Protein AF-A0A941X3K5-F1 (afdb_monomer)

Structure (mmCIF, N/CA/C/O backbone):
data_AF-A0A941X3K5-F1
#
_entry.id   AF-A0A941X3K5-F1
#
loop_
_atom_site.group_PDB
_atom_site.id
_atom_site.type_symbol
_atom_site.label_atom_id
_atom_site.label_alt_id
_atom_site.label_comp_id
_atom_site.label_asym_id
_atom_site.label_entity_id
_atom_site.label_seq_id
_atom_site.pdbx_PDB_ins_code
_atom_site.Cartn_x
_atom_site.Cartn_y
_atom_site.Cartn_z
_atom_site.occupancy
_atom_site.B_iso_or_equiv
_atom_site.auth_seq_id
_atom_site.auth_comp_id
_atom_site.auth_asym_id
_atom_site.auth_atom_id
_atom_site.pdbx_PDB_model_num
ATOM 1 N N . GLY A 1 1 ? 16.990 1.523 -38.066 1.00 48.00 1 GLY A N 1
ATOM 2 C CA . GLY A 1 1 ? 17.272 2.886 -37.570 1.00 48.00 1 GLY A CA 1
ATOM 3 C C . GLY A 1 1 ? 15.960 3.518 -37.173 1.00 48.00 1 GLY A C 1
ATOM 4 O O . GLY A 1 1 ? 14.938 3.048 -37.656 1.00 48.00 1 GLY A O 1
ATOM 5 N N . ALA A 1 2 ? 15.970 4.510 -36.285 1.00 65.88 2 ALA A N 1
ATOM 6 C CA . ALA A 1 2 ? 14.745 5.212 -35.910 1.00 65.88 2 ALA A CA 1
ATOM 7 C C . ALA A 1 2 ? 14.181 6.025 -37.091 1.00 65.88 2 ALA A C 1
ATOM 9 O O . ALA A 1 2 ? 14.919 6.408 -38.003 1.00 65.88 2 ALA A O 1
ATOM 10 N N . THR A 1 3 ? 12.869 6.263 -37.077 1.00 74.12 3 THR A N 1
ATOM 11 C CA . THR A 1 3 ? 12.185 7.162 -38.019 1.00 74.12 3 THR A CA 1
ATOM 12 C C . THR A 1 3 ? 12.727 8.590 -37.874 1.00 74.12 3 THR A C 1
ATOM 14 O O . THR A 1 3 ? 13.204 8.970 -36.808 1.00 74.12 3 THR A O 1
ATOM 17 N N . LYS A 1 4 ? 12.676 9.406 -38.936 1.00 83.19 4 LYS A N 1
ATOM 18 C CA . LYS A 1 4 ? 13.124 10.811 -38.894 1.00 83.19 4 LYS A CA 1
ATOM 19 C C . LYS A 1 4 ? 12.449 11.563 -37.734 1.00 83.19 4 LYS A C 1
ATOM 21 O O . LYS A 1 4 ? 11.229 11.538 -37.639 1.00 83.19 4 LYS A O 1
ATOM 26 N N . GLY A 1 5 ? 13.244 12.237 -36.899 1.00 84.56 5 GLY A N 1
ATOM 27 C CA . GLY A 1 5 ? 12.764 12.957 -35.708 1.00 84.56 5 GLY A CA 1
ATOM 28 C C . GLY A 1 5 ? 12.619 12.094 -34.449 1.00 84.56 5 GLY A C 1
ATOM 29 O O . GLY A 1 5 ? 12.315 12.627 -33.393 1.00 84.56 5 GLY A O 1
ATOM 30 N N . MET A 1 6 ? 12.880 10.787 -34.539 1.00 89.62 6 MET A N 1
ATOM 31 C CA . MET A 1 6 ? 12.818 9.859 -33.411 1.00 89.62 6 MET A CA 1
ATOM 32 C C . MET A 1 6 ? 14.207 9.319 -33.071 1.00 89.62 6 MET A C 1
ATOM 34 O O . MET A 1 6 ? 15.050 9.122 -33.948 1.00 89.62 6 MET A O 1
ATOM 38 N N . ASN A 1 7 ? 14.407 8.999 -31.799 1.00 90.00 7 ASN A N 1
ATOM 39 C CA . ASN A 1 7 ? 15.544 8.261 -31.273 1.00 90.00 7 ASN A CA 1
ATOM 40 C C . ASN A 1 7 ? 15.091 6.918 -30.684 1.00 90.00 7 ASN A C 1
ATOM 42 O O . ASN A 1 7 ? 13.924 6.729 -30.339 1.00 90.00 7 ASN A O 1
ATOM 46 N N . ILE A 1 8 ? 16.033 5.976 -30.584 1.00 89.31 8 ILE A N 1
ATOM 47 C CA . ILE A 1 8 ? 15.870 4.796 -29.727 1.00 89.31 8 ILE A CA 1
ATOM 48 C C . ILE A 1 8 ? 16.374 5.206 -28.348 1.00 89.31 8 ILE A C 1
ATOM 50 O O . ILE A 1 8 ? 17.561 5.485 -28.185 1.00 89.31 8 ILE A O 1
ATOM 54 N N . GLU A 1 9 ? 15.461 5.269 -27.396 1.00 89.56 9 GLU A N 1
ATOM 55 C CA . GLU A 1 9 ? 15.711 5.600 -26.004 1.00 89.56 9 GLU A CA 1
ATOM 56 C C . GLU A 1 9 ? 16.123 4.348 -25.233 1.00 89.56 9 GLU A C 1
ATOM 58 O O . GLU A 1 9 ? 15.456 3.315 -25.298 1.00 89.56 9 GLU A O 1
ATOM 63 N N . HIS A 1 10 ? 17.203 4.460 -24.461 1.00 92.69 10 HIS A N 1
ATOM 64 C CA . HIS A 1 10 ? 17.560 3.487 -23.435 1.00 92.69 10 HIS A CA 1
ATOM 65 C C . HIS A 1 10 ? 16.899 3.920 -22.127 1.00 92.69 10 HIS A C 1
ATOM 67 O O . HIS A 1 10 ? 17.433 4.803 -21.454 1.00 92.69 10 HIS A O 1
ATOM 73 N N . SER A 1 11 ? 15.784 3.279 -21.735 1.00 94.12 11 SER A N 1
ATOM 74 C CA . SER A 1 11 ? 15.052 3.658 -20.514 1.00 94.12 11 SER A CA 1
ATOM 75 C C . SER A 1 11 ? 15.996 3.789 -19.316 1.00 94.12 11 SER A C 1
ATOM 77 O O . SER A 1 11 ? 16.088 4.876 -18.748 1.00 94.12 11 SER A O 1
ATOM 79 N N . VAL A 1 12 ? 16.782 2.741 -19.026 1.00 94.31 12 VAL A N 1
ATOM 80 C CA . VAL A 1 12 ? 17.965 2.820 -18.155 1.00 94.31 12 VAL A CA 1
ATOM 81 C C . VAL A 1 12 ? 19.153 3.354 -18.971 1.00 94.31 12 VAL A C 1
ATOM 83 O O . VAL A 1 12 ? 19.612 2.657 -19.883 1.00 94.31 12 VAL A O 1
ATOM 86 N N . PRO A 1 13 ? 19.691 4.551 -18.665 1.00 92.75 13 PRO A N 1
ATOM 87 C CA . PRO A 1 13 ? 20.713 5.175 -19.497 1.00 92.75 13 PRO A CA 1
ATOM 88 C C . PRO A 1 13 ? 21.976 4.319 -19.608 1.00 92.75 13 PRO A C 1
ATOM 90 O O . PRO A 1 13 ? 22.539 3.891 -18.607 1.00 92.75 13 PRO A O 1
ATOM 93 N N . LYS A 1 14 ? 22.512 4.148 -20.820 1.00 87.94 14 LYS A N 1
ATOM 94 C CA . LYS A 1 14 ? 23.744 3.364 -21.041 1.00 87.94 14 LYS A CA 1
ATOM 95 C C . LYS A 1 14 ? 24.938 3.849 -20.208 1.00 87.94 14 LYS A C 1
ATOM 97 O O . LYS A 1 14 ? 25.766 3.048 -19.782 1.00 87.94 14 LYS A O 1
ATOM 102 N N . SER A 1 15 ? 25.009 5.155 -19.936 1.00 87.94 15 SER A N 1
ATOM 103 C CA . SER A 1 15 ? 26.050 5.760 -19.089 1.00 87.94 15 SER A CA 1
ATOM 104 C C . SER A 1 15 ? 26.016 5.305 -17.621 1.00 87.94 15 SER A C 1
ATOM 106 O O . SER A 1 15 ? 26.948 5.603 -16.879 1.00 87.94 15 SER A O 1
ATOM 108 N N . TRP A 1 16 ? 24.965 4.601 -17.188 1.00 91.44 16 TRP A N 1
ATOM 109 C CA . TRP A 1 16 ? 24.823 4.076 -15.829 1.00 91.44 16 TRP A CA 1
ATOM 110 C C . TRP A 1 16 ? 25.575 2.762 -15.603 1.00 91.44 16 TRP A C 1
ATOM 112 O O . TRP A 1 16 ? 25.820 2.403 -14.457 1.00 91.44 16 TRP A O 1
ATOM 122 N N . TRP A 1 17 ? 25.964 2.047 -16.659 1.00 85.31 17 TRP A N 1
ATOM 123 C CA . TRP A 1 17 ? 26.571 0.712 -16.544 1.00 85.31 17 TRP A CA 1
ATOM 124 C C . TRP A 1 17 ? 27.631 0.405 -17.605 1.00 85.31 17 TRP A C 1
ATOM 126 O O . TRP A 1 17 ? 28.485 -0.453 -17.401 1.00 85.31 17 TRP A O 1
ATOM 136 N N . GLY A 1 18 ? 27.624 1.122 -18.727 1.00 74.56 18 GLY A N 1
ATOM 137 C CA . GLY A 1 18 ? 28.627 1.009 -19.776 1.00 74.56 18 GLY A CA 1
ATOM 138 C C . GLY A 1 18 ? 29.491 2.259 -19.872 1.00 74.56 18 GLY A C 1
ATOM 139 O O . GLY A 1 18 ? 29.117 3.344 -19.422 1.00 74.56 18 GLY A O 1
ATOM 140 N N . ASP A 1 19 ? 30.655 2.123 -20.507 1.00 55.31 19 ASP A N 1
ATOM 141 C CA . ASP A 1 19 ? 31.424 3.293 -20.913 1.00 55.31 19 ASP A CA 1
ATOM 142 C C . ASP A 1 19 ? 30.593 4.067 -21.946 1.00 55.31 19 ASP A C 1
ATOM 144 O O . ASP A 1 19 ? 30.313 3.573 -23.046 1.00 55.31 19 ASP A O 1
ATOM 148 N N . ALA A 1 20 ? 30.206 5.295 -21.601 1.00 52.47 20 ALA A N 1
ATOM 149 C CA . ALA A 1 20 ? 29.957 6.338 -22.584 1.00 52.47 20 ALA A CA 1
ATOM 150 C C . ALA A 1 20 ? 31.291 6.551 -23.311 1.00 52.47 20 ALA A C 1
ATOM 152 O O . ALA A 1 20 ? 32.096 7.381 -22.903 1.00 52.47 20 ALA A O 1
ATOM 153 N N . ALA A 1 21 ? 31.621 5.671 -24.258 1.00 48.88 21 ALA A N 1
ATOM 154 C CA . ALA A 1 21 ? 32.957 5.621 -24.820 1.00 48.88 21 ALA A CA 1
ATOM 155 C C . ALA A 1 21 ? 33.292 6.997 -25.390 1.00 48.88 21 ALA A C 1
ATOM 157 O O . ALA A 1 21 ? 32.563 7.500 -26.244 1.00 48.88 21 ALA A O 1
ATOM 158 N N . ASN A 1 22 ? 34.388 7.571 -24.884 1.00 44.62 22 ASN A N 1
ATOM 159 C CA . ASN A 1 22 ? 35.121 8.684 -25.467 1.00 44.62 22 ASN A CA 1
ATOM 160 C C . ASN A 1 22 ? 35.092 8.569 -26.994 1.00 44.62 22 ASN A C 1
ATOM 162 O O . ASN A 1 22 ? 35.864 7.815 -27.589 1.00 44.62 22 ASN A O 1
ATOM 166 N N . TYR A 1 23 ? 34.171 9.293 -27.625 1.00 45.75 23 TYR A N 1
ATOM 167 C CA . TYR A 1 23 ? 34.073 9.357 -29.070 1.00 45.75 23 TYR A CA 1
ATOM 168 C C . TYR A 1 23 ? 35.103 10.379 -29.547 1.00 45.75 23 TYR A C 1
ATOM 170 O O . TYR A 1 23 ? 34.811 11.560 -29.693 1.00 45.75 23 TYR A O 1
ATOM 178 N N . ASN A 1 24 ? 36.343 9.934 -29.737 1.00 52.22 24 ASN A N 1
ATOM 179 C CA . ASN A 1 24 ? 37.400 10.715 -30.387 1.00 52.22 24 ASN A CA 1
ATOM 180 C C . ASN A 1 24 ? 37.566 10.341 -31.875 1.00 52.22 24 ASN A C 1
ATOM 182 O O . ASN A 1 24 ? 38.546 10.731 -32.502 1.00 52.22 24 ASN A O 1
ATOM 186 N N . GLY A 1 25 ? 36.638 9.554 -32.432 1.00 52.97 25 GLY A N 1
ATOM 187 C CA . GLY A 1 25 ? 36.644 9.129 -33.833 1.00 52.97 25 GLY A CA 1
ATOM 188 C C . GLY A 1 25 ? 37.697 8.077 -34.213 1.00 52.97 25 GLY A C 1
ATOM 189 O O . GLY A 1 25 ? 37.705 7.664 -35.368 1.00 52.97 25 GLY A O 1
ATOM 190 N N . THR A 1 26 ? 38.562 7.619 -33.295 1.00 52.00 26 THR A N 1
ATOM 191 C CA . THR A 1 26 ? 39.654 6.671 -33.616 1.00 52.00 26 THR A CA 1
ATOM 192 C C . THR A 1 26 ? 39.427 5.244 -33.118 1.00 52.00 26 THR A C 1
ATOM 194 O O . THR A 1 26 ? 39.986 4.310 -33.688 1.00 52.00 26 THR A O 1
ATOM 197 N N . ASN A 1 27 ? 38.572 5.041 -32.113 1.00 50.69 27 ASN A N 1
ATOM 198 C CA . ASN A 1 27 ? 38.179 3.707 -31.659 1.00 50.69 27 ASN A CA 1
ATOM 199 C C . ASN A 1 27 ? 36.917 3.235 -32.390 1.00 50.69 27 ASN A C 1
ATOM 201 O O . ASN A 1 27 ? 35.916 3.952 -32.439 1.00 50.69 27 ASN A O 1
ATOM 205 N N . ALA A 1 28 ? 36.949 2.011 -32.928 1.00 48.50 28 ALA A N 1
ATOM 206 C CA . ALA A 1 28 ? 35.780 1.395 -33.544 1.00 48.50 28 ALA A CA 1
ATOM 207 C C . ALA A 1 28 ? 34.607 1.398 -32.553 1.00 48.50 28 ALA A C 1
ATOM 209 O O . ALA A 1 28 ? 34.743 0.952 -31.410 1.00 48.50 28 ALA A O 1
ATOM 210 N N . LEU A 1 29 ? 33.450 1.898 -32.997 1.00 47.50 29 LEU A N 1
ATOM 211 C CA . LEU A 1 29 ? 32.211 1.829 -32.234 1.00 47.50 29 LEU A CA 1
ATOM 212 C C . LEU A 1 29 ? 31.873 0.357 -31.977 1.00 47.50 29 LEU A C 1
ATOM 214 O O . LEU A 1 29 ? 31.183 -0.278 -32.773 1.00 47.50 29 LEU A O 1
ATOM 218 N N . THR A 1 30 ? 32.249 -0.178 -30.818 1.00 52.41 30 THR A N 1
ATOM 219 C CA . THR A 1 30 ? 31.549 -1.331 -30.244 1.00 52.41 30 THR A CA 1
ATOM 220 C C . THR A 1 30 ? 30.235 -0.805 -29.674 1.00 52.41 30 THR A C 1
ATOM 222 O O . THR A 1 30 ? 29.983 -0.793 -28.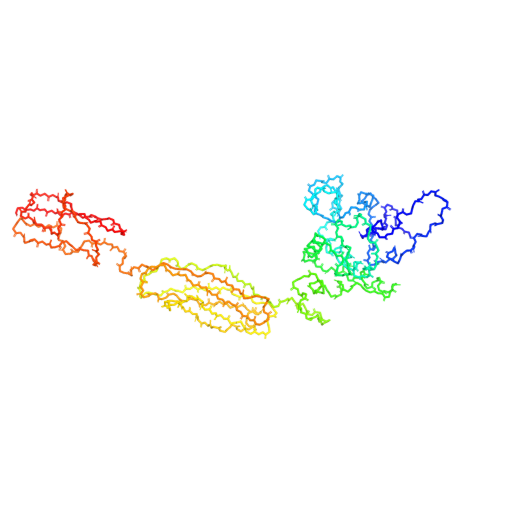471 1.00 52.41 30 THR A O 1
ATOM 225 N N . ARG A 1 31 ? 29.366 -0.301 -30.565 1.00 51.53 31 ARG A N 1
ATOM 226 C CA . ARG A 1 31 ? 28.058 0.287 -30.223 1.00 51.53 31 ARG A CA 1
ATOM 227 C C . ARG A 1 31 ? 27.176 -0.672 -29.400 1.00 51.53 31 ARG A C 1
ATOM 229 O O . ARG A 1 31 ? 26.230 -0.224 -28.760 1.00 51.53 31 ARG A O 1
ATOM 236 N N . PHE A 1 32 ? 27.582 -1.941 -29.322 1.00 55.94 32 PHE A N 1
ATOM 237 C CA . PHE A 1 32 ? 26.966 -3.056 -28.610 1.00 55.94 32 PHE A CA 1
ATOM 238 C C . PHE A 1 32 ? 27.919 -3.792 -27.649 1.00 55.94 32 PHE A C 1
ATOM 240 O O . PHE A 1 32 ? 27.803 -4.997 -27.498 1.00 55.94 32 PHE A O 1
ATOM 247 N N . LYS A 1 33 ? 28.886 -3.107 -27.018 1.00 56.41 33 LYS A N 1
ATOM 248 C CA . LYS A 1 33 ? 29.863 -3.747 -26.105 1.00 56.41 33 LYS A CA 1
ATOM 249 C C . LYS A 1 33 ? 29.227 -4.576 -24.969 1.00 56.41 33 LYS A C 1
ATOM 251 O O . LYS A 1 33 ? 29.893 -5.455 -24.442 1.00 56.41 33 LYS A O 1
ATOM 256 N N . TYR A 1 34 ? 27.983 -4.286 -24.594 1.00 65.88 34 TYR A N 1
ATOM 257 C CA . TYR A 1 34 ? 27.288 -4.934 -23.483 1.00 65.88 34 TYR A CA 1
ATOM 258 C C . TYR A 1 34 ? 25.880 -5.351 -23.894 1.00 65.88 34 TYR A C 1
ATOM 260 O O . TYR A 1 34 ? 25.211 -4.589 -24.605 1.00 65.88 34 TYR A O 1
ATOM 268 N N . ASP A 1 35 ? 25.431 -6.479 -23.353 1.00 79.19 35 ASP A N 1
ATOM 269 C CA . ASP A 1 35 ? 24.159 -7.130 -23.670 1.00 79.19 35 ASP A CA 1
ATOM 270 C C . ASP A 1 35 ? 22.944 -6.225 -23.448 1.00 79.19 35 ASP A C 1
ATOM 272 O O . ASP A 1 35 ? 22.091 -6.098 -24.326 1.00 79.19 35 ASP A O 1
ATOM 276 N N . GLY A 1 36 ? 22.933 -5.462 -22.350 1.00 88.00 36 GLY A N 1
ATOM 277 C CA . GLY A 1 36 ? 21.878 -4.480 -22.086 1.00 88.00 36 GLY A CA 1
ATOM 278 C C . GLY A 1 36 ? 21.756 -3.390 -23.159 1.00 88.00 36 GLY A C 1
ATOM 279 O O . GLY A 1 36 ? 20.719 -2.760 -23.277 1.00 88.00 36 GLY A O 1
ATOM 280 N N . SER A 1 37 ? 22.765 -3.165 -24.014 1.00 87.44 37 SER A N 1
ATOM 281 C CA . SER A 1 37 ? 22.686 -2.124 -25.058 1.00 87.44 37 SER A CA 1
ATOM 282 C C . SER A 1 37 ? 21.647 -2.424 -26.138 1.00 87.44 37 SER A C 1
ATOM 284 O O . SER A 1 37 ? 21.236 -1.491 -26.832 1.00 87.44 37 SER A O 1
ATOM 286 N N . TYR A 1 38 ? 21.305 -3.696 -26.340 1.00 86.38 38 TYR A N 1
ATOM 287 C CA . TYR A 1 38 ? 20.410 -4.145 -27.405 1.00 86.38 38 TYR A CA 1
ATOM 288 C C . TYR A 1 38 ? 19.147 -4.834 -26.882 1.00 86.38 38 TYR A C 1
ATOM 290 O O . TYR A 1 38 ? 18.359 -5.303 -27.699 1.00 86.38 38 TYR A O 1
ATOM 298 N N . ASP A 1 39 ? 18.932 -4.869 -25.563 1.00 93.44 39 ASP A N 1
ATOM 299 C CA . ASP A 1 39 ? 17.754 -5.510 -24.988 1.00 93.44 39 ASP A CA 1
ATOM 300 C C . ASP A 1 39 ? 16.498 -4.652 -25.177 1.00 93.44 39 ASP A C 1
ATOM 302 O O . ASP A 1 39 ? 16.222 -3.693 -24.450 1.00 93.44 39 ASP A O 1
ATOM 306 N N . LEU A 1 40 ? 15.704 -5.060 -26.161 1.00 95.31 40 LEU A N 1
ATOM 307 C CA . LEU A 1 40 ? 14.428 -4.494 -26.554 1.00 95.31 40 LEU A CA 1
ATOM 308 C C . LEU A 1 40 ? 13.417 -4.419 -25.413 1.00 95.31 40 LEU A C 1
ATOM 310 O O . LEU A 1 40 ? 12.456 -3.679 -25.575 1.00 95.31 40 LEU A O 1
ATOM 314 N N . HIS A 1 41 ? 13.596 -5.094 -24.271 1.00 96.69 41 HIS A N 1
ATOM 315 C CA . HIS A 1 41 ? 12.703 -4.922 -23.122 1.00 96.69 41 HIS A CA 1
ATOM 316 C C . HIS A 1 41 ? 12.793 -3.533 -22.502 1.00 96.69 41 HIS A C 1
ATOM 318 O O . HIS A 1 41 ? 11.775 -3.063 -21.998 1.00 96.69 41 HIS A O 1
ATOM 324 N N . HIS A 1 42 ? 13.912 -2.816 -22.643 1.00 95.06 42 HIS A N 1
ATOM 325 C CA . HIS A 1 42 ? 14.071 -1.453 -22.119 1.00 95.06 42 HIS A CA 1
ATOM 326 C C . HIS A 1 42 ? 14.365 -0.387 -23.195 1.00 95.06 42 HIS A C 1
ATOM 328 O O . HIS A 1 42 ? 14.641 0.767 -22.861 1.00 95.06 42 HIS A O 1
ATOM 334 N N . LEU A 1 43 ? 14.295 -0.758 -24.478 1.00 93.75 43 LEU A N 1
ATOM 335 C CA . LEU A 1 43 ? 14.405 0.186 -25.590 1.00 93.75 43 LEU A CA 1
ATOM 336 C C . LEU A 1 43 ? 13.026 0.678 -26.024 1.00 93.75 43 LEU A C 1
ATOM 338 O O . LEU A 1 43 ? 12.122 -0.126 -26.280 1.00 93.75 43 LEU A O 1
ATOM 342 N N . THR A 1 44 ? 12.864 1.993 -26.130 1.00 90.88 44 THR A N 1
ATOM 343 C CA . THR A 1 44 ? 11.600 2.627 -26.527 1.00 90.88 44 THR A CA 1
ATOM 344 C C . THR A 1 44 ? 11.822 3.664 -27.628 1.00 90.88 44 THR A C 1
ATOM 346 O O . THR A 1 44 ? 12.915 4.213 -27.764 1.00 90.88 44 THR A O 1
ATOM 349 N N . PRO A 1 45 ? 10.826 3.917 -28.490 1.00 90.81 45 PRO A N 1
ATOM 350 C CA . PRO A 1 45 ? 10.882 5.061 -29.386 1.00 90.81 45 PRO A CA 1
ATOM 351 C C . PRO A 1 45 ? 10.670 6.347 -28.577 1.00 90.81 45 PRO A C 1
ATOM 353 O O . PRO A 1 45 ? 9.754 6.419 -27.763 1.00 90.81 45 PRO A O 1
ATOM 356 N N . SER A 1 46 ? 11.487 7.366 -28.825 1.00 90.62 46 SER A N 1
ATOM 357 C CA . SER A 1 46 ? 11.357 8.679 -28.184 1.00 90.62 46 SER A CA 1
ATOM 358 C C . SER A 1 46 ? 11.508 9.793 -29.209 1.00 90.62 46 SER A C 1
ATOM 360 O O . SER A 1 46 ? 12.243 9.644 -30.187 1.00 90.62 46 SER A O 1
ATOM 362 N N . ASP A 1 47 ? 10.814 10.903 -28.984 1.00 92.19 47 ASP A N 1
ATOM 363 C CA . ASP A 1 47 ? 11.067 12.150 -29.699 1.00 92.19 47 ASP A CA 1
ATOM 364 C C . ASP A 1 47 ? 12.533 12.580 -29.503 1.00 92.19 47 ASP A C 1
ATOM 366 O O . ASP A 1 47 ? 13.120 12.400 -28.430 1.00 92.19 47 ASP A O 1
ATOM 370 N N . ALA A 1 48 ? 13.159 13.102 -30.559 1.00 91.75 48 ALA A N 1
ATOM 371 C CA . ALA A 1 48 ? 14.583 13.400 -30.515 1.00 91.75 48 ALA A CA 1
ATOM 372 C C . ALA A 1 48 ? 14.932 14.476 -29.475 1.00 91.75 48 ALA A C 1
ATOM 374 O O . ALA A 1 48 ? 15.932 14.309 -28.770 1.00 91.75 48 ALA A O 1
ATOM 375 N N . ASP A 1 49 ? 14.105 15.516 -29.344 1.00 94.19 49 ASP A N 1
ATOM 376 C CA . ASP A 1 49 ? 14.318 16.605 -28.390 1.00 94.19 49 ASP A CA 1
ATOM 377 C C . ASP A 1 49 ? 14.069 16.127 -26.956 1.00 94.19 49 ASP A C 1
ATOM 379 O O . ASP A 1 49 ? 14.865 16.424 -26.063 1.00 94.19 49 ASP A O 1
ATOM 383 N N . ALA A 1 50 ? 13.042 15.298 -26.744 1.00 94.06 50 ALA A N 1
ATOM 384 C CA . ALA A 1 50 ? 12.774 14.670 -25.451 1.00 94.06 50 ALA A CA 1
ATOM 385 C C . ALA A 1 50 ? 13.920 13.751 -24.987 1.00 94.06 50 ALA A C 1
ATOM 387 O O . ALA A 1 50 ? 14.334 13.831 -23.831 1.00 94.06 50 ALA A O 1
ATOM 388 N N . ASN A 1 51 ? 14.477 12.921 -25.878 1.00 92.25 51 ASN A N 1
ATOM 389 C CA . ASN A 1 51 ? 15.653 12.088 -25.579 1.00 92.25 51 ASN A CA 1
ATOM 390 C C . ASN A 1 51 ? 16.879 12.952 -25.225 1.00 92.25 51 ASN A C 1
ATOM 392 O O . ASN A 1 51 ? 17.578 12.684 -24.247 1.00 92.25 51 ASN A O 1
ATOM 396 N N . MET A 1 52 ? 17.127 14.029 -25.984 1.00 93.06 52 MET A N 1
ATOM 397 C CA . MET A 1 52 ? 18.216 14.962 -25.672 1.00 93.06 52 MET A CA 1
ATOM 398 C C . MET A 1 52 ? 18.020 15.643 -24.313 1.00 93.06 52 MET A C 1
ATOM 400 O O . MET A 1 52 ? 18.980 15.749 -23.549 1.00 93.06 52 MET A O 1
ATOM 404 N N . ALA A 1 53 ? 16.795 16.070 -23.993 1.00 95.69 53 ALA A N 1
ATOM 405 C CA . ALA A 1 53 ? 16.468 16.684 -22.711 1.00 95.69 53 ALA A CA 1
ATOM 406 C C . ALA A 1 53 ? 16.635 15.696 -21.547 1.00 95.69 53 ALA A C 1
ATOM 408 O O . ALA A 1 53 ? 17.238 16.047 -20.532 1.00 95.69 53 ALA A O 1
ATOM 409 N N . LYS A 1 54 ? 16.150 14.452 -21.697 1.00 94.81 54 LYS A N 1
ATOM 410 C CA . LYS A 1 54 ? 16.220 13.397 -20.670 1.00 94.81 54 LYS A CA 1
ATOM 411 C C . LYS A 1 54 ? 17.653 13.100 -20.242 1.00 94.81 54 LYS A C 1
ATOM 413 O O . LYS A 1 54 ? 17.896 12.850 -19.059 1.00 94.81 54 LYS A O 1
ATOM 418 N N . SER A 1 55 ? 18.604 13.147 -21.179 1.00 93.75 55 SER A N 1
ATOM 419 C CA . SER A 1 55 ? 20.019 12.902 -20.893 1.00 93.75 55 SER A CA 1
ATOM 420 C C . SER A 1 55 ? 20.195 11.569 -20.135 1.00 93.75 55 SER A C 1
ATOM 422 O O . SER A 1 55 ? 19.672 10.533 -20.545 1.00 93.75 55 SER A O 1
ATOM 424 N N . ASN A 1 56 ? 20.916 11.567 -19.014 1.00 93.94 56 ASN A N 1
ATOM 425 C CA . ASN A 1 56 ? 21.051 10.427 -18.111 1.00 93.94 56 ASN A CA 1
ATOM 426 C C . ASN A 1 56 ? 20.391 10.654 -16.742 1.00 93.94 56 ASN A C 1
ATOM 428 O O . ASN A 1 56 ? 20.815 10.037 -15.759 1.00 93.94 56 ASN A O 1
ATOM 432 N N . TYR A 1 57 ? 19.393 11.540 -16.678 1.00 97.50 57 TYR A N 1
ATOM 433 C CA . TYR A 1 57 ? 18.707 11.870 -15.435 1.00 97.50 57 TYR A CA 1
ATOM 434 C C . TYR A 1 57 ? 17.883 10.685 -14.910 1.00 97.50 57 TYR A C 1
ATOM 436 O O . TYR A 1 57 ? 17.300 9.937 -15.702 1.00 97.50 57 TYR A O 1
ATOM 444 N N . PRO A 1 58 ? 17.843 10.477 -13.581 1.00 97.50 58 PRO A N 1
ATOM 445 C CA . PRO A 1 58 ? 17.008 9.446 -12.982 1.00 97.50 58 PRO A CA 1
ATOM 446 C C . PRO A 1 58 ? 15.522 9.765 -13.122 1.00 97.50 58 PRO A C 1
ATOM 448 O O . PRO A 1 58 ? 15.128 10.918 -13.312 1.00 97.50 58 PRO A O 1
ATOM 451 N N . LEU A 1 59 ? 14.699 8.728 -12.971 1.00 98.44 59 LEU A N 1
ATOM 452 C CA . LEU A 1 59 ? 13.257 8.898 -12.860 1.00 98.44 59 LEU A CA 1
ATOM 453 C C . LEU A 1 59 ? 12.914 9.645 -11.571 1.00 98.44 59 LEU A C 1
ATOM 455 O O . LEU A 1 59 ? 13.551 9.436 -10.536 1.00 98.44 59 LEU A O 1
ATOM 459 N N . GLY A 1 60 ? 11.878 10.472 -11.630 1.00 98.19 60 GLY A N 1
ATOM 460 C CA . GLY A 1 60 ? 11.316 11.138 -10.463 1.00 98.19 60 GLY A CA 1
ATOM 461 C C . GLY A 1 60 ? 10.136 12.027 -10.829 1.00 98.19 60 GLY A C 1
ATOM 462 O O . GLY A 1 60 ? 9.715 12.043 -11.978 1.00 98.19 60 GLY A O 1
ATOM 463 N N . VAL A 1 61 ? 9.584 12.739 -9.846 1.00 98.19 61 VAL A N 1
ATOM 464 C CA . VAL A 1 61 ? 8.542 13.753 -10.076 1.00 98.19 61 VAL A CA 1
ATOM 465 C C . VAL A 1 61 ? 9.220 15.107 -10.251 1.00 98.19 61 VAL A C 1
ATOM 467 O O . VAL A 1 61 ? 10.036 15.494 -9.412 1.00 98.19 61 VAL A O 1
ATOM 470 N N . VAL A 1 62 ? 8.918 15.802 -11.345 1.00 98.50 62 VAL A N 1
ATOM 471 C CA . VAL A 1 62 ? 9.511 17.097 -11.686 1.00 98.50 62 VAL A CA 1
ATOM 472 C C . VAL A 1 62 ? 8.668 18.217 -11.078 1.00 98.50 62 VAL A C 1
ATOM 474 O O . VAL A 1 62 ? 7.522 18.430 -11.467 1.00 98.50 62 VAL A O 1
ATOM 477 N N . ASP A 1 63 ? 9.263 18.977 -10.157 1.00 98.00 63 ASP A N 1
ATOM 478 C CA . ASP A 1 63 ? 8.614 20.126 -9.512 1.00 98.00 63 ASP A CA 1
ATOM 479 C C . ASP A 1 63 ? 8.739 21.408 -10.354 1.00 98.00 63 ASP A C 1
ATOM 481 O O . ASP A 1 63 ? 7.871 22.278 -10.332 1.00 98.00 63 ASP A O 1
ATOM 485 N N . SER A 1 64 ? 9.851 21.562 -11.077 1.00 98.06 64 SER A N 1
ATOM 486 C CA . SER A 1 64 ? 10.172 22.740 -11.892 1.00 98.06 64 SER A CA 1
ATOM 487 C C . SER A 1 64 ? 10.697 22.301 -13.262 1.00 98.06 64 SER A C 1
ATOM 489 O O . SER A 1 64 ? 11.900 22.049 -13.398 1.00 98.06 64 SER A O 1
ATOM 491 N N . PRO A 1 65 ? 9.817 22.170 -14.272 1.00 97.88 65 PRO A N 1
ATOM 492 C CA . PRO A 1 65 ? 10.191 21.680 -15.595 1.00 97.88 65 PRO A CA 1
ATOM 493 C C . PRO A 1 65 ? 11.044 22.701 -16.359 1.00 97.88 65 PRO A C 1
ATOM 495 O O . PRO A 1 65 ? 10.696 23.876 -16.456 1.00 97.88 65 PRO A O 1
ATOM 498 N N . SER A 1 66 ? 12.155 22.237 -16.929 1.00 97.88 66 SER A N 1
ATOM 499 C CA . SER A 1 66 ? 12.962 22.951 -17.929 1.00 97.88 66 SER A CA 1
ATOM 500 C C . SER A 1 66 ? 12.667 22.482 -19.359 1.00 97.88 66 SER A C 1
ATOM 502 O O . SER A 1 66 ? 12.963 23.197 -20.314 1.00 97.88 66 SER A O 1
ATOM 504 N N . PHE A 1 67 ? 12.057 21.305 -19.499 1.00 98.19 67 PHE A N 1
ATOM 505 C CA . PHE A 1 67 ? 11.485 20.768 -20.727 1.00 98.19 67 PHE A CA 1
ATOM 506 C C . PHE A 1 67 ? 10.149 20.100 -20.397 1.00 98.19 67 PHE A C 1
ATOM 508 O O . PHE A 1 67 ? 10.054 19.356 -19.420 1.00 98.19 67 PHE A O 1
ATOM 515 N N . ASP A 1 68 ? 9.136 20.349 -21.221 1.00 97.38 68 ASP A N 1
ATOM 516 C CA . ASP A 1 68 ? 7.828 19.702 -21.144 1.00 97.38 68 ASP A CA 1
ATOM 517 C C . ASP A 1 68 ? 7.203 19.698 -22.544 1.00 97.38 68 ASP A C 1
ATOM 519 O O . ASP A 1 68 ? 7.035 20.757 -23.153 1.00 97.38 68 ASP A O 1
ATOM 523 N N . ASN A 1 69 ? 6.885 18.516 -23.067 1.00 95.06 69 ASN A N 1
ATOM 524 C CA . ASN A 1 69 ? 6.162 18.362 -24.332 1.00 95.06 69 ASN A CA 1
ATOM 525 C C . ASN A 1 69 ? 4.784 17.695 -24.155 1.00 95.06 69 ASN A C 1
ATOM 527 O O . ASN A 1 69 ? 4.212 17.188 -25.119 1.00 95.06 69 ASN A O 1
ATOM 531 N N . GLY A 1 70 ? 4.263 17.658 -22.925 1.00 94.38 70 GLY A N 1
ATOM 532 C CA . GLY A 1 70 ? 3.005 17.012 -22.551 1.00 94.38 70 GLY A CA 1
ATOM 533 C C . GLY A 1 70 ? 3.114 15.509 -22.276 1.00 94.38 70 GLY A C 1
ATOM 534 O O . GLY A 1 70 ? 2.237 14.962 -21.613 1.00 94.38 70 GLY A O 1
ATOM 535 N N . VAL A 1 71 ? 4.185 14.848 -22.732 1.00 93.75 71 VAL A N 1
ATOM 536 C CA . VAL A 1 71 ? 4.426 13.404 -22.527 1.00 93.75 71 VAL A CA 1
ATOM 537 C C . VAL A 1 71 ? 5.704 13.139 -21.727 1.00 93.75 71 VAL A C 1
ATOM 539 O O . VAL A 1 71 ? 5.773 12.184 -20.959 1.00 93.75 71 VAL A O 1
ATOM 542 N N . THR A 1 72 ? 6.705 13.999 -21.875 1.00 95.38 72 THR A N 1
ATOM 543 C CA . THR A 1 72 ? 7.989 13.950 -21.179 1.00 95.38 72 THR A CA 1
ATOM 544 C C . THR A 1 72 ? 8.216 15.276 -20.481 1.00 95.38 72 THR A C 1
ATOM 546 O O . THR A 1 72 ? 8.208 16.325 -21.127 1.00 95.38 72 THR A O 1
ATOM 549 N N . LYS A 1 73 ? 8.508 15.212 -19.183 1.00 98.25 73 LYS A N 1
ATOM 550 C CA . LYS A 1 73 ? 9.018 16.335 -18.404 1.00 98.25 73 LYS A CA 1
ATOM 551 C C . LYS A 1 73 ? 10.450 16.069 -17.980 1.00 98.25 73 LYS A C 1
ATOM 553 O O . LYS A 1 73 ? 10.796 14.971 -17.546 1.00 98.25 73 LYS A O 1
ATOM 558 N N . VAL A 1 74 ? 11.278 17.098 -18.073 1.00 98.25 74 VAL A N 1
ATOM 559 C CA . VAL A 1 74 ? 12.620 17.111 -17.493 1.00 98.25 74 VAL A CA 1
ATOM 560 C C . VAL A 1 74 ? 12.786 18.408 -16.733 1.00 98.25 74 VAL A C 1
ATOM 562 O O . VAL A 1 74 ? 12.364 19.465 -17.197 1.00 98.25 74 VAL A O 1
ATOM 565 N N . GLY A 1 75 ? 13.388 18.342 -15.555 1.00 98.31 75 GLY A N 1
ATOM 566 C CA . GLY A 1 75 ? 13.617 19.524 -14.741 1.00 98.31 75 GLY A CA 1
ATOM 567 C C . GLY A 1 75 ? 14.048 19.172 -13.335 1.00 98.31 75 GLY A C 1
ATOM 568 O O . GLY A 1 75 ? 14.413 18.033 -13.052 1.00 98.31 75 GLY A O 1
ATOM 569 N N . THR A 1 76 ? 14.011 20.152 -12.445 1.00 98.44 76 THR A N 1
ATOM 570 C CA . THR A 1 76 ? 14.427 19.950 -11.058 1.00 98.44 76 THR A CA 1
ATOM 571 C C . THR A 1 76 ? 13.275 19.381 -10.236 1.00 98.44 76 THR A C 1
ATOM 573 O O . THR A 1 76 ? 12.143 19.856 -10.328 1.00 98.44 76 THR A O 1
ATOM 576 N N . GLY A 1 77 ? 13.577 18.408 -9.383 1.00 97.88 77 GLY A N 1
ATOM 577 C CA . GLY A 1 77 ? 12.714 17.965 -8.289 1.00 97.88 77 GLY A CA 1
ATOM 578 C C . GLY A 1 77 ? 13.545 17.381 -7.150 1.00 97.88 77 GLY A C 1
ATOM 579 O O . GLY A 1 77 ? 14.735 17.690 -7.026 1.00 97.88 77 GLY A O 1
ATOM 580 N N . GLN A 1 78 ? 12.946 16.539 -6.308 1.00 96.56 78 GLN A N 1
ATOM 581 C CA . GLN A 1 78 ? 13.632 15.928 -5.163 1.00 96.56 78 GLN A CA 1
ATOM 582 C C . GLN A 1 78 ? 13.886 14.427 -5.358 1.00 96.56 78 GLN A C 1
ATOM 584 O O . GLN A 1 78 ? 12.964 13.639 -5.572 1.00 96.56 78 GLN A O 1
ATOM 589 N N . ALA A 1 79 ? 15.143 14.014 -5.190 1.00 95.38 79 ALA A N 1
ATOM 590 C CA . ALA A 1 79 ? 15.541 12.611 -5.085 1.00 95.38 79 ALA A CA 1
ATOM 591 C C . ALA A 1 79 ? 16.535 12.431 -3.936 1.00 95.38 79 ALA A C 1
ATOM 593 O O . ALA A 1 79 ? 17.440 13.243 -3.758 1.00 95.38 79 ALA A O 1
ATOM 594 N N . ASN A 1 80 ? 16.359 11.381 -3.126 1.00 93.81 80 ASN A N 1
ATOM 595 C CA . ASN A 1 80 ? 17.188 11.119 -1.937 1.00 93.81 80 ASN A CA 1
ATOM 596 C C . ASN A 1 80 ? 17.345 12.344 -1.002 1.00 93.81 80 ASN A C 1
ATOM 598 O O . ASN A 1 80 ? 18.420 12.587 -0.453 1.00 93.81 80 ASN A O 1
ATOM 602 N N . GLY A 1 81 ? 16.284 13.150 -0.858 1.00 94.00 81 GLY A N 1
ATOM 603 C CA . GLY A 1 81 ? 16.282 14.363 -0.030 1.00 94.00 81 GLY A CA 1
ATOM 604 C C . GLY A 1 81 ? 17.134 15.518 -0.572 1.00 94.00 81 GLY A C 1
ATOM 605 O O . GLY A 1 81 ? 17.551 16.375 0.206 1.00 94.00 81 GLY A O 1
ATOM 606 N N . ARG A 1 82 ? 17.451 15.528 -1.874 1.00 95.12 82 ARG A N 1
ATOM 607 C CA . ARG A 1 82 ? 18.255 16.569 -2.525 1.00 95.12 82 ARG A CA 1
ATOM 608 C C . ARG A 1 82 ? 17.629 17.019 -3.841 1.00 95.12 82 ARG A C 1
ATOM 610 O O . ARG A 1 82 ? 17.096 16.203 -4.598 1.00 95.12 82 ARG A O 1
ATOM 617 N N . ALA A 1 83 ? 17.795 18.306 -4.147 1.00 97.00 83 ALA A N 1
ATOM 618 C CA . ALA A 1 83 ? 17.455 18.859 -5.452 1.00 97.00 83 ALA A CA 1
ATOM 619 C C . ALA A 1 83 ? 18.270 18.152 -6.546 1.00 97.00 83 ALA A C 1
ATOM 621 O O . ALA A 1 83 ? 19.500 18.118 -6.487 1.00 97.00 83 ALA A O 1
ATOM 622 N N . THR A 1 84 ? 17.574 17.564 -7.513 1.00 96.88 84 THR A N 1
ATOM 623 C CA . THR A 1 84 ? 18.146 16.716 -8.564 1.00 96.88 84 THR A CA 1
ATOM 624 C C . THR A 1 84 ? 17.426 17.005 -9.877 1.00 96.88 84 THR A C 1
ATOM 626 O O . THR A 1 84 ? 16.226 17.272 -9.866 1.00 96.88 84 THR A O 1
ATOM 629 N N . ASN A 1 85 ? 18.136 16.949 -11.005 1.00 97.88 85 ASN A N 1
ATOM 630 C CA . ASN A 1 85 ? 17.490 16.947 -12.318 1.00 97.88 85 ASN A CA 1
ATOM 631 C C . ASN A 1 85 ? 16.888 15.564 -12.573 1.00 97.88 85 ASN A C 1
ATOM 633 O O . ASN A 1 85 ? 17.592 14.561 -12.461 1.00 97.88 85 ASN A O 1
ATOM 637 N N . LEU A 1 86 ? 15.604 15.524 -12.898 1.00 98.38 86 LEU A N 1
ATOM 638 C CA . LEU A 1 86 ? 14.792 14.321 -13.015 1.00 98.38 86 LEU A CA 1
ATOM 639 C C . LEU A 1 86 ? 14.144 14.256 -14.392 1.00 98.38 86 LEU A C 1
ATOM 641 O O . LEU A 1 86 ? 13.886 15.283 -15.022 1.00 98.38 86 LEU A O 1
ATOM 645 N N . PHE A 1 87 ? 13.855 13.035 -14.817 1.00 97.94 87 PHE A N 1
ATOM 646 C CA . PHE A 1 87 ? 12.978 12.734 -15.937 1.00 97.94 87 PHE A CA 1
ATOM 647 C C . PHE A 1 87 ? 11.664 12.154 -15.400 1.00 97.94 87 PHE A C 1
ATOM 649 O O . PHE A 1 87 ? 11.663 11.197 -14.624 1.00 97.94 87 PHE A O 1
ATOM 656 N N . GLU A 1 88 ? 10.545 12.730 -15.823 1.00 98.31 88 GLU A N 1
ATOM 657 C CA . GLU A 1 88 ? 9.202 12.268 -15.492 1.00 98.31 88 GLU A CA 1
ATOM 658 C C . GLU A 1 88 ? 8.435 11.975 -16.790 1.00 98.31 88 GLU A C 1
ATOM 660 O O . GLU A 1 88 ? 8.138 12.905 -17.547 1.00 98.31 88 GLU A O 1
ATOM 665 N N . PRO A 1 89 ? 8.106 10.705 -17.078 1.00 97.06 89 PRO A N 1
ATOM 666 C CA . PRO A 1 89 ? 7.176 10.384 -18.149 1.00 97.06 89 PRO A CA 1
ATOM 667 C C . PRO A 1 89 ? 5.735 10.718 -17.727 1.00 97.06 89 PRO A C 1
ATOM 669 O O . PRO A 1 89 ? 5.423 10.786 -16.534 1.00 97.06 89 PRO A O 1
ATOM 672 N N . ALA A 1 90 ? 4.840 10.890 -18.699 1.00 96.88 90 ALA A N 1
ATOM 673 C CA . ALA A 1 90 ? 3.410 11.027 -18.447 1.00 96.88 90 ALA A CA 1
ATOM 674 C C . ALA A 1 90 ? 2.848 9.813 -17.695 1.00 96.88 90 ALA A C 1
ATOM 676 O O . ALA A 1 90 ? 3.402 8.713 -17.751 1.00 96.88 90 ALA A O 1
ATOM 677 N N . ASP A 1 91 ? 1.729 10.025 -17.001 1.00 97.75 91 ASP A N 1
ATOM 678 C CA . ASP A 1 91 ? 1.166 9.047 -16.067 1.00 97.75 91 ASP A CA 1
ATOM 679 C C . ASP A 1 91 ? 0.890 7.678 -16.712 1.00 97.75 91 ASP A C 1
ATOM 681 O O . ASP A 1 91 ? 1.145 6.662 -16.076 1.00 97.75 91 ASP A O 1
ATOM 685 N N . GLU A 1 92 ? 0.487 7.650 -17.988 1.00 95.38 92 GLU A N 1
ATOM 686 C CA . GLU A 1 92 ? 0.222 6.435 -18.789 1.00 95.38 92 GLU A CA 1
ATOM 687 C C . GLU A 1 92 ? 1.471 5.620 -19.197 1.00 95.38 92 GLU A C 1
ATOM 689 O O . GLU A 1 92 ? 1.354 4.601 -19.882 1.00 95.38 92 GLU A O 1
ATOM 694 N N . TYR A 1 93 ? 2.672 6.103 -18.858 1.00 96.62 93 TYR A N 1
ATOM 695 C CA . TYR A 1 93 ? 3.945 5.411 -19.094 1.00 96.62 93 TYR A CA 1
ATOM 696 C C . TYR A 1 93 ? 4.741 5.187 -17.803 1.00 96.62 93 TYR A C 1
ATOM 698 O O . TYR A 1 93 ? 5.838 4.621 -17.843 1.00 96.62 93 TYR A O 1
ATOM 706 N N . LYS A 1 94 ? 4.256 5.648 -16.645 1.00 98.19 94 LYS A N 1
ATOM 707 C CA . LYS A 1 94 ? 4.998 5.522 -15.381 1.00 98.19 94 LYS A CA 1
ATOM 708 C C . LYS A 1 94 ? 5.191 4.053 -14.997 1.00 98.19 94 LYS A C 1
ATOM 710 O O . LYS A 1 94 ? 6.279 3.672 -14.560 1.00 98.19 94 LYS A O 1
ATOM 715 N N . GLY A 1 95 ? 4.178 3.223 -15.211 1.00 98.25 95 GLY A N 1
ATOM 716 C CA . GLY A 1 95 ? 4.202 1.781 -14.992 1.00 98.25 95 GLY A CA 1
ATOM 717 C C . GLY A 1 95 ? 5.102 1.058 -15.988 1.00 98.25 95 GLY A C 1
ATOM 718 O O . GLY A 1 95 ? 5.877 0.190 -15.576 1.00 98.25 95 GLY A O 1
ATOM 719 N N . ASP A 1 96 ? 5.078 1.465 -17.261 1.00 98.19 96 ASP A N 1
ATOM 720 C CA . ASP A 1 96 ? 5.986 0.952 -18.293 1.00 98.19 96 ASP A CA 1
ATOM 721 C C . ASP A 1 96 ? 7.448 1.139 -17.873 1.00 98.19 96 ASP A C 1
ATOM 723 O O . ASP A 1 96 ? 8.218 0.178 -17.792 1.00 98.19 96 ASP A O 1
ATOM 727 N N . PHE A 1 97 ? 7.835 2.382 -17.559 1.00 98.19 97 PHE A N 1
ATOM 728 C CA . PHE A 1 97 ? 9.192 2.698 -17.116 1.00 98.19 97 PHE A CA 1
ATOM 729 C C . PHE A 1 97 ? 9.538 1.959 -15.825 1.00 98.19 97 PHE A C 1
ATOM 731 O O . PHE A 1 97 ? 10.661 1.463 -15.701 1.00 98.19 97 PHE A O 1
ATOM 738 N N . ALA A 1 98 ? 8.578 1.812 -14.904 1.00 98.44 98 ALA A N 1
ATOM 739 C CA . ALA A 1 98 ? 8.781 1.031 -13.696 1.00 98.44 98 ALA A CA 1
ATOM 740 C C . ALA A 1 98 ? 9.161 -0.420 -14.018 1.00 98.44 98 ALA A C 1
ATOM 742 O O . ALA A 1 98 ? 10.213 -0.894 -13.589 1.00 98.44 98 ALA A O 1
ATOM 743 N N . ARG A 1 99 ? 8.363 -1.113 -14.837 1.00 98.38 99 ARG A N 1
ATOM 744 C CA . ARG A 1 99 ? 8.604 -2.515 -15.218 1.00 98.38 99 ARG A CA 1
ATOM 745 C C . ARG A 1 99 ? 9.850 -2.696 -16.085 1.00 98.38 99 ARG A C 1
ATOM 747 O O . ARG A 1 99 ? 10.491 -3.741 -15.987 1.00 98.38 99 ARG A O 1
ATOM 754 N N . MET A 1 100 ? 10.238 -1.701 -16.886 1.00 98.12 100 MET A N 1
ATOM 755 C CA . MET A 1 100 ? 11.508 -1.713 -17.627 1.00 98.12 100 MET A CA 1
ATOM 756 C C . MET A 1 100 ? 12.719 -1.613 -16.696 1.00 98.12 100 MET A C 1
ATOM 758 O O . MET A 1 100 ? 13.679 -2.360 -16.867 1.00 98.12 100 MET A O 1
ATOM 762 N N . TYR A 1 101 ? 12.677 -0.721 -15.703 1.00 97.81 101 TYR A N 1
ATOM 763 C CA . TYR A 1 101 ? 13.752 -0.579 -14.718 1.00 97.81 101 TYR A CA 1
ATOM 764 C C . TYR A 1 101 ? 13.852 -1.811 -13.817 1.00 97.81 101 TYR A C 1
ATOM 766 O O . TYR A 1 101 ? 14.955 -2.315 -13.629 1.00 97.81 101 TYR A O 1
ATOM 774 N N . LEU A 1 102 ? 12.719 -2.321 -13.316 1.00 97.44 102 LEU A N 1
ATOM 775 C CA . LEU A 1 102 ? 12.652 -3.534 -12.488 1.00 97.44 102 LEU A CA 1
ATOM 776 C C . LEU A 1 102 ? 13.209 -4.750 -13.240 1.00 97.44 102 LEU A C 1
ATOM 778 O O . LEU A 1 102 ? 14.043 -5.474 -12.708 1.00 97.44 102 LEU A O 1
ATOM 782 N N . TYR A 1 103 ? 12.832 -4.924 -14.509 1.00 96.81 103 TYR A N 1
ATOM 783 C CA . TYR A 1 103 ? 13.423 -5.932 -15.390 1.00 96.81 103 TYR A CA 1
ATOM 784 C C . TYR A 1 103 ? 14.939 -5.772 -15.518 1.00 96.81 103 TYR A C 1
ATOM 786 O O . TYR A 1 103 ? 15.688 -6.728 -15.317 1.00 96.81 103 TYR A O 1
ATOM 794 N N . PHE A 1 104 ? 15.398 -4.554 -15.812 1.00 95.25 104 PHE A N 1
ATOM 795 C CA . PHE A 1 104 ? 16.806 -4.295 -16.080 1.00 95.25 104 PHE A CA 1
ATOM 796 C C . PHE A 1 104 ? 17.687 -4.604 -14.864 1.00 95.25 104 PHE A C 1
ATOM 798 O O . PHE A 1 104 ? 18.718 -5.259 -15.005 1.00 95.25 104 PHE A O 1
ATOM 805 N N . VAL A 1 105 ? 17.268 -4.191 -13.664 1.00 93.31 105 VAL A N 1
ATOM 806 C CA . VAL A 1 105 ? 18.023 -4.475 -12.432 1.00 93.31 105 VAL A CA 1
ATOM 807 C C . VAL A 1 105 ? 18.009 -5.953 -12.051 1.00 93.31 105 VAL A C 1
ATOM 809 O O . VAL A 1 105 ? 18.945 -6.403 -11.398 1.00 93.31 105 VAL A O 1
ATOM 812 N N . THR A 1 106 ? 16.994 -6.720 -12.463 1.00 92.12 106 THR A N 1
ATOM 813 C CA . THR A 1 106 ? 16.952 -8.176 -12.267 1.00 92.12 106 THR A CA 1
ATOM 814 C C . THR A 1 106 ? 17.899 -8.900 -13.222 1.00 92.12 106 THR A C 1
ATOM 816 O O . THR A 1 106 ? 18.685 -9.743 -12.783 1.00 92.12 106 THR A O 1
ATOM 819 N N . CYS A 1 107 ? 17.835 -8.579 -14.517 1.00 91.50 107 CYS A N 1
ATOM 820 C CA . CYS A 1 107 ? 18.590 -9.278 -15.558 1.00 91.50 107 CYS A CA 1
ATOM 821 C C . CYS A 1 107 ? 20.077 -8.922 -15.573 1.00 91.50 107 CYS A C 1
ATOM 823 O O . CYS A 1 107 ? 20.897 -9.786 -15.859 1.00 91.50 107 CYS A O 1
ATOM 825 N N . TYR A 1 108 ? 20.413 -7.673 -15.248 1.00 90.00 108 TYR A N 1
ATOM 826 C CA . TYR A 1 108 ? 21.774 -7.138 -15.327 1.00 90.00 108 TYR A CA 1
ATOM 827 C C . TYR A 1 108 ? 22.328 -6.767 -13.951 1.00 90.00 108 TYR A C 1
ATOM 829 O O . TYR A 1 108 ? 23.096 -5.817 -13.810 1.00 90.00 108 TYR A O 1
ATOM 837 N N . GLN A 1 109 ? 21.907 -7.486 -12.907 1.00 87.62 109 GLN A N 1
ATOM 838 C CA . GLN A 1 109 ? 22.335 -7.234 -11.526 1.00 87.62 109 GLN A CA 1
ATOM 839 C C . GLN A 1 109 ? 23.859 -7.318 -11.329 1.00 87.62 109 GLN A C 1
ATOM 841 O O . GLN A 1 109 ? 24.392 -6.729 -10.394 1.00 87.62 109 GLN A O 1
ATOM 846 N N . ASP A 1 110 ? 24.553 -8.043 -12.207 1.00 84.62 110 ASP A N 1
ATOM 847 C CA . ASP A 1 110 ? 26.000 -8.251 -12.218 1.00 84.62 110 ASP A CA 1
ATOM 848 C C . ASP A 1 110 ? 26.782 -7.076 -12.833 1.00 84.62 110 ASP A C 1
ATOM 850 O O . ASP A 1 110 ? 28.016 -7.038 -12.772 1.00 84.62 110 ASP A O 1
ATOM 854 N N . TYR A 1 111 ? 26.091 -6.088 -13.410 1.00 86.44 111 TYR A N 1
ATOM 855 C CA . TYR A 1 111 ? 26.733 -4.907 -13.971 1.00 86.44 111 TYR A CA 1
ATOM 856 C C . TYR A 1 111 ? 27.322 -4.003 -12.883 1.00 86.44 111 TYR A C 1
ATOM 858 O O . TYR A 1 111 ? 26.776 -3.800 -11.801 1.00 86.44 111 TYR A O 1
ATOM 866 N N . SER A 1 112 ? 28.461 -3.387 -13.205 1.00 85.44 112 SER A N 1
ATOM 867 C CA . SER A 1 112 ? 29.087 -2.387 -12.339 1.00 85.44 112 SER A CA 1
ATOM 868 C C . SER A 1 112 ? 28.454 -1.012 -12.553 1.00 85.44 112 SER A C 1
ATOM 870 O O . SER A 1 112 ? 28.801 -0.291 -13.495 1.00 85.44 112 SER A O 1
ATOM 872 N N . TRP A 1 113 ? 27.544 -0.639 -11.655 1.00 89.12 113 TRP A N 1
ATOM 873 C CA . TRP A 1 113 ? 26.852 0.650 -11.688 1.00 89.12 113 TRP A CA 1
ATOM 874 C C . TRP A 1 113 ? 27.816 1.837 -11.530 1.00 89.12 113 TRP A C 1
ATOM 876 O O . TRP A 1 113 ? 28.635 1.889 -10.610 1.00 89.12 113 TRP A O 1
ATOM 886 N N . LYS A 1 114 ? 27.715 2.814 -12.435 1.00 90.56 114 LYS A N 1
ATOM 887 C CA . LYS A 1 114 ? 28.428 4.099 -12.370 1.00 90.56 114 LYS A CA 1
ATOM 888 C C . LYS A 1 114 ? 27.742 5.029 -11.361 1.00 90.56 114 LYS A C 1
ATOM 890 O O . LYS A 1 114 ? 26.583 4.834 -11.010 1.00 90.56 114 LYS A O 1
ATOM 895 N N . SER A 1 115 ? 28.429 6.091 -10.936 1.00 90.31 115 SER A N 1
ATOM 896 C CA . SER A 1 115 ? 27.903 7.048 -9.945 1.00 90.31 115 SER A CA 1
ATOM 897 C C . SER A 1 115 ? 26.568 7.689 -10.342 1.00 90.31 115 SER A C 1
ATOM 899 O O . SER A 1 115 ? 25.738 7.942 -9.474 1.00 90.31 115 SER A O 1
ATOM 901 N N . SER A 1 116 ? 26.335 7.901 -11.640 1.00 90.00 116 SER A N 1
ATOM 902 C CA . SER A 1 116 ? 25.069 8.397 -12.195 1.00 90.00 116 SER A CA 1
ATOM 903 C C . SER A 1 116 ? 23.883 7.462 -11.946 1.00 90.00 116 SER A C 1
ATOM 905 O O . SER A 1 116 ? 22.760 7.938 -11.851 1.00 90.00 116 SER A O 1
ATOM 907 N N . ALA A 1 117 ? 24.120 6.157 -11.797 1.00 93.12 117 ALA A N 1
ATOM 908 C CA . ALA A 1 117 ? 23.080 5.176 -11.507 1.00 93.12 117 ALA A CA 1
ATOM 909 C C . ALA A 1 117 ? 22.647 5.190 -10.038 1.00 93.12 117 ALA A C 1
ATOM 911 O O . ALA A 1 117 ? 21.506 4.856 -9.721 1.00 93.12 117 ALA A O 1
ATOM 912 N N . LEU A 1 118 ? 23.547 5.589 -9.131 1.00 93.06 118 LEU A N 1
ATOM 913 C CA . LEU A 1 118 ? 23.352 5.484 -7.680 1.00 93.06 118 LEU A CA 1
ATOM 914 C C . LEU A 1 118 ? 22.263 6.418 -7.133 1.00 93.06 118 LEU A C 1
ATOM 916 O O . LEU A 1 118 ? 21.894 6.320 -5.965 1.00 93.06 118 LEU A O 1
ATOM 920 N N . SER A 1 119 ? 21.710 7.302 -7.967 1.00 93.94 119 SER A N 1
ATOM 921 C CA . SER A 1 119 ? 20.487 8.039 -7.648 1.00 93.94 119 SER A CA 1
ATOM 922 C C . SER A 1 119 ? 19.272 7.122 -7.495 1.00 93.94 119 SER A C 1
ATOM 924 O O . SER A 1 119 ? 18.394 7.432 -6.692 1.00 93.94 119 SER A O 1
ATOM 926 N N . MET A 1 120 ? 19.231 5.983 -8.196 1.00 96.12 120 MET A N 1
ATOM 927 C CA . MET A 1 120 ? 18.153 4.986 -8.087 1.00 96.12 120 MET A CA 1
ATOM 928 C C . MET A 1 120 ? 18.645 3.587 -7.707 1.00 96.12 120 MET A C 1
ATOM 930 O O . MET A 1 120 ? 17.905 2.829 -7.082 1.00 96.12 120 MET A O 1
ATOM 934 N N . PHE A 1 121 ? 19.863 3.221 -8.100 1.00 94.88 121 PHE A N 1
ATOM 935 C CA . PHE A 1 121 ? 20.425 1.888 -7.896 1.00 94.88 121 PHE A CA 1
ATOM 936 C C . PHE A 1 121 ? 21.341 1.849 -6.670 1.00 94.88 121 PHE A C 1
ATOM 938 O O . PHE A 1 121 ? 21.744 2.883 -6.134 1.00 94.88 121 PHE A O 1
ATOM 945 N N . ALA A 1 122 ? 21.660 0.640 -6.222 1.00 90.81 122 ALA A N 1
ATOM 946 C CA . ALA A 1 122 ? 22.549 0.367 -5.104 1.00 90.81 122 ALA A CA 1
ATOM 947 C C . ALA A 1 122 ? 23.657 -0.615 -5.515 1.00 90.81 122 ALA A C 1
ATOM 949 O O . ALA A 1 122 ? 23.493 -1.441 -6.412 1.00 90.81 122 ALA A O 1
ATOM 950 N N . GLN A 1 123 ? 24.815 -0.491 -4.864 1.00 82.88 123 GLN A N 1
ATOM 951 C CA . GLN A 1 123 ? 26.003 -1.303 -5.132 1.00 82.88 123 GLN A CA 1
ATOM 952 C C . GLN A 1 123 ? 26.087 -2.462 -4.122 1.00 82.88 123 GLN A C 1
ATOM 954 O O . GLN A 1 123 ? 26.953 -2.491 -3.250 1.00 82.88 123 GLN A O 1
ATOM 959 N N . ASN A 1 124 ? 25.129 -3.384 -4.206 1.00 79.19 124 ASN A N 1
ATOM 960 C CA . ASN A 1 124 ? 24.979 -4.575 -3.360 1.00 79.19 124 ASN A CA 1
ATOM 961 C C . ASN A 1 124 ? 24.670 -5.814 -4.218 1.00 79.19 124 ASN A C 1
ATOM 963 O O . ASN A 1 124 ? 24.401 -5.683 -5.405 1.00 79.19 124 ASN A O 1
ATOM 967 N N . SER A 1 125 ? 24.705 -7.013 -3.626 1.00 74.12 125 SER A N 1
ATOM 968 C CA . SER A 1 125 ? 24.537 -8.263 -4.382 1.00 74.12 125 SER A CA 1
ATOM 969 C C . SER A 1 125 ? 23.145 -8.413 -5.005 1.00 74.12 125 SER A C 1
ATOM 971 O O . SER A 1 125 ? 23.044 -8.749 -6.175 1.00 74.12 125 SER A O 1
ATOM 973 N N . TYR A 1 126 ? 22.081 -8.175 -4.232 1.00 75.31 126 TYR A N 1
ATOM 974 C CA . TYR A 1 126 ? 20.682 -8.175 -4.673 1.00 75.31 126 TYR A CA 1
ATOM 975 C C . TYR A 1 126 ? 19.779 -7.726 -3.506 1.00 75.31 126 TYR A C 1
ATOM 977 O O . TYR A 1 126 ? 20.126 -8.017 -2.356 1.00 75.31 126 TYR A O 1
ATOM 985 N N . PRO A 1 127 ? 18.627 -7.072 -3.745 1.00 75.44 127 PRO A N 1
ATOM 986 C CA . PRO A 1 127 ? 18.249 -6.362 -4.971 1.00 75.44 127 PRO A CA 1
ATOM 987 C C . PRO A 1 127 ? 19.040 -5.053 -5.143 1.00 75.44 127 PRO A C 1
ATOM 989 O O . PRO A 1 127 ? 19.289 -4.353 -4.168 1.00 75.44 127 PRO A O 1
ATOM 992 N N . THR A 1 128 ? 19.404 -4.686 -6.376 1.00 86.94 128 THR A N 1
ATOM 993 C CA . THR A 1 128 ? 20.300 -3.549 -6.702 1.00 86.94 128 THR A CA 1
ATOM 994 C C . THR A 1 128 ? 19.592 -2.187 -6.806 1.00 86.94 128 THR A C 1
ATOM 996 O O . THR A 1 128 ? 20.043 -1.291 -7.521 1.00 86.94 128 THR A O 1
ATOM 999 N N . LEU A 1 129 ? 18.488 -1.990 -6.080 1.00 93.81 129 LEU A N 1
ATOM 1000 C CA . LEU A 1 129 ? 17.792 -0.701 -5.967 1.00 93.81 129 LEU A CA 1
ATOM 1001 C C . LEU A 1 129 ? 18.123 -0.031 -4.632 1.00 93.81 129 LEU A C 1
ATOM 1003 O O . LEU A 1 129 ? 18.184 -0.692 -3.599 1.00 93.81 129 LEU A O 1
ATOM 1007 N N . ASN A 1 130 ? 18.288 1.293 -4.635 1.00 94.50 130 ASN A N 1
ATOM 1008 C CA . ASN A 1 130 ? 18.285 2.061 -3.392 1.00 94.50 130 ASN A CA 1
ATOM 1009 C C . ASN A 1 130 ? 16.836 2.349 -2.942 1.00 94.50 130 ASN A C 1
ATOM 1011 O O . ASN A 1 130 ? 15.881 2.144 -3.694 1.00 94.50 130 ASN A O 1
ATOM 1015 N N . ALA A 1 131 ? 16.664 2.866 -1.722 1.00 94.44 131 ALA A N 1
ATOM 1016 C CA . ALA A 1 131 ? 15.339 3.117 -1.147 1.00 94.44 131 ALA A CA 1
ATOM 1017 C C . ALA A 1 131 ? 14.467 4.077 -1.986 1.00 94.44 131 ALA A C 1
ATOM 1019 O O . ALA A 1 131 ? 13.250 3.893 -2.082 1.00 94.44 131 ALA A O 1
ATOM 1020 N N . TYR A 1 132 ? 15.068 5.089 -2.621 1.00 96.88 132 TYR A N 1
ATOM 1021 C CA . TYR A 1 132 ? 14.346 6.012 -3.500 1.00 96.88 132 TYR A CA 1
ATOM 1022 C C . TYR A 1 132 ? 13.866 5.313 -4.774 1.00 96.88 132 TYR A C 1
ATOM 1024 O O . TYR A 1 132 ? 12.684 5.384 -5.100 1.00 96.88 132 TYR A O 1
ATOM 1032 N N . GLY A 1 133 ? 14.755 4.590 -5.459 1.00 97.50 133 GLY A N 1
ATOM 1033 C CA . GLY A 1 133 ? 14.414 3.837 -6.662 1.00 97.50 133 GLY A CA 1
ATOM 1034 C C . GLY A 1 133 ? 13.328 2.802 -6.386 1.00 97.50 133 GLY A C 1
ATOM 1035 O O . GLY A 1 133 ? 12.318 2.773 -7.081 1.00 97.50 133 GLY A O 1
ATOM 1036 N N . GLN A 1 134 ? 13.483 2.012 -5.323 1.00 96.75 134 GLN A N 1
ATOM 1037 C CA . GLN A 1 134 ? 12.501 1.006 -4.923 1.00 96.75 134 GLN A CA 1
ATOM 1038 C C . GLN A 1 134 ? 11.122 1.619 -4.647 1.00 96.75 134 GLN A C 1
ATOM 1040 O O . GLN A 1 134 ? 10.126 1.173 -5.213 1.00 96.75 134 GLN A O 1
ATOM 1045 N N . SER A 1 135 ? 11.052 2.666 -3.820 1.00 96.69 135 SER A N 1
ATOM 1046 C CA . SER A 1 135 ? 9.773 3.299 -3.471 1.00 96.69 135 SER A CA 1
ATOM 1047 C C . SER A 1 135 ? 9.087 3.959 -4.671 1.00 96.69 135 SER A C 1
ATOM 1049 O O . SER A 1 135 ? 7.873 3.818 -4.828 1.00 96.69 135 SER A O 1
ATOM 1051 N N . LEU A 1 136 ? 9.846 4.632 -5.545 1.00 98.44 136 LEU A N 1
ATOM 1052 C CA . LEU A 1 136 ? 9.311 5.263 -6.751 1.00 98.44 136 LEU A CA 1
ATOM 1053 C C . LEU A 1 136 ? 8.763 4.223 -7.736 1.00 98.44 136 LEU A C 1
ATOM 1055 O O . LEU A 1 136 ? 7.627 4.354 -8.189 1.00 98.44 136 LEU A O 1
ATOM 1059 N N . LEU A 1 137 ? 9.549 3.186 -8.043 1.00 98.50 137 LEU A N 1
ATOM 1060 C CA . LEU A 1 137 ? 9.173 2.167 -9.025 1.00 98.50 137 LEU A CA 1
ATOM 1061 C C . LEU A 1 137 ? 7.969 1.347 -8.544 1.00 98.50 137 LEU A C 1
ATOM 1063 O O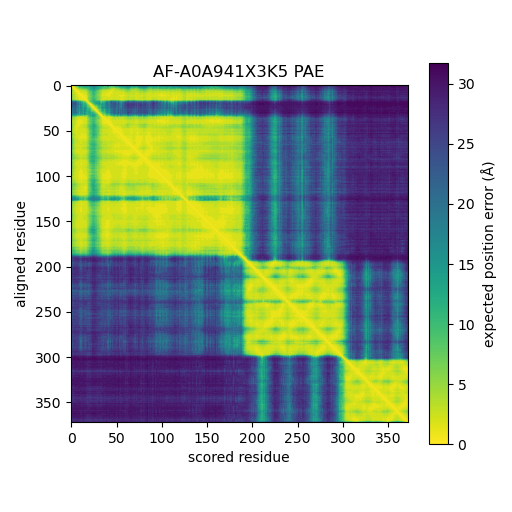 . LEU A 1 137 ? 7.061 1.108 -9.333 1.00 98.50 137 LEU A O 1
ATOM 1067 N N . LEU A 1 138 ? 7.899 0.993 -7.254 1.00 97.38 138 LEU A N 1
ATOM 1068 C CA . LEU A 1 138 ? 6.716 0.343 -6.673 1.00 97.38 138 LEU A CA 1
ATOM 1069 C C . LEU A 1 138 ? 5.478 1.232 -6.755 1.00 97.38 138 LEU A C 1
ATOM 1071 O O . LEU A 1 138 ? 4.406 0.773 -7.145 1.00 97.38 138 LEU A O 1
ATOM 1075 N N . LYS A 1 139 ? 5.614 2.517 -6.411 1.00 97.56 139 LYS A N 1
ATOM 1076 C CA . LYS A 1 139 ? 4.508 3.473 -6.498 1.00 97.56 139 LYS A CA 1
ATOM 1077 C C . LYS A 1 139 ? 3.972 3.551 -7.926 1.00 97.56 139 LYS A C 1
ATOM 1079 O O . LYS A 1 139 ? 2.770 3.418 -8.126 1.00 97.56 139 LYS A O 1
ATOM 1084 N N . TRP A 1 140 ? 4.848 3.752 -8.903 1.00 98.44 140 TRP A N 1
ATOM 1085 C CA . TRP A 1 140 ? 4.453 3.887 -10.304 1.00 98.44 140 TRP A CA 1
ATOM 1086 C C . TRP A 1 140 ? 3.886 2.590 -10.878 1.00 98.44 140 TRP A C 1
ATOM 1088 O O . TRP A 1 140 ? 2.848 2.629 -11.526 1.00 98.44 140 TRP A O 1
ATOM 1098 N N . HIS A 1 141 ? 4.481 1.441 -10.551 1.00 96.94 141 HIS A N 1
ATOM 1099 C CA . HIS A 1 141 ? 3.952 0.128 -10.920 1.00 96.94 141 HIS A CA 1
ATOM 1100 C C . HIS A 1 141 ? 2.507 -0.088 -10.437 1.00 96.94 141 HIS A C 1
ATOM 1102 O O . HIS A 1 141 ? 1.683 -0.617 -11.178 1.00 96.94 141 HIS A O 1
ATOM 1108 N N . ARG A 1 142 ? 2.190 0.333 -9.204 1.00 92.81 142 ARG A N 1
ATOM 1109 C CA . ARG A 1 142 ? 0.843 0.211 -8.618 1.00 92.81 142 ARG A CA 1
ATOM 1110 C C . ARG A 1 142 ? -0.160 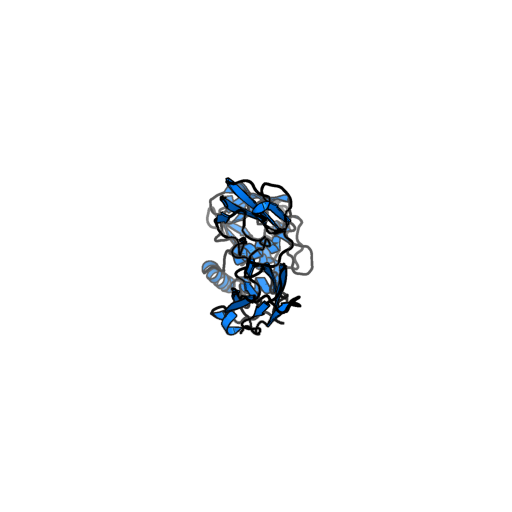1.206 -9.204 1.00 92.81 142 ARG A C 1
ATOM 1112 O O . ARG A 1 142 ? -1.348 0.906 -9.254 1.00 92.81 142 ARG A O 1
ATOM 1119 N N . GLN A 1 143 ? 0.302 2.399 -9.577 1.00 92.31 143 GLN A N 1
ATOM 1120 C CA . GLN A 1 143 ? -0.544 3.475 -10.103 1.00 92.31 143 GLN A CA 1
ATOM 1121 C C . GLN A 1 143 ? -0.888 3.294 -11.584 1.00 92.31 143 GLN A C 1
ATOM 1123 O O . GLN A 1 143 ? -1.963 3.717 -11.999 1.00 92.31 143 GLN A O 1
ATOM 1128 N N . ASP A 1 144 ? -0.004 2.653 -12.347 1.00 94.50 144 ASP A N 1
ATOM 1129 C CA . ASP A 1 144 ? -0.159 2.398 -13.778 1.00 94.50 144 ASP A CA 1
ATOM 1130 C C . ASP A 1 144 ? 0.005 0.886 -14.067 1.00 94.50 144 ASP A C 1
ATOM 1132 O O . ASP A 1 144 ? 1.125 0.388 -14.271 1.00 94.50 144 ASP A O 1
ATOM 1136 N N . PRO A 1 145 ? -1.100 0.109 -13.992 1.00 92.38 145 PRO A N 1
ATOM 1137 C CA . PRO A 1 145 ? -1.103 -1.333 -14.240 1.00 92.38 145 PRO A CA 1
ATOM 1138 C C . PRO A 1 145 ? -0.625 -1.703 -15.649 1.00 92.38 145 PRO A C 1
ATOM 1140 O O . PRO A 1 145 ? -0.575 -0.868 -16.544 1.00 92.38 145 PRO A O 1
ATOM 1143 N N . VAL A 1 146 ? -0.298 -2.982 -15.865 1.00 93.00 146 VAL A N 1
ATOM 1144 C CA . VAL A 1 146 ? 0.109 -3.462 -17.196 1.00 93.00 146 VAL A CA 1
ATOM 1145 C C . VAL A 1 146 ? -0.977 -3.181 -18.231 1.00 93.00 146 VAL A C 1
ATOM 1147 O O . VAL A 1 146 ? -2.124 -3.605 -18.087 1.00 93.00 146 VAL A O 1
ATOM 1150 N N . SER A 1 147 ? -0.579 -2.496 -19.297 1.00 92.81 147 SER A N 1
ATOM 1151 C CA . SER A 1 147 ? -1.436 -2.144 -20.423 1.00 92.81 147 SER A CA 1
ATOM 1152 C C . SER A 1 147 ? -1.371 -3.187 -21.546 1.00 92.81 147 SER A C 1
ATOM 1154 O O . SER A 1 147 ? -0.390 -3.919 -21.695 1.00 92.81 147 SER A O 1
ATOM 1156 N N . GLN A 1 148 ? -2.387 -3.218 -22.419 1.00 94.31 148 GLN A N 1
ATOM 1157 C CA . GLN A 1 148 ? -2.368 -4.082 -23.611 1.00 94.31 148 GLN A CA 1
ATOM 1158 C C . GLN A 1 148 ? -1.157 -3.790 -24.515 1.00 94.31 148 GLN A C 1
ATOM 1160 O O . GLN A 1 148 ? -0.541 -4.709 -25.043 1.00 94.31 148 GLN A O 1
ATOM 1165 N N . LYS A 1 149 ? -0.761 -2.514 -24.617 1.00 95.88 149 LYS A N 1
ATOM 1166 C CA . LYS A 1 149 ? 0.440 -2.053 -25.332 1.00 95.88 149 LYS A CA 1
ATOM 1167 C C . LYS A 1 149 ? 1.703 -2.774 -24.849 1.00 95.88 149 LYS A C 1
ATOM 1169 O O . LYS A 1 149 ? 2.539 -3.174 -25.658 1.00 95.88 149 LYS A O 1
ATOM 1174 N N . GLU A 1 150 ? 1.853 -2.948 -23.541 1.00 97.38 150 GLU A N 1
ATOM 1175 C CA . GLU A 1 150 ? 3.001 -3.652 -22.969 1.00 97.38 150 GLU A CA 1
ATOM 1176 C C . GLU A 1 150 ? 2.943 -5.156 -23.201 1.00 97.38 150 GLU A C 1
ATOM 1178 O O . GLU A 1 150 ? 3.977 -5.749 -23.499 1.00 97.38 150 GLU A O 1
ATOM 1183 N N . ILE A 1 151 ? 1.755 -5.763 -23.122 1.00 95.56 151 ILE A N 1
ATOM 1184 C CA . ILE A 1 151 ? 1.552 -7.184 -23.436 1.00 95.56 151 ILE A CA 1
ATOM 1185 C C . ILE A 1 151 ? 1.935 -7.457 -24.896 1.00 95.56 151 ILE A C 1
ATOM 1187 O O . ILE A 1 151 ? 2.732 -8.357 -25.173 1.00 95.56 151 ILE A O 1
ATOM 1191 N N . ASP A 1 152 ? 1.436 -6.641 -25.826 1.00 96.44 152 ASP A N 1
ATOM 1192 C CA . ASP A 1 152 ? 1.725 -6.757 -27.257 1.00 96.44 152 ASP A CA 1
ATOM 1193 C C . ASP A 1 152 ? 3.221 -6.583 -27.533 1.00 96.44 152 ASP A C 1
ATOM 1195 O O . ASP A 1 152 ? 3.827 -7.375 -28.262 1.00 96.44 152 ASP A O 1
ATOM 1199 N N . ARG A 1 153 ? 3.852 -5.592 -26.890 1.00 96.50 153 ARG A N 1
ATOM 1200 C CA . ARG A 1 153 ? 5.299 -5.383 -26.984 1.00 96.50 153 ARG A CA 1
ATOM 1201 C C . ARG A 1 153 ? 6.082 -6.560 -26.405 1.00 96.50 153 ARG A C 1
ATOM 1203 O O . ARG A 1 153 ? 7.038 -6.988 -27.042 1.00 96.50 153 ARG A O 1
ATOM 1210 N N . ASN A 1 154 ? 5.707 -7.099 -25.245 1.00 97.12 154 ASN A N 1
ATOM 1211 C CA . ASN A 1 154 ? 6.397 -8.235 -24.623 1.00 97.12 154 ASN A CA 1
ATOM 1212 C C . ASN A 1 154 ? 6.324 -9.485 -25.518 1.00 97.12 154 ASN A C 1
ATOM 1214 O O . ASN A 1 154 ? 7.330 -10.167 -25.713 1.00 97.12 154 ASN A O 1
ATOM 1218 N N . ASN A 1 155 ? 5.168 -9.734 -26.143 1.00 96.69 155 ASN A N 1
ATOM 1219 C CA . ASN A 1 155 ? 4.983 -10.811 -27.120 1.00 96.69 155 ASN A CA 1
ATOM 1220 C C . ASN A 1 155 ? 5.836 -10.607 -28.381 1.00 96.69 155 ASN A C 1
ATOM 1222 O O . ASN A 1 155 ? 6.501 -11.538 -28.842 1.00 96.69 155 ASN A O 1
ATOM 1226 N N . ALA A 1 156 ? 5.859 -9.387 -28.925 1.00 96.94 156 ALA A N 1
ATOM 1227 C CA . ALA A 1 156 ? 6.681 -9.062 -30.084 1.00 96.94 156 ALA A CA 1
ATOM 1228 C C . ALA A 1 156 ? 8.175 -9.217 -29.767 1.00 96.94 156 ALA A C 1
ATOM 1230 O O . ALA A 1 156 ? 8.885 -9.901 -30.500 1.00 96.94 156 ALA A O 1
ATOM 1231 N N . VAL A 1 157 ? 8.651 -8.655 -28.653 1.00 96.38 157 VAL A N 1
ATOM 1232 C CA . VAL A 1 157 ? 10.052 -8.769 -28.223 1.00 96.38 157 VAL A CA 1
ATOM 1233 C C . VAL A 1 157 ? 10.449 -10.229 -28.025 1.00 96.38 157 VAL A C 1
ATOM 1235 O O . VAL A 1 157 ? 11.507 -10.626 -28.510 1.00 96.38 157 VAL A O 1
ATOM 1238 N N . TYR A 1 158 ? 9.593 -11.049 -27.407 1.00 95.44 158 TYR A N 1
ATOM 1239 C CA . TYR A 1 158 ? 9.846 -12.482 -27.248 1.00 95.44 158 TYR A CA 1
ATOM 1240 C C . TYR A 1 158 ? 10.099 -13.183 -28.589 1.00 95.44 158 TYR A C 1
ATOM 1242 O O . TYR A 1 158 ? 11.030 -13.978 -28.693 1.00 95.44 158 TYR A O 1
ATOM 1250 N N . SER A 1 159 ? 9.338 -12.837 -29.633 1.00 95.88 159 SER A N 1
ATOM 1251 C CA . SER A 1 159 ? 9.524 -13.420 -30.970 1.00 95.88 159 SER A CA 1
ATOM 1252 C C . SER A 1 159 ? 10.882 -13.093 -31.615 1.00 95.88 159 SER A C 1
ATOM 1254 O O . SER A 1 159 ? 11.331 -13.842 -32.480 1.00 95.88 159 SER A O 1
ATOM 1256 N N . PHE A 1 160 ? 11.552 -12.016 -31.182 1.00 91.88 160 PHE A N 1
ATOM 1257 C CA . PHE A 1 160 ? 12.864 -11.601 -31.694 1.00 91.88 160 PHE A CA 1
ATOM 1258 C C . PHE A 1 160 ? 14.034 -11.982 -30.779 1.00 91.88 160 PHE A C 1
ATOM 1260 O O . PHE A 1 160 ? 15.082 -12.387 -31.275 1.00 91.88 160 PHE A O 1
ATOM 1267 N N . GLN A 1 161 ? 13.885 -11.828 -29.461 1.00 93.00 161 GLN A N 1
ATOM 1268 C CA . GLN A 1 161 ? 14.972 -12.019 -28.491 1.00 93.00 161 GLN A CA 1
ATOM 1269 C C . GLN A 1 161 ? 14.942 -13.368 -27.776 1.00 93.00 161 GLN A C 1
ATOM 1271 O O . GLN A 1 161 ? 15.948 -13.775 -27.202 1.00 93.00 161 GLN A O 1
ATOM 1276 N N . GLY A 1 162 ? 13.795 -14.053 -27.764 1.00 91.75 162 GLY A N 1
ATOM 1277 C CA . GLY A 1 162 ? 13.624 -15.327 -27.064 1.00 91.75 162 GLY A CA 1
ATOM 1278 C C . GLY A 1 162 ? 13.478 -15.224 -25.540 1.00 91.75 162 GLY A C 1
ATOM 1279 O O . GLY A 1 162 ? 13.375 -16.254 -24.880 1.00 91.75 162 GLY A O 1
ATOM 1280 N N . ASN A 1 163 ? 13.424 -14.017 -24.965 1.00 93.62 163 ASN A N 1
ATOM 1281 C CA . ASN A 1 163 ? 13.186 -13.777 -23.537 1.00 93.62 163 ASN A CA 1
ATOM 1282 C C . ASN A 1 163 ? 11.986 -12.844 -23.305 1.00 93.62 163 ASN A C 1
ATOM 1284 O O . ASN A 1 163 ? 11.616 -12.053 -24.175 1.00 93.62 163 ASN A O 1
ATOM 1288 N N . ARG A 1 164 ? 11.368 -12.933 -22.121 1.00 95.56 164 ARG A N 1
ATOM 1289 C CA . ARG A 1 164 ? 10.204 -12.118 -21.729 1.00 95.56 164 ARG A CA 1
ATOM 1290 C C . ARG A 1 164 ? 10.525 -11.259 -20.516 1.00 95.56 164 ARG A C 1
ATOM 1292 O O . ARG A 1 164 ? 11.349 -11.657 -19.696 1.00 95.56 164 ARG A O 1
ATOM 1299 N N . ASN A 1 165 ? 9.837 -10.129 -20.379 1.00 96.94 165 ASN A N 1
ATOM 1300 C CA . ASN A 1 165 ? 9.821 -9.378 -19.133 1.00 96.94 165 ASN A CA 1
ATOM 1301 C C . ASN A 1 165 ? 8.776 -10.002 -18.186 1.00 96.94 165 ASN A C 1
ATOM 1303 O O . ASN A 1 165 ? 7.573 -9.810 -18.396 1.00 96.94 165 ASN A O 1
ATOM 1307 N N . PRO A 1 166 ? 9.197 -10.717 -17.124 1.00 94.00 166 PRO A N 1
ATOM 1308 C CA . PRO A 1 166 ? 8.269 -11.425 -16.253 1.00 94.00 166 PRO A CA 1
ATOM 1309 C C . PRO A 1 166 ? 7.389 -10.478 -15.429 1.00 94.00 166 PRO A C 1
ATOM 1311 O O . PRO A 1 166 ? 6.344 -10.902 -14.957 1.00 94.00 166 PRO A O 1
ATOM 1314 N N . PHE A 1 167 ? 7.751 -9.199 -15.290 1.00 95.81 167 PHE A N 1
ATOM 1315 C CA . PHE A 1 167 ? 6.930 -8.196 -14.603 1.00 95.81 167 PHE A CA 1
ATOM 1316 C C . PHE A 1 167 ? 5.785 -7.654 -15.467 1.00 95.81 167 PHE A C 1
ATOM 1318 O O . PHE A 1 167 ? 4.910 -6.963 -14.950 1.00 95.81 167 PHE A O 1
ATOM 1325 N N . ILE A 1 168 ? 5.780 -7.953 -16.770 1.00 95.44 168 ILE A N 1
ATOM 1326 C CA . ILE A 1 168 ? 4.613 -7.742 -17.638 1.00 95.44 168 ILE A CA 1
ATOM 1327 C C . ILE A 1 168 ? 3.683 -8.959 -17.554 1.00 95.44 168 ILE A C 1
ATOM 1329 O O . ILE A 1 168 ? 2.468 -8.813 -17.481 1.00 95.44 168 ILE A O 1
ATOM 1333 N N . ASP A 1 169 ? 4.257 -10.160 -17.513 1.00 91.00 169 ASP A N 1
ATOM 1334 C CA . ASP A 1 169 ? 3.500 -11.417 -17.516 1.00 91.00 169 ASP A CA 1
ATOM 1335 C C . ASP A 1 169 ? 2.898 -11.770 -16.161 1.00 91.00 169 ASP A C 1
ATOM 1337 O O . ASP A 1 169 ? 1.795 -12.305 -16.077 1.00 91.00 169 ASP A O 1
ATOM 1341 N N . TYR A 1 170 ? 3.630 -11.440 -15.102 1.00 88.69 170 TYR A N 1
ATOM 1342 C CA . TYR A 1 170 ? 3.257 -11.642 -13.714 1.00 88.69 170 TYR A CA 1
ATOM 1343 C C . TYR A 1 170 ? 3.520 -10.351 -12.929 1.00 88.69 170 TYR A C 1
ATOM 1345 O O . TYR A 1 170 ? 4.484 -10.272 -12.164 1.00 88.69 170 TYR A O 1
ATOM 1353 N N . PRO A 1 171 ? 2.673 -9.316 -13.084 1.00 89.62 171 PRO A N 1
ATOM 1354 C CA . PRO A 1 171 ? 2.923 -8.000 -12.490 1.00 89.62 171 PRO A CA 1
ATOM 1355 C C . PRO A 1 171 ? 3.091 -8.057 -10.972 1.00 89.62 171 PRO A C 1
ATOM 1357 O O . PRO A 1 171 ? 3.981 -7.421 -10.417 1.00 89.62 171 PRO A O 1
ATOM 1360 N N . ASN A 1 172 ? 2.316 -8.923 -10.312 1.00 83.00 172 ASN A N 1
ATOM 1361 C CA . ASN A 1 172 ? 2.373 -9.111 -8.864 1.00 83.00 172 ASN A CA 1
ATOM 1362 C C . ASN A 1 172 ? 3.740 -9.618 -8.365 1.00 83.00 172 ASN A C 1
ATOM 1364 O O . ASN A 1 172 ? 4.055 -9.438 -7.197 1.00 83.00 172 ASN A O 1
ATOM 1368 N N . MET A 1 173 ? 4.580 -10.209 -9.226 1.00 88.12 173 MET A N 1
ATOM 1369 C CA . MET A 1 173 ? 5.926 -10.669 -8.856 1.00 88.12 173 MET A CA 1
ATOM 1370 C C . MET A 1 173 ? 6.809 -9.527 -8.330 1.00 88.12 173 MET A C 1
ATOM 1372 O O . MET A 1 173 ? 7.704 -9.763 -7.524 1.00 88.12 173 MET A O 1
ATOM 1376 N N . VAL A 1 174 ? 6.533 -8.281 -8.732 1.0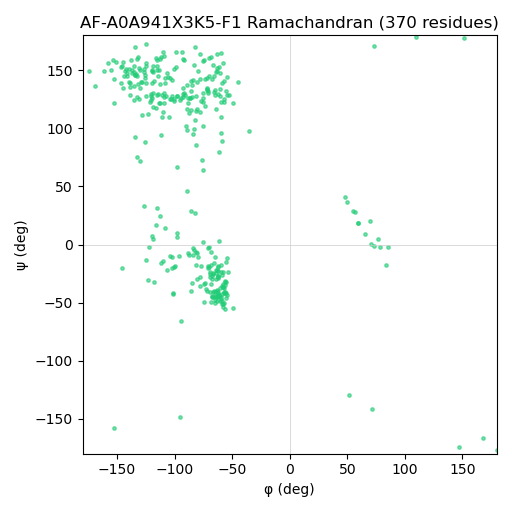0 92.19 174 VAL A N 1
ATOM 1377 C CA . VAL A 1 174 ? 7.217 -7.091 -8.207 1.00 92.19 174 VAL A CA 1
ATOM 1378 C C . VAL A 1 174 ? 7.075 -6.992 -6.680 1.00 92.19 174 VAL A C 1
ATOM 1380 O O . VAL A 1 174 ? 8.053 -6.704 -5.987 1.00 92.19 174 VAL A O 1
ATOM 1383 N N . GLU A 1 175 ? 5.892 -7.291 -6.135 1.00 88.00 175 GLU A N 1
ATOM 1384 C CA . GLU A 1 175 ? 5.615 -7.199 -4.695 1.00 88.00 175 GLU A CA 1
ATOM 1385 C C . GLU A 1 175 ? 6.365 -8.259 -3.877 1.00 88.00 175 GLU A C 1
ATOM 1387 O O . GLU A 1 175 ? 6.729 -8.024 -2.726 1.00 88.00 175 GLU A O 1
ATOM 1392 N N . TYR A 1 176 ? 6.654 -9.403 -4.493 1.00 87.75 176 TYR A N 1
ATOM 1393 C CA . TYR A 1 176 ? 7.398 -10.509 -3.888 1.00 87.75 176 TYR A CA 1
ATOM 1394 C C . TYR A 1 176 ? 8.904 -10.270 -3.831 1.00 87.75 176 TYR A C 1
ATOM 1396 O O . TYR A 1 176 ? 9.606 -10.931 -3.073 1.00 87.75 176 TYR A O 1
ATOM 1404 N N . ILE A 1 177 ? 9.418 -9.338 -4.633 1.00 90.62 177 ILE A N 1
ATOM 1405 C CA . ILE A 1 177 ? 10.849 -9.024 -4.664 1.00 90.62 177 ILE A CA 1
ATOM 1406 C C . ILE A 1 177 ? 11.146 -7.749 -3.874 1.00 90.62 177 ILE A C 1
ATOM 1408 O O . ILE A 1 177 ? 12.126 -7.698 -3.132 1.00 90.62 177 ILE A O 1
ATOM 1412 N N . TRP A 1 178 ? 10.311 -6.720 -4.023 1.00 92.00 178 TRP A N 1
ATOM 1413 C CA . TRP A 1 178 ? 10.568 -5.392 -3.458 1.00 92.00 178 TRP A CA 1
ATOM 1414 C C . TRP A 1 178 ? 9.442 -4.862 -2.572 1.00 92.00 178 TRP A C 1
ATOM 1416 O O . TRP A 1 178 ? 9.628 -3.846 -1.904 1.00 92.00 178 TRP A O 1
ATOM 1426 N N . GLY A 1 179 ? 8.273 -5.486 -2.603 1.00 87.50 179 GLY A N 1
ATOM 1427 C CA . GLY A 1 179 ? 7.072 -4.967 -1.970 1.00 87.50 179 GLY A CA 1
ATOM 1428 C C . GLY A 1 179 ? 6.808 -5.517 -0.579 1.00 87.50 179 GLY A C 1
ATOM 1429 O O . GLY A 1 179 ? 7.716 -5.820 0.194 1.00 87.50 179 GLY A O 1
ATOM 1430 N N . ASP A 1 180 ? 5.523 -5.623 -0.263 1.00 82.75 180 ASP A N 1
ATOM 1431 C CA . ASP A 1 180 ? 5.034 -6.123 1.025 1.00 82.75 180 ASP A CA 1
ATOM 1432 C C . ASP A 1 180 ? 4.963 -7.657 1.105 1.00 82.75 180 ASP A C 1
ATOM 1434 O O . ASP A 1 180 ? 4.659 -8.207 2.164 1.00 82.75 180 ASP A O 1
ATOM 1438 N N . SER A 1 181 ? 5.256 -8.346 -0.001 1.00 78.50 181 SER A N 1
ATOM 1439 C CA . SER A 1 181 ? 5.030 -9.782 -0.149 1.00 78.50 181 SER A CA 1
ATOM 1440 C C . SER A 1 181 ? 6.329 -10.608 -0.152 1.00 78.50 181 SER A C 1
ATOM 1442 O O . SER A 1 181 ? 6.318 -11.788 -0.489 1.00 78.50 181 SER A O 1
ATOM 1444 N N . THR A 1 182 ? 7.455 -10.018 0.261 1.00 82.75 182 THR A N 1
ATOM 1445 C CA . THR A 1 182 ? 8.801 -10.631 0.222 1.00 82.75 182 THR A CA 1
ATOM 1446 C C 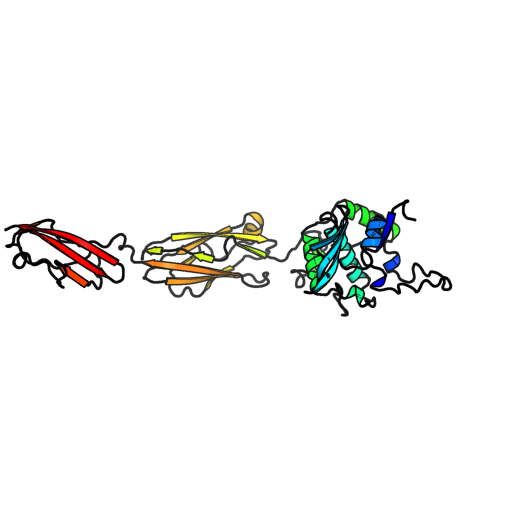. THR A 1 182 ? 8.993 -11.847 1.132 1.00 82.75 182 THR A C 1
ATOM 1448 O O . THR A 1 182 ? 9.938 -12.608 0.939 1.00 82.75 182 THR A O 1
ATOM 1451 N N . ASN A 1 183 ? 8.092 -12.058 2.096 1.00 77.81 183 ASN A N 1
ATOM 1452 C CA . ASN A 1 183 ? 8.116 -13.200 3.017 1.00 77.81 183 ASN A CA 1
ATOM 1453 C C . ASN A 1 183 ? 7.177 -14.348 2.600 1.00 77.81 183 ASN A C 1
ATOM 1455 O O . ASN A 1 183 ? 7.006 -15.292 3.369 1.00 77.81 183 ASN A O 1
ATOM 1459 N N . TYR A 1 184 ? 6.554 -14.276 1.420 1.00 69.31 184 TYR A N 1
ATOM 1460 C CA . TYR A 1 184 ? 5.616 -15.292 0.938 1.00 69.31 184 TYR A CA 1
ATOM 1461 C C . TYR A 1 184 ? 6.148 -16.002 -0.309 1.00 69.31 184 TYR A C 1
ATOM 1463 O O . TYR A 1 184 ? 6.911 -15.438 -1.093 1.00 69.31 184 TYR A O 1
ATOM 1471 N N . GLU A 1 185 ? 5.707 -17.241 -0.528 1.00 74.31 185 GLU A N 1
ATOM 1472 C CA . GLU A 1 185 ? 6.024 -17.982 -1.750 1.00 74.31 185 GLU A CA 1
ATOM 1473 C C . GLU A 1 185 ? 5.258 -17.417 -2.956 1.00 74.31 185 GLU A C 1
ATOM 1475 O O . GLU A 1 185 ? 4.050 -17.168 -2.898 1.00 74.31 185 GLU A O 1
ATOM 1480 N N . PHE A 1 186 ? 5.967 -17.214 -4.068 1.00 73.12 186 PHE A N 1
ATOM 1481 C CA . PHE A 1 186 ? 5.386 -16.724 -5.316 1.00 73.12 186 PHE A CA 1
ATOM 1482 C C . PHE A 1 186 ? 4.697 -17.852 -6.106 1.00 73.12 186 PHE A C 1
ATOM 1484 O O . PHE A 1 186 ? 5.238 -18.951 -6.232 1.00 73.12 186 PHE A O 1
ATOM 1491 N N . SER A 1 187 ? 3.535 -17.563 -6.707 1.00 70.38 187 SER A N 1
ATOM 1492 C CA . SER A 1 187 ? 2.773 -18.502 -7.545 1.00 70.38 187 SER A CA 1
ATOM 1493 C C . SER A 1 187 ? 2.579 -17.975 -8.970 1.00 70.38 187 SER A C 1
ATOM 1495 O O . SER A 1 187 ? 2.044 -16.889 -9.183 1.00 70.38 187 SER A O 1
ATOM 1497 N N . PHE A 1 188 ? 2.935 -18.792 -9.968 1.00 67.50 188 PHE A N 1
ATOM 1498 C CA . PHE A 1 188 ? 2.784 -18.486 -11.402 1.00 67.50 188 PHE A CA 1
ATOM 1499 C C . PHE A 1 188 ? 1.339 -18.592 -11.923 1.00 67.50 188 PHE A C 1
ATOM 1501 O O . PHE A 1 188 ? 1.096 -18.405 -13.110 1.00 67.50 188 PHE A O 1
ATOM 1508 N N . SER A 1 189 ? 0.357 -18.895 -11.071 1.00 60.28 189 SER A N 1
ATOM 1509 C CA . SER A 1 189 ? -1.041 -19.096 -11.494 1.00 60.28 189 SER A CA 1
ATOM 1510 C C . SER A 1 189 ? -1.766 -17.818 -11.952 1.00 60.28 189 SER A C 1
ATOM 1512 O O . SER A 1 189 ? -2.927 -17.887 -12.349 1.00 60.28 189 SER A O 1
ATOM 1514 N N . GLY A 1 190 ? -1.116 -16.648 -11.901 1.00 48.03 190 GLY A N 1
ATOM 1515 C CA . GLY A 1 190 ? -1.710 -15.372 -12.315 1.00 48.03 190 GLY A CA 1
ATOM 1516 C C . GLY A 1 190 ? -2.797 -14.849 -11.368 1.00 48.03 190 GLY A C 1
ATOM 1517 O O . GLY A 1 190 ? -3.337 -13.768 -11.593 1.00 48.03 190 GLY A O 1
ATOM 1518 N N . GLN A 1 191 ? -3.102 -15.565 -10.282 1.00 44.12 191 GLN A N 1
ATOM 1519 C CA . GLN A 1 191 ? -3.876 -15.013 -9.180 1.00 44.12 191 GLN A CA 1
ATOM 1520 C C . GLN A 1 191 ? -2.981 -14.041 -8.408 1.00 44.12 191 GLN A C 1
ATOM 1522 O O . GLN A 1 191 ? -1.938 -14.431 -7.890 1.00 44.12 191 GLN A O 1
ATOM 1527 N N . SER A 1 192 ? -3.376 -12.764 -8.341 1.00 42.75 192 SER A N 1
ATOM 1528 C CA . SER A 1 192 ? -2.778 -11.791 -7.423 1.00 42.75 192 SER A CA 1
ATOM 1529 C C . SER A 1 192 ? -2.942 -12.274 -5.984 1.00 42.75 192 SER A C 1
ATOM 1531 O O . SER A 1 192 ? -3.897 -11.924 -5.292 1.00 42.75 192 SER A O 1
ATOM 1533 N N . THR A 1 193 ? -1.980 -13.040 -5.500 1.00 49.31 193 THR A N 1
ATOM 1534 C CA . THR A 1 193 ? -1.723 -13.222 -4.080 1.00 49.31 193 THR A CA 1
ATOM 1535 C C . THR A 1 193 ? -1.026 -11.951 -3.589 1.00 49.31 193 THR A C 1
ATOM 1537 O O . THR A 1 193 ? 0.180 -11.905 -3.412 1.00 49.31 193 THR A O 1
ATOM 1540 N N . SER A 1 194 ? -1.748 -10.833 -3.466 1.00 59.25 194 SER A N 1
ATOM 1541 C CA . SER A 1 194 ? -1.304 -9.817 -2.503 1.00 59.25 194 SER A CA 1
ATOM 1542 C C . SER A 1 194 ? -1.308 -10.453 -1.116 1.00 59.25 194 SER A C 1
ATOM 1544 O O . SER A 1 194 ? -2.166 -11.308 -0.870 1.00 59.25 194 SER A O 1
ATOM 1546 N N . ALA A 1 195 ? -0.396 -10.041 -0.238 1.00 65.94 195 ALA A N 1
ATOM 1547 C CA . ALA A 1 195 ? -0.359 -10.526 1.135 1.00 65.94 195 ALA A CA 1
ATOM 1548 C C . ALA A 1 195 ? -1.769 -10.541 1.773 1.00 65.94 195 ALA A C 1
ATOM 1550 O O . ALA A 1 195 ? -2.555 -9.604 1.535 1.00 65.94 195 ALA A O 1
ATOM 1551 N N . PRO A 1 196 ? -2.103 -11.586 2.557 1.00 80.12 196 PRO A N 1
ATOM 1552 C CA . PRO A 1 196 ? -3.297 -11.589 3.384 1.00 80.12 196 PRO A CA 1
ATOM 1553 C C . PRO A 1 196 ? -3.348 -10.289 4.183 1.00 80.12 196 PRO A C 1
ATOM 1555 O O . PRO A 1 196 ? -2.401 -9.920 4.879 1.00 80.12 196 PRO A O 1
ATOM 1558 N N . SER A 1 197 ? -4.418 -9.528 4.008 1.00 85.56 197 SER A N 1
ATOM 1559 C CA . SER A 1 197 ? -4.536 -8.215 4.630 1.00 85.56 197 SER A CA 1
ATOM 1560 C C . SER A 1 197 ? -5.965 -7.933 5.028 1.00 85.56 197 SER A C 1
ATOM 1562 O O . SER A 1 197 ? -6.923 -8.495 4.493 1.00 85.56 197 SER A O 1
ATOM 1564 N N . ILE A 1 198 ? -6.091 -7.035 5.994 1.00 90.56 198 ILE A N 1
ATOM 1565 C CA . ILE A 1 198 ? -7.365 -6.533 6.470 1.00 90.56 198 ILE A CA 1
ATOM 1566 C C . ILE A 1 198 ? -7.334 -5.017 6.362 1.00 90.56 198 ILE A C 1
ATOM 1568 O O . ILE A 1 198 ? -6.347 -4.371 6.705 1.00 90.56 198 ILE A O 1
ATOM 1572 N N . SER A 1 199 ? -8.448 -4.457 5.920 1.00 90.00 199 SER A N 1
ATOM 1573 C CA . SER A 1 199 ? -8.752 -3.038 6.019 1.00 90.00 199 SER A CA 1
ATOM 1574 C C . SER A 1 199 ? -9.942 -2.844 6.949 1.00 90.00 199 SER A C 1
ATOM 1576 O O . SER A 1 199 ? -10.854 -3.671 7.009 1.00 90.00 199 SER A O 1
ATOM 1578 N N . ILE A 1 200 ? -9.904 -1.752 7.699 1.00 91.44 200 ILE A N 1
ATOM 1579 C CA . ILE A 1 200 ? -10.898 -1.396 8.707 1.00 91.44 200 ILE A CA 1
ATOM 1580 C C . ILE A 1 200 ? -11.416 0.006 8.414 1.00 91.44 200 ILE A C 1
ATOM 1582 O O . ILE A 1 200 ? -10.656 0.870 7.978 1.00 91.44 200 ILE A O 1
ATOM 1586 N N . SER A 1 201 ? -12.708 0.240 8.642 1.00 84.88 201 SER A N 1
ATOM 1587 C CA . SER A 1 201 ? -13.318 1.549 8.373 1.00 84.88 201 SER A CA 1
ATOM 1588 C C . SER A 1 201 ? -12.808 2.656 9.300 1.00 84.88 201 SER A C 1
ATOM 1590 O O . SER A 1 201 ? -12.828 3.828 8.930 1.00 84.88 201 SER A O 1
ATOM 1592 N N . ASN A 1 202 ? -12.371 2.295 10.512 1.00 80.56 202 ASN A N 1
ATOM 1593 C CA . ASN A 1 202 ? -11.984 3.227 11.565 1.00 80.56 202 ASN A CA 1
ATOM 1594 C C . ASN A 1 202 ? -10.817 2.660 12.382 1.00 80.56 202 ASN A C 1
ATOM 1596 O O . ASN A 1 202 ? -10.865 1.512 12.814 1.00 80.56 202 ASN A O 1
ATOM 1600 N N . ASP A 1 203 ? -9.810 3.486 12.651 1.00 79.56 203 ASP A N 1
ATOM 1601 C CA . ASP A 1 203 ? -8.647 3.172 13.494 1.00 79.56 203 ASP A CA 1
ATOM 1602 C C . ASP A 1 203 ? -8.909 3.379 15.002 1.00 79.56 203 ASP A C 1
ATOM 1604 O O . ASP A 1 203 ? -8.113 2.962 15.847 1.00 79.56 203 ASP A O 1
ATOM 1608 N N . LYS A 1 204 ? -10.054 3.981 15.355 1.00 86.81 204 LYS A N 1
ATOM 1609 C CA . LYS A 1 204 ? -10.547 4.148 16.731 1.00 86.81 204 LYS A CA 1
ATOM 1610 C C . LYS A 1 204 ? -12.073 4.084 16.826 1.00 86.81 204 LYS A C 1
ATOM 1612 O O . LYS A 1 204 ? -12.783 4.471 15.897 1.00 86.81 204 LYS A O 1
ATOM 1617 N N . ILE A 1 205 ? -12.587 3.668 17.985 1.00 91.50 205 ILE A N 1
ATOM 1618 C CA . ILE A 1 205 ? -14.028 3.559 18.263 1.00 91.50 205 ILE A CA 1
ATOM 1619 C C . ILE A 1 205 ? -14.366 4.283 19.568 1.00 91.50 205 ILE A C 1
ATOM 1621 O O . ILE A 1 205 ? -14.016 3.839 20.655 1.00 91.50 205 ILE A O 1
ATOM 1625 N N . GLU A 1 206 ? -15.104 5.388 19.471 1.00 92.31 206 GLU A N 1
ATOM 1626 C CA . GLU A 1 206 ? -15.471 6.210 20.632 1.00 92.31 206 GLU A CA 1
ATOM 1627 C C . GLU A 1 206 ? -16.975 6.105 20.912 1.00 92.31 206 GLU A C 1
ATOM 1629 O O . GLU A 1 206 ? -17.792 6.617 20.145 1.00 92.31 206 GLU A O 1
ATOM 1634 N N . PHE A 1 207 ? -17.384 5.452 22.000 1.00 90.00 207 PHE A N 1
ATOM 1635 C CA . PHE A 1 207 ? -18.797 5.333 22.389 1.00 90.00 207 PHE A CA 1
ATOM 1636 C C . PHE A 1 207 ? -19.400 6.654 22.890 1.00 90.00 207 PHE A C 1
ATOM 1638 O O . PHE A 1 207 ? -20.627 6.817 22.862 1.00 90.00 207 PHE A O 1
ATOM 1645 N N . GLY A 1 208 ? -18.549 7.609 23.275 1.00 86.12 208 GLY A N 1
ATOM 1646 C CA . GLY A 1 208 ? -18.949 8.866 23.898 1.00 86.12 208 GLY A CA 1
ATOM 1647 C C . GLY A 1 208 ? -19.432 8.639 25.329 1.00 86.12 208 GLY A C 1
ATOM 1648 O O . GLY A 1 208 ? -18.870 7.815 26.050 1.00 86.12 208 GLY A O 1
ATOM 1649 N N . TYR A 1 209 ? -20.474 9.369 25.724 1.00 81.50 209 TYR A N 1
ATOM 1650 C CA . TYR A 1 209 ? -21.103 9.230 27.036 1.00 81.50 209 TYR A CA 1
ATOM 1651 C C . TYR A 1 209 ? -22.216 8.177 27.013 1.00 81.50 209 TYR A C 1
ATOM 1653 O O . TYR A 1 209 ? -23.029 8.151 26.086 1.00 81.50 209 TYR A O 1
ATOM 1661 N N . ILE A 1 210 ? -22.260 7.339 28.046 1.00 83.00 210 ILE A N 1
ATOM 1662 C CA . ILE A 1 210 ? -23.293 6.320 28.266 1.00 83.00 210 ILE A CA 1
ATOM 1663 C C . ILE A 1 210 ? -23.664 6.258 29.755 1.00 83.00 210 ILE A C 1
ATOM 1665 O O . ILE A 1 210 ? -22.835 6.573 30.607 1.00 83.00 210 ILE A O 1
ATOM 1669 N N . GLY A 1 211 ? -24.901 5.875 30.074 1.00 77.50 211 GLY A N 1
ATOM 1670 C CA . GLY A 1 211 ? -25.345 5.660 31.452 1.00 77.50 211 GLY A CA 1
ATOM 1671 C C . GLY A 1 211 ? -24.900 4.301 32.008 1.00 77.50 211 GLY A C 1
ATOM 1672 O O . GLY A 1 211 ? -24.812 3.325 31.265 1.00 77.50 211 GLY A O 1
ATOM 1673 N N . THR A 1 212 ? -24.672 4.205 33.315 1.00 81.75 212 THR A N 1
ATOM 1674 C CA . THR A 1 212 ? -24.556 2.921 34.033 1.00 81.75 212 THR A CA 1
ATOM 1675 C C . THR A 1 212 ? -25.779 2.036 33.786 1.00 81.75 212 THR A C 1
ATOM 1677 O O . THR A 1 212 ? -26.883 2.558 33.702 1.00 81.75 212 THR A O 1
ATOM 1680 N N . GLU A 1 213 ? -25.615 0.714 33.695 1.00 79.50 213 GLU A N 1
ATOM 1681 C CA . GLU A 1 213 ? -26.719 -0.242 33.461 1.00 79.50 213 GLU A CA 1
ATOM 1682 C C . GLU A 1 213 ? -27.495 -0.003 32.147 1.00 79.50 213 GLU A C 1
ATOM 1684 O O . GLU A 1 213 ? -28.614 -0.483 31.964 1.00 79.50 213 GLU A O 1
ATOM 1689 N N . THR A 1 214 ? -26.900 0.730 31.202 1.00 85.19 214 THR A N 1
ATOM 1690 C CA . THR A 1 214 ? -27.396 0.847 29.825 1.00 85.19 214 THR A CA 1
ATOM 1691 C C . THR A 1 214 ? -26.421 0.180 28.867 1.00 85.19 214 THR A C 1
ATOM 1693 O O . THR A 1 214 ? -25.253 -0.014 29.201 1.00 85.19 214 THR A O 1
ATOM 1696 N N . SER A 1 215 ? -26.890 -0.174 27.672 1.00 89.56 215 SER A N 1
ATOM 1697 C CA . SER A 1 215 ? -26.045 -0.719 26.616 1.00 89.56 215 SER A CA 1
ATOM 1698 C C . SER A 1 215 ? -26.068 0.167 25.377 1.00 89.56 215 SER A C 1
ATOM 1700 O O . SER A 1 215 ? -27.054 0.844 25.073 1.00 89.56 215 SER A O 1
ATOM 1702 N N . LYS A 1 216 ? -24.954 0.174 24.651 1.00 88.88 216 LYS A N 1
ATOM 1703 C CA . LYS A 1 216 ? -24.842 0.806 23.340 1.00 88.88 216 LYS A CA 1
ATOM 1704 C C . LYS A 1 216 ? -24.011 -0.081 22.440 1.00 88.88 216 LYS A C 1
ATOM 1706 O O . LYS A 1 216 ? -22.975 -0.582 22.872 1.00 88.88 216 LYS A O 1
ATOM 1711 N N . ASP A 1 217 ? -24.437 -0.184 21.191 1.00 93.44 217 ASP A N 1
ATOM 1712 C CA . ASP A 1 217 ? -23.731 -0.929 20.160 1.00 93.44 217 ASP A CA 1
ATOM 1713 C C . ASP A 1 217 ? -23.063 0.018 19.168 1.00 93.44 217 ASP A C 1
ATOM 1715 O O . ASP A 1 217 ? -23.546 1.121 18.880 1.00 93.44 217 ASP A O 1
ATOM 1719 N N . LYS A 1 218 ? -21.928 -0.431 18.645 1.00 92.19 218 LYS A N 1
ATOM 1720 C CA . LYS A 1 218 ? -21.286 0.129 17.462 1.00 92.19 218 LYS A CA 1
ATOM 1721 C C . LYS A 1 218 ? -20.798 -0.995 16.572 1.00 92.19 218 LYS A C 1
ATOM 1723 O O . LYS A 1 218 ? -20.353 -2.027 17.060 1.00 92.19 218 LYS A O 1
ATOM 1728 N N . GLU A 1 219 ? -20.829 -0.747 15.274 1.00 92.31 219 GLU A N 1
ATOM 1729 C CA . GLU A 1 219 ? -20.265 -1.644 14.275 1.00 92.31 219 GLU A CA 1
ATOM 1730 C C . GLU A 1 219 ? -18.963 -1.066 13.729 1.00 92.31 219 GLU A C 1
ATOM 1732 O O . GLU A 1 219 ? -18.832 0.149 13.550 1.00 92.31 219 GLU A O 1
ATOM 1737 N N . ILE A 1 220 ? -18.011 -1.951 13.447 1.00 92.62 220 ILE A N 1
ATOM 1738 C CA . ILE A 1 220 ? -16.849 -1.652 12.615 1.00 92.62 220 ILE A CA 1
ATOM 1739 C C . ILE A 1 220 ? -16.870 -2.562 11.392 1.00 92.62 220 ILE A C 1
ATOM 1741 O O . ILE A 1 220 ? -17.017 -3.778 11.522 1.00 92.62 220 ILE A O 1
ATOM 1745 N N . TYR A 1 221 ? -16.713 -1.971 10.209 1.00 94.19 221 TYR A N 1
ATOM 1746 C CA . TYR A 1 221 ? -16.621 -2.741 8.977 1.00 94.19 221 TYR A CA 1
ATOM 1747 C C . TYR A 1 221 ? -15.181 -3.197 8.754 1.00 94.19 221 TYR A C 1
ATOM 1749 O O . TYR A 1 221 ? -14.246 -2.389 8.759 1.00 94.19 221 TYR A O 1
ATOM 1757 N N . ILE A 1 222 ? -15.023 -4.501 8.555 1.00 96.12 222 ILE A N 1
ATOM 1758 C CA . ILE A 1 222 ? -13.750 -5.187 8.372 1.00 96.12 222 ILE A CA 1
ATOM 1759 C C . ILE A 1 222 ? -13.785 -5.878 7.011 1.00 96.12 222 ILE A C 1
ATOM 1761 O O . ILE A 1 222 ? -14.672 -6.689 6.734 1.00 96.12 222 ILE A O 1
ATOM 1765 N N . LYS A 1 223 ? -12.807 -5.579 6.157 1.00 94.88 223 LYS A N 1
ATOM 1766 C CA . LYS A 1 223 ? -12.683 -6.166 4.823 1.00 94.88 223 LYS A CA 1
ATOM 1767 C C . LYS A 1 223 ? -11.343 -6.871 4.681 1.00 94.88 223 LYS A C 1
ATOM 1769 O O . LYS A 1 223 ? -10.300 -6.245 4.848 1.00 94.88 223 LYS A O 1
ATOM 1774 N N . GLY A 1 224 ? -11.388 -8.157 4.353 1.00 91.12 224 GLY A N 1
ATOM 1775 C CA . GLY A 1 224 ? -10.210 -8.972 4.083 1.00 91.12 224 GLY A CA 1
ATOM 1776 C C . GLY A 1 224 ? -9.834 -8.987 2.607 1.00 91.12 224 GLY A C 1
ATOM 1777 O O . GLY A 1 224 ? -10.665 -8.729 1.729 1.00 91.12 224 GLY A O 1
ATOM 1778 N N . LYS A 1 225 ? -8.576 -9.322 2.345 1.00 86.75 225 LYS A N 1
ATOM 1779 C CA . LYS A 1 225 ? -8.063 -9.646 1.021 1.00 86.75 225 LYS A CA 1
ATOM 1780 C C . LYS A 1 225 ? -7.127 -10.837 1.142 1.00 86.75 225 LYS A C 1
ATOM 1782 O O . LYS A 1 225 ? -6.194 -10.791 1.937 1.00 86.75 225 LYS 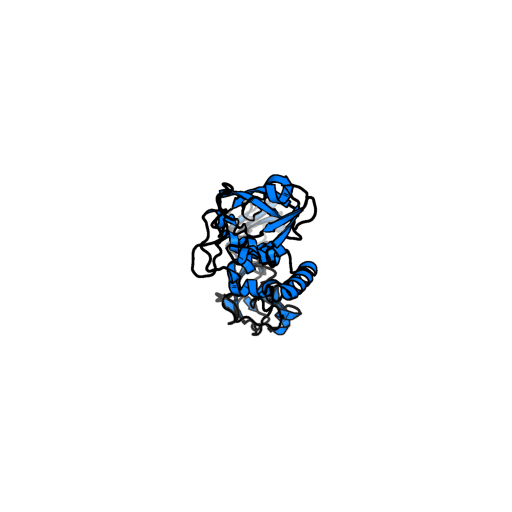A O 1
ATOM 1787 N N . ASN A 1 226 ? -7.361 -11.859 0.321 1.00 81.38 226 ASN A N 1
ATOM 1788 C CA . ASN A 1 226 ? -6.543 -13.070 0.226 1.00 81.38 226 ASN A CA 1
ATOM 1789 C C . ASN A 1 226 ? -6.343 -13.811 1.552 1.00 81.38 226 ASN A C 1
ATOM 1791 O O . ASN A 1 226 ? -5.335 -14.487 1.732 1.00 81.38 226 ASN A O 1
ATOM 1795 N N . LEU A 1 227 ? -7.308 -13.692 2.464 1.00 84.94 227 LEU A N 1
ATOM 1796 C CA . LEU A 1 227 ? -7.278 -14.435 3.712 1.00 84.94 227 LEU A CA 1
ATOM 1797 C C . LEU A 1 227 ? -7.565 -15.917 3.448 1.00 84.94 227 LEU A C 1
ATOM 1799 O O . LEU A 1 227 ? -8.513 -16.237 2.726 1.00 84.94 227 LEU A O 1
ATOM 1803 N N . THR A 1 228 ? -6.778 -16.816 4.024 1.00 85.94 228 THR A N 1
ATOM 1804 C CA . THR A 1 228 ? -7.008 -18.270 3.950 1.00 85.94 228 THR A CA 1
ATOM 1805 C C . THR A 1 228 ? -7.406 -18.860 5.294 1.00 85.94 228 THR A C 1
ATOM 1807 O O . THR A 1 228 ? -7.960 -19.958 5.347 1.00 85.94 228 THR A O 1
ATOM 1810 N N . THR A 1 229 ? -7.179 -18.108 6.367 1.00 90.69 229 THR A N 1
ATOM 1811 C CA . THR A 1 229 ? -7.496 -18.482 7.740 1.00 90.69 229 THR A CA 1
ATOM 1812 C C . THR A 1 229 ? -8.360 -17.411 8.388 1.00 90.69 229 THR A C 1
ATOM 1814 O O . THR A 1 229 ? -8.264 -16.222 8.078 1.00 90.69 229 THR A O 1
ATOM 1817 N N . ASP A 1 230 ? -9.262 -17.842 9.266 1.00 96.00 230 ASP A N 1
ATOM 1818 C CA . ASP A 1 230 ? -10.167 -16.929 9.954 1.00 96.00 230 ASP A CA 1
ATOM 1819 C C . ASP A 1 230 ? -9.394 -15.957 10.850 1.00 96.00 230 ASP A C 1
ATOM 1821 O O . ASP A 1 230 ? -8.346 -16.277 11.417 1.00 96.00 230 ASP A O 1
ATOM 1825 N N . ILE A 1 231 ? -9.938 -14.753 11.006 1.00 97.44 231 ILE A N 1
ATOM 1826 C CA . ILE A 1 231 ? -9.340 -13.729 11.858 1.00 97.44 231 ILE A CA 1
ATOM 1827 C C . ILE A 1 231 ? -9.919 -13.842 13.260 1.00 97.44 231 ILE A C 1
ATOM 1829 O O . ILE A 1 231 ? -11.133 -13.809 13.462 1.00 97.44 231 ILE A O 1
ATOM 1833 N N . THR A 1 232 ? -9.040 -13.907 14.253 1.00 98.12 232 THR A N 1
ATOM 1834 C CA . THR A 1 232 ? -9.437 -13.876 15.659 1.00 98.12 232 THR A CA 1
ATOM 1835 C C . THR A 1 232 ? -9.558 -12.433 16.137 1.00 98.12 232 THR A C 1
ATOM 1837 O O . THR A 1 232 ? -8.603 -11.662 16.047 1.00 98.12 232 THR A O 1
ATOM 1840 N N . ALA A 1 233 ? -10.715 -12.082 16.694 1.00 97.62 233 ALA A N 1
ATOM 1841 C CA . ALA A 1 233 ? -10.980 -10.822 17.372 1.00 97.62 233 ALA A CA 1
ATOM 1842 C C . ALA A 1 233 ? -10.961 -11.012 18.894 1.00 97.62 233 ALA A C 1
ATOM 1844 O O . ALA A 1 233 ? -11.654 -11.872 19.445 1.00 97.62 233 ALA A O 1
ATOM 1845 N N . LYS A 1 234 ? -10.178 -10.185 19.592 1.00 97.50 234 LYS A N 1
ATOM 1846 C CA . LYS A 1 234 ? -10.031 -10.243 21.050 1.00 97.50 234 LYS A CA 1
ATOM 1847 C C . LYS A 1 234 ? -10.009 -8.851 21.668 1.00 97.50 234 LYS A C 1
ATOM 1849 O O . LYS A 1 234 ? -9.332 -7.960 21.172 1.00 97.50 234 LYS A O 1
ATOM 1854 N N . LEU A 1 235 ? -10.690 -8.689 22.800 1.00 97.56 235 LEU A N 1
ATOM 1855 C CA . LEU A 1 235 ? -10.578 -7.494 23.636 1.00 97.56 235 LEU A CA 1
ATOM 1856 C C . LEU A 1 235 ? -9.433 -7.669 24.643 1.00 97.56 235 LEU A C 1
ATOM 1858 O O . LEU A 1 235 ? -9.424 -8.615 25.432 1.00 97.56 235 LEU A O 1
ATOM 1862 N N . LEU A 1 236 ? -8.464 -6.761 24.606 1.00 96.88 236 LEU A N 1
ATOM 1863 C CA . LEU A 1 236 ? -7.359 -6.655 25.557 1.00 96.88 236 LEU A CA 1
ATOM 1864 C C . LEU A 1 236 ? -7.654 -5.549 26.575 1.00 96.88 236 LEU A C 1
ATOM 1866 O O . LEU A 1 236 ? -8.334 -4.573 26.253 1.00 96.88 236 LEU A O 1
ATOM 1870 N N . ASN A 1 237 ? -7.114 -5.692 27.789 1.00 92.56 237 ASN A N 1
ATOM 1871 C CA . ASN A 1 237 ? -7.301 -4.757 28.910 1.00 92.56 237 ASN A CA 1
ATOM 1872 C C . ASN A 1 237 ? -8.781 -4.529 29.284 1.00 92.56 237 ASN A C 1
ATOM 1874 O O . ASN A 1 237 ? -9.156 -3.473 29.786 1.00 92.56 237 ASN A O 1
ATOM 1878 N N . ASN A 1 238 ? -9.643 -5.517 29.026 1.00 90.94 238 ASN A N 1
ATOM 1879 C CA . ASN A 1 238 ? -11.075 -5.460 29.324 1.00 90.94 238 ASN A CA 1
ATOM 1880 C C . ASN A 1 238 ? -11.389 -5.977 30.737 1.00 90.94 238 ASN A C 1
ATOM 1882 O O . ASN A 1 238 ? -12.311 -6.766 30.923 1.00 90.94 238 ASN A O 1
ATOM 1886 N N . ASP A 1 239 ? -10.623 -5.546 31.737 1.00 82.69 239 ASP A N 1
ATOM 1887 C CA . ASP A 1 239 ? -10.722 -6.079 33.106 1.00 82.69 239 ASP A CA 1
ATOM 1888 C C . ASP A 1 239 ? -12.099 -5.820 33.737 1.00 82.69 239 ASP A C 1
ATOM 1890 O O . ASP A 1 239 ? -12.579 -6.599 34.555 1.00 82.69 239 ASP A O 1
ATOM 1894 N N . SER A 1 240 ? -12.767 -4.741 33.311 1.00 80.88 240 SER A N 1
ATOM 1895 C CA . SER A 1 240 ? -14.141 -4.422 33.722 1.00 80.88 240 SER A CA 1
ATOM 1896 C C . SER A 1 240 ? -15.201 -5.377 33.162 1.00 80.88 240 SER A C 1
ATOM 1898 O O . SER A 1 240 ? -16.284 -5.475 33.729 1.00 80.88 240 SER A O 1
ATOM 1900 N N . GLY A 1 241 ? -14.921 -6.052 32.041 1.00 88.88 241 GLY A N 1
ATOM 1901 C CA . GLY A 1 241 ? -15.917 -6.829 31.299 1.00 88.88 241 GLY A CA 1
ATOM 1902 C C . GLY A 1 241 ? -17.040 -5.991 30.675 1.00 88.88 241 GLY A C 1
ATOM 1903 O O . GLY A 1 241 ? -18.007 -6.563 30.181 1.00 88.88 241 GLY A O 1
ATOM 1904 N N . ASP A 1 242 ? -16.925 -4.657 30.683 1.00 94.00 242 ASP A N 1
ATOM 1905 C CA . ASP A 1 242 ? -17.974 -3.753 30.203 1.00 94.00 242 ASP A CA 1
ATOM 1906 C C . ASP A 1 242 ? -18.127 -3.804 28.667 1.00 94.00 242 ASP A C 1
ATOM 1908 O O . ASP A 1 242 ? -19.171 -3.423 28.143 1.00 94.00 242 ASP A O 1
ATOM 1912 N N . PHE A 1 243 ? -17.111 -4.276 27.931 1.00 96.50 243 PHE A N 1
ATOM 1913 C CA . PHE A 1 243 ? -17.181 -4.474 26.479 1.00 96.50 243 PHE A CA 1
ATOM 1914 C C . PHE A 1 243 ? -17.337 -5.946 26.096 1.00 96.50 243 PHE A C 1
ATOM 1916 O O . PHE A 1 243 ? -16.691 -6.821 26.677 1.00 96.50 243 PHE A O 1
ATOM 1923 N N . SER A 1 244 ? -18.122 -6.212 25.052 1.00 96.81 244 SER A N 1
ATOM 1924 C CA . SER A 1 244 ? -18.240 -7.535 24.429 1.00 96.81 244 SER A CA 1
ATOM 1925 C C . SER A 1 244 ? -18.274 -7.447 22.901 1.00 96.81 244 SER A C 1
ATOM 1927 O O . SER A 1 244 ? -18.539 -6.387 22.332 1.00 96.81 244 SER A O 1
ATOM 1929 N N . LEU A 1 245 ? -17.945 -8.562 22.245 1.00 97.69 245 LEU A N 1
ATOM 1930 C CA . LEU A 1 245 ? -17.961 -8.709 20.789 1.00 97.69 245 LEU A CA 1
ATOM 1931 C C . LEU A 1 245 ? -19.130 -9.605 20.384 1.00 97.69 245 LEU A C 1
ATOM 1933 O O . LEU A 1 245 ? -19.345 -10.641 21.012 1.00 97.69 245 LEU A O 1
ATOM 1937 N N . GLY A 1 246 ? -19.824 -9.256 19.300 1.00 95.50 246 GLY A N 1
ATOM 1938 C CA . GLY A 1 246 ? -20.860 -10.115 18.715 1.00 95.50 246 GLY A CA 1
ATOM 1939 C C . GLY A 1 246 ? -20.307 -11.437 18.168 1.00 95.50 246 GLY A C 1
ATOM 1940 O O . GLY A 1 246 ? -21.023 -12.432 18.104 1.00 95.50 246 GLY A O 1
ATOM 1941 N N . MET A 1 247 ? -19.019 -11.463 17.813 1.00 96.06 247 MET A N 1
ATOM 1942 C CA . MET A 1 247 ? -18.281 -12.656 17.397 1.00 96.06 247 MET A CA 1
ATOM 1943 C C . MET A 1 247 ? -16.780 -12.480 17.656 1.00 96.06 247 MET A C 1
ATOM 1945 O O . MET A 1 247 ? -16.259 -11.368 17.609 1.00 96.06 247 MET A O 1
ATOM 1949 N N . SER A 1 248 ? -16.077 -13.581 17.920 1.00 96.25 248 SER A N 1
ATOM 1950 C CA . SER A 1 248 ? -14.621 -13.600 18.132 1.00 96.25 248 SER A CA 1
ATOM 1951 C C . SER A 1 248 ? -13.843 -14.273 17.000 1.00 96.25 248 SER A C 1
ATOM 1953 O O . SER A 1 248 ? -12.631 -14.104 16.923 1.00 96.25 248 SER A O 1
ATOM 1955 N N . ASN A 1 249 ? -14.519 -15.014 16.121 1.00 97.56 249 ASN A N 1
ATOM 1956 C CA . ASN A 1 249 ? -13.932 -15.649 14.945 1.00 97.56 249 ASN A CA 1
ATOM 1957 C C . ASN A 1 249 ? -14.596 -15.080 13.692 1.00 97.56 249 ASN A C 1
ATOM 1959 O O . ASN A 1 249 ? -15.809 -15.211 13.546 1.00 97.56 249 ASN A O 1
ATOM 1963 N N . LEU A 1 250 ? -13.818 -14.433 12.829 1.00 97.50 250 LEU A N 1
ATOM 1964 C CA . LEU A 1 250 ? -14.265 -13.746 11.620 1.00 97.50 250 LEU A CA 1
ATOM 1965 C C . LEU A 1 250 ? -13.902 -14.595 10.390 1.00 97.50 250 LEU A C 1
ATOM 1967 O O . LEU A 1 250 ? -12.714 -14.682 10.066 1.00 97.50 250 LEU A O 1
ATOM 1971 N N . PRO A 1 251 ? -14.887 -15.201 9.696 1.00 97.00 251 PRO A N 1
ATOM 1972 C CA . PRO A 1 251 ? -14.611 -16.111 8.591 1.00 97.00 251 PRO A CA 1
ATOM 1973 C C . PRO A 1 251 ? -13.840 -15.459 7.439 1.00 97.00 251 PRO A C 1
ATOM 1975 O O . PRO A 1 251 ? -14.274 -14.444 6.884 1.00 97.00 251 PRO A O 1
ATOM 1978 N N . ALA A 1 252 ? -12.734 -16.078 7.015 1.00 91.50 252 ALA A N 1
ATOM 1979 C CA . ALA A 1 252 ? -11.884 -15.579 5.929 1.00 91.50 252 ALA A CA 1
ATOM 1980 C C . ALA A 1 252 ? -12.668 -15.376 4.624 1.00 91.50 252 ALA A C 1
ATOM 1982 O O . ALA A 1 252 ? -12.517 -14.367 3.932 1.00 91.50 252 ALA A O 1
ATOM 1983 N N . HIS A 1 253 ? -13.557 -16.323 4.308 1.00 88.69 253 HIS A N 1
ATOM 1984 C CA . HIS A 1 253 ? -14.402 -16.269 3.117 1.00 88.69 253 HIS A CA 1
ATOM 1985 C C . HIS A 1 253 ? -15.309 -15.029 3.105 1.00 88.69 253 HIS A C 1
ATOM 1987 O O . HIS A 1 253 ? -15.378 -14.325 2.095 1.00 88.69 253 HIS A O 1
ATOM 1993 N N . GLU A 1 254 ? -15.985 -14.729 4.215 1.00 92.44 254 GLU A N 1
ATOM 1994 C CA . GLU A 1 254 ? -16.862 -13.556 4.325 1.00 92.44 254 GLU A CA 1
ATOM 1995 C C . GLU A 1 254 ? -16.054 -12.262 4.266 1.00 92.44 254 GLU A C 1
ATOM 1997 O O . GLU A 1 254 ? -16.375 -11.370 3.481 1.00 92.44 254 GLU A O 1
ATOM 2002 N N . LEU A 1 255 ? -14.937 -12.187 4.995 1.00 95.06 255 LEU A N 1
ATOM 2003 C CA . LEU A 1 255 ? -14.027 -11.043 4.944 1.00 95.06 255 LEU A CA 1
ATOM 2004 C C . LEU A 1 255 ? -13.553 -10.752 3.509 1.00 95.06 255 LEU A C 1
ATOM 2006 O O . LEU A 1 255 ? -13.617 -9.603 3.059 1.00 95.06 255 LEU A O 1
ATOM 2010 N N . ASN A 1 256 ? -13.149 -11.783 2.764 1.00 86.50 256 ASN A N 1
ATOM 2011 C CA . ASN A 1 256 ? -12.693 -11.659 1.378 1.00 86.50 256 ASN A CA 1
ATOM 2012 C C . ASN A 1 256 ? -13.816 -11.272 0.404 1.00 86.50 256 ASN A C 1
ATOM 2014 O O . ASN A 1 256 ? -13.576 -10.511 -0.534 1.00 86.50 256 ASN A O 1
ATOM 2018 N N . THR A 1 257 ? -15.053 -11.726 0.621 1.00 82.31 257 THR A N 1
ATOM 2019 C CA . THR A 1 257 ? -16.170 -11.529 -0.326 1.00 82.31 257 THR A CA 1
ATOM 2020 C C . THR A 1 257 ? -17.012 -10.300 0.004 1.00 82.31 257 THR A C 1
ATOM 2022 O O . THR A 1 257 ? -16.956 -9.306 -0.721 1.00 82.31 257 THR A O 1
ATOM 2025 N N . THR A 1 258 ? -17.707 -10.292 1.137 1.00 87.12 258 THR A N 1
ATOM 2026 C CA . THR A 1 258 ? -18.647 -9.231 1.534 1.00 87.12 258 THR A CA 1
ATOM 2027 C C . THR A 1 258 ? -18.084 -8.258 2.562 1.00 87.12 258 THR A C 1
ATOM 2029 O O . 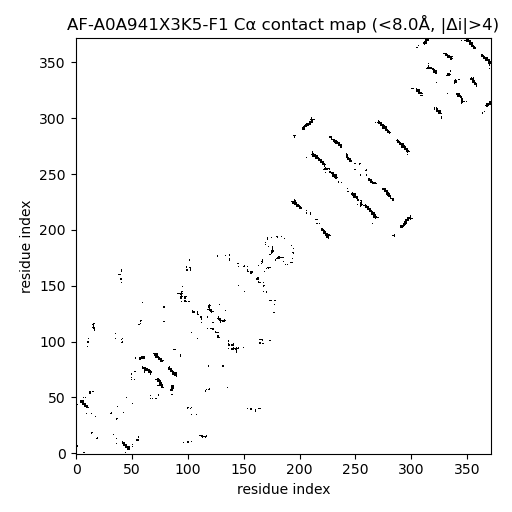THR A 1 258 ? -18.596 -7.152 2.668 1.00 87.12 258 THR A O 1
ATOM 2032 N N . GLY A 1 259 ? -17.031 -8.641 3.290 1.00 91.50 259 GLY A N 1
ATOM 2033 C CA . GLY A 1 259 ? -16.653 -7.976 4.537 1.00 91.50 259 GLY A CA 1
ATOM 2034 C C . GLY A 1 259 ? -17.619 -8.321 5.678 1.00 91.50 259 GLY A C 1
ATOM 2035 O O . GLY A 1 259 ? -18.655 -8.950 5.455 1.00 91.50 259 GLY A O 1
ATOM 2036 N N . ILE A 1 260 ? -17.266 -7.927 6.902 1.00 96.69 260 ILE A N 1
ATOM 2037 C CA . ILE A 1 260 ? -18.044 -8.189 8.121 1.00 96.69 260 ILE A CA 1
ATOM 2038 C C . ILE A 1 260 ? -18.232 -6.885 8.901 1.00 96.69 260 ILE A C 1
ATOM 2040 O O . ILE A 1 260 ? -17.269 -6.150 9.116 1.00 96.69 260 ILE A O 1
ATOM 2044 N N . ASN A 1 261 ? -19.456 -6.629 9.371 1.00 95.06 261 ASN A N 1
ATOM 2045 C CA . ASN A 1 261 ? -19.743 -5.615 10.387 1.00 95.06 261 ASN A CA 1
ATOM 2046 C C . ASN A 1 261 ? -19.633 -6.252 11.775 1.00 95.06 261 ASN A C 1
ATOM 2048 O O . ASN A 1 261 ? -20.556 -6.918 12.242 1.00 95.06 261 ASN A O 1
ATOM 2052 N N . LEU A 1 262 ? -18.492 -6.069 12.437 1.00 96.31 262 LEU A N 1
ATOM 2053 C CA . LEU A 1 262 ? -18.291 -6.583 13.786 1.00 96.31 262 LEU A CA 1
ATOM 2054 C C . LEU A 1 262 ? -19.000 -5.672 14.793 1.00 96.31 262 LEU A C 1
ATOM 2056 O O . LEU A 1 262 ? -18.602 -4.521 14.980 1.00 96.31 262 LEU A O 1
ATOM 2060 N N . VAL A 1 263 ? -20.026 -6.205 15.459 1.00 96.44 263 VAL A N 1
ATOM 2061 C CA . VAL A 1 263 ? -20.732 -5.521 16.549 1.00 96.44 263 VAL A CA 1
ATOM 2062 C C . VAL A 1 263 ? -19.883 -5.552 17.817 1.00 96.44 263 VAL A C 1
ATOM 2064 O O . VAL A 1 263 ? -19.416 -6.608 18.252 1.00 96.44 263 VAL A O 1
ATOM 2067 N N . ILE A 1 264 ? -19.722 -4.385 18.427 1.00 96.56 264 ILE A N 1
ATOM 2068 C CA . ILE A 1 264 ? -19.103 -4.183 19.731 1.00 96.56 264 ILE A CA 1
ATOM 2069 C C . ILE A 1 264 ? -20.155 -3.556 20.636 1.00 96.56 264 ILE A C 1
ATOM 2071 O O . ILE A 1 264 ? -20.702 -2.497 20.322 1.00 96.56 264 ILE A O 1
ATOM 2075 N N . THR A 1 265 ? -20.388 -4.186 21.778 1.00 96.38 265 THR A N 1
ATOM 2076 C CA . THR A 1 265 ? -21.378 -3.752 22.761 1.00 96.38 265 THR A CA 1
ATOM 2077 C C . THR A 1 265 ? -20.667 -3.213 23.989 1.00 96.38 265 THR A C 1
ATOM 2079 O O . THR A 1 265 ? -19.797 -3.884 24.546 1.00 96.38 265 THR A O 1
ATOM 2082 N N . PHE A 1 266 ? -21.056 -2.022 24.439 1.00 95.25 266 PHE A N 1
ATOM 2083 C CA . PHE A 1 266 ? -20.600 -1.420 25.689 1.00 95.25 266 PHE A CA 1
ATOM 2084 C C . PHE A 1 266 ? -21.752 -1.401 26.698 1.00 95.25 266 PHE A C 1
ATOM 2086 O O . PHE A 1 266 ? -22.753 -0.730 26.458 1.00 95.25 266 PHE A O 1
ATOM 2093 N N . SER A 1 267 ? -21.626 -2.156 27.792 1.00 93.62 267 SER A N 1
ATOM 2094 C CA . SER A 1 267 ? -22.636 -2.340 28.851 1.00 93.62 267 SER A CA 1
ATOM 2095 C C . SER A 1 267 ? -22.033 -2.120 30.246 1.00 93.62 267 SER A C 1
ATOM 2097 O O . SER A 1 267 ? -21.803 -3.082 30.985 1.00 93.62 267 SER A O 1
ATOM 2099 N N . PRO A 1 268 ? -21.715 -0.868 30.609 1.00 90.31 268 PRO A N 1
ATOM 2100 C CA . PRO A 1 268 ? -20.972 -0.574 31.823 1.00 90.31 268 PRO A CA 1
ATOM 2101 C C . PRO A 1 268 ? -21.801 -0.636 33.107 1.00 90.31 268 PRO A C 1
ATOM 2103 O O . PRO A 1 268 ? -22.927 -0.141 33.164 1.00 90.31 268 PRO A O 1
ATOM 2106 N N . ARG A 1 269 ? -21.185 -1.138 34.185 1.00 85.56 269 ARG A N 1
ATOM 2107 C CA . ARG A 1 269 ? -21.813 -1.239 35.525 1.00 85.56 269 ARG A CA 1
ATOM 2108 C 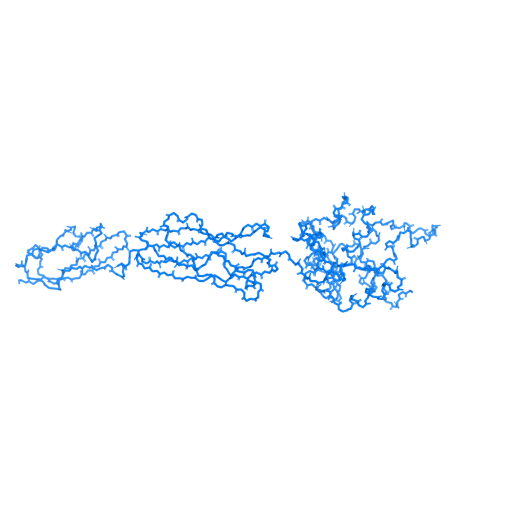C . ARG A 1 269 ? -21.353 -0.195 36.539 1.00 85.56 269 ARG A C 1
ATOM 2110 O O . ARG A 1 269 ? -21.896 -0.087 37.632 1.00 85.56 269 ARG A O 1
ATOM 2117 N N . SER A 1 270 ? -20.314 0.569 36.220 1.00 84.81 270 SER A N 1
ATOM 2118 C CA . SER A 1 270 ? -19.802 1.607 37.117 1.00 84.81 270 SER A CA 1
ATOM 2119 C C . SER A 1 270 ? -19.284 2.811 36.349 1.00 84.81 270 SER A C 1
ATOM 2121 O O . SER A 1 270 ? -18.873 2.702 35.195 1.00 84.81 270 SER A O 1
ATOM 2123 N N . ILE A 1 271 ? -19.312 3.968 37.006 1.00 83.62 271 ILE A N 1
ATOM 2124 C CA . ILE A 1 271 ? -18.901 5.241 36.418 1.00 83.62 271 ILE A CA 1
ATOM 2125 C C . ILE A 1 271 ? -17.413 5.268 36.035 1.00 83.62 271 ILE A C 1
ATOM 2127 O O . ILE A 1 271 ? -16.596 4.464 36.496 1.00 83.62 271 ILE A O 1
ATOM 2131 N N . GLY A 1 272 ? -17.057 6.248 35.208 1.00 85.81 272 GLY A N 1
ATOM 2132 C CA . GLY A 1 272 ? -15.680 6.542 34.826 1.00 85.81 272 GLY A CA 1
ATOM 2133 C C . GLY A 1 272 ? -15.362 6.190 33.378 1.00 85.81 272 GLY A C 1
ATOM 2134 O O . GLY A 1 272 ? -16.205 5.716 32.619 1.00 85.81 272 GLY A O 1
ATOM 2135 N N . THR A 1 273 ? -14.126 6.462 32.978 1.00 88.38 273 THR A N 1
ATOM 2136 C CA . THR A 1 273 ? -13.655 6.202 31.615 1.00 88.38 273 THR A CA 1
ATOM 2137 C C . THR A 1 273 ? -13.212 4.752 31.471 1.00 88.38 273 THR A C 1
ATOM 2139 O O . THR A 1 273 ? -12.589 4.189 32.373 1.00 88.38 273 THR A O 1
ATOM 2142 N N . ARG A 1 274 ? -13.509 4.154 30.318 1.00 91.44 274 ARG A N 1
ATOM 2143 C CA . ARG A 1 274 ? -13.007 2.846 29.903 1.00 91.44 274 ARG A CA 1
ATOM 2144 C C . ARG A 1 274 ? -12.215 2.979 28.617 1.00 91.44 274 ARG A C 1
ATOM 2146 O O . ARG A 1 274 ? -12.635 3.695 27.712 1.00 91.44 274 ARG A O 1
ATOM 2153 N N . ASN A 1 275 ? -11.097 2.266 28.556 1.00 93.38 275 ASN A N 1
ATOM 2154 C CA . ASN A 1 275 ? -10.278 2.120 27.363 1.00 93.38 275 ASN A CA 1
ATOM 2155 C C . ASN A 1 275 ? -9.906 0.645 27.228 1.00 93.38 275 ASN A C 1
ATOM 2157 O O . ASN A 1 275 ? -9.339 0.077 28.158 1.00 93.38 275 ASN A O 1
ATOM 2161 N N . VAL A 1 276 ? -10.224 0.044 26.088 1.00 96.25 276 VAL A N 1
ATOM 2162 C CA . VAL A 1 276 ? -9.845 -1.333 25.749 1.00 96.25 276 VAL A CA 1
ATOM 2163 C C . VAL A 1 276 ? -9.261 -1.360 24.343 1.00 96.25 276 VAL A C 1
ATOM 2165 O O . VAL A 1 276 ? -9.468 -0.434 23.557 1.00 96.25 276 VAL A O 1
ATOM 2168 N N . THR A 1 277 ? -8.532 -2.420 24.014 1.00 96.88 277 THR A N 1
ATOM 2169 C CA . THR A 1 277 ? -7.983 -2.605 22.665 1.00 96.88 277 THR A CA 1
ATOM 2170 C C . THR A 1 277 ? -8.657 -3.796 22.011 1.00 96.88 277 THR A C 1
ATOM 2172 O O . THR A 1 277 ? -8.585 -4.905 22.535 1.00 96.88 277 THR A O 1
ATOM 2175 N N . LEU A 1 278 ? -9.292 -3.586 20.861 1.00 97.19 278 LEU A N 1
ATOM 2176 C CA . LEU A 1 278 ? -9.668 -4.680 19.974 1.00 97.19 278 LEU A CA 1
ATOM 2177 C C . LEU A 1 278 ? -8.437 -5.082 19.167 1.00 97.19 278 LEU A C 1
ATOM 2179 O O . LEU A 1 278 ? -7.936 -4.289 18.377 1.00 97.19 278 LEU A O 1
ATOM 2183 N N . ARG A 1 279 ? -7.975 -6.313 19.365 1.00 97.25 279 ARG A N 1
ATOM 2184 C CA . ARG A 1 279 ? -6.926 -6.942 18.572 1.00 97.25 279 ARG A CA 1
ATOM 2185 C C . ARG A 1 279 ? -7.544 -7.887 17.553 1.00 97.25 279 ARG A C 1
ATOM 2187 O O . ARG A 1 279 ? -8.272 -8.803 17.935 1.00 97.25 279 ARG A O 1
ATOM 2194 N N . LEU A 1 280 ? -7.207 -7.684 16.286 1.00 97.00 280 LEU A N 1
ATOM 2195 C CA . LEU A 1 280 ? -7.458 -8.610 15.188 1.00 97.00 280 LEU A CA 1
ATOM 2196 C C . LEU A 1 280 ? -6.145 -9.317 14.848 1.00 97.00 280 LEU A C 1
ATOM 2198 O O . LEU A 1 280 ? -5.132 -8.661 14.606 1.00 97.00 280 LEU A O 1
ATOM 2202 N N . SER A 1 281 ? -6.140 -10.645 14.847 1.00 95.94 281 SER A N 1
ATOM 2203 C CA . SER A 1 281 ? -4.929 -11.430 14.597 1.00 95.94 281 SER A CA 1
ATOM 2204 C C . SER A 1 281 ? -5.223 -12.704 13.818 1.00 95.94 281 SER A C 1
ATOM 2206 O O . SER A 1 281 ? -6.243 -13.349 14.050 1.00 95.94 281 SER A O 1
ATOM 2208 N N . SER A 1 282 ? -4.285 -13.086 12.959 1.00 93.06 282 SER A N 1
ATOM 2209 C CA . SER A 1 282 ? -4.168 -14.415 12.364 1.00 93.06 282 SER A CA 1
ATOM 2210 C C . SER A 1 282 ? -2.691 -14.688 12.070 1.00 93.06 282 SER A C 1
ATOM 2212 O O . SER A 1 282 ? -1.914 -13.740 11.936 1.00 93.06 282 SER A O 1
ATOM 2214 N N . ASP A 1 283 ? -2.318 -15.963 11.974 1.00 86.25 283 ASP A N 1
ATOM 2215 C CA . ASP A 1 283 ? -0.956 -16.415 11.668 1.00 86.25 283 ASP A CA 1
ATOM 2216 C C . ASP A 1 283 ? -0.491 -15.976 10.268 1.00 86.25 283 ASP A C 1
ATOM 2218 O O . ASP A 1 283 ? 0.707 -15.892 10.011 1.00 86.25 283 ASP A O 1
ATOM 2222 N N . GLU A 1 284 ? -1.427 -15.674 9.363 1.00 82.75 284 GLU A N 1
ATOM 2223 C CA . GLU A 1 284 ? -1.126 -15.214 8.001 1.00 82.75 284 GLU A CA 1
ATOM 2224 C C . GLU A 1 284 ? -0.968 -13.688 7.873 1.00 82.75 284 GLU A C 1
ATOM 2226 O O . GLU A 1 284 ? -0.588 -13.201 6.809 1.00 82.75 284 GLU A O 1
ATOM 2231 N N . LEU A 1 285 ? -1.258 -12.922 8.934 1.00 84.06 285 LEU A N 1
ATOM 2232 C CA . LEU A 1 285 ? -1.027 -11.476 8.957 1.00 84.06 285 LEU A CA 1
ATOM 2233 C C . LEU A 1 285 ? 0.408 -11.176 9.395 1.00 84.06 285 LEU A C 1
ATOM 2235 O O . LEU A 1 285 ? 0.921 -11.764 10.344 1.00 84.06 285 LEU A O 1
ATOM 2239 N N . SER A 1 286 ? 1.036 -10.175 8.776 1.00 81.12 286 SER A N 1
ATOM 2240 C CA . SER A 1 286 ? 2.398 -9.746 9.132 1.00 81.12 286 SER A CA 1
ATOM 2241 C C . SER A 1 286 ? 2.523 -9.213 10.567 1.00 81.12 286 SER A C 1
ATOM 2243 O O . SER A 1 286 ? 3.597 -9.282 11.164 1.00 81.12 286 SER A O 1
ATOM 2245 N N . ALA A 1 287 ? 1.434 -8.674 11.117 1.00 86.62 287 ALA A N 1
ATOM 2246 C CA . ALA A 1 287 ? 1.303 -8.241 12.501 1.00 86.62 287 ALA A CA 1
ATOM 2247 C C . ALA A 1 287 ? -0.185 -8.199 12.903 1.00 86.62 287 ALA A C 1
ATOM 2249 O O . ALA A 1 287 ? -1.049 -8.029 12.036 1.00 86.62 287 ALA A O 1
ATOM 2250 N N . PRO A 1 288 ? -0.512 -8.307 14.204 1.00 92.88 288 PRO A N 1
ATOM 2251 C CA . PRO A 1 288 ? -1.863 -8.035 14.677 1.00 92.88 288 PRO A CA 1
ATOM 2252 C C . PRO A 1 288 ? -2.242 -6.564 14.453 1.00 92.88 288 PRO A C 1
ATOM 2254 O O . PRO A 1 288 ? -1.399 -5.670 14.542 1.00 92.88 288 PRO A O 1
ATOM 2257 N N . ILE A 1 289 ? -3.528 -6.314 14.218 1.00 94.06 289 ILE A N 1
ATOM 2258 C CA . ILE A 1 289 ? -4.098 -4.969 14.101 1.00 94.06 289 ILE A CA 1
ATOM 2259 C C . ILE A 1 289 ? -4.781 -4.624 15.420 1.00 94.06 289 ILE A C 1
ATOM 2261 O O . ILE A 1 289 ? -5.683 -5.340 15.855 1.00 94.06 289 ILE A O 1
ATOM 2265 N N . ASP A 1 290 ? -4.375 -3.513 16.027 1.00 95.31 290 ASP A N 1
ATOM 2266 C CA . ASP A 1 290 ? -4.917 -3.028 17.294 1.00 95.31 290 ASP A CA 1
ATOM 2267 C C . ASP A 1 290 ? -5.733 -1.749 17.083 1.00 95.31 290 ASP A C 1
ATOM 2269 O O . ASP A 1 290 ? -5.252 -0.778 16.500 1.00 95.31 290 ASP A O 1
ATOM 2273 N N . ILE A 1 291 ? -6.964 -1.741 17.595 1.00 94.88 291 ILE A N 1
ATOM 2274 C CA . ILE A 1 291 ? -7.903 -0.616 17.526 1.00 94.88 291 ILE A CA 1
ATOM 2275 C C . ILE A 1 291 ? -8.260 -0.189 18.945 1.00 94.88 291 ILE A C 1
ATOM 2277 O O . ILE A 1 291 ? -8.668 -1.009 19.772 1.00 94.88 291 ILE A O 1
ATOM 2281 N N . ILE A 1 292 ? -8.142 1.107 19.229 1.00 94.62 292 ILE A N 1
ATOM 2282 C CA . ILE A 1 292 ? -8.498 1.658 20.539 1.00 94.62 292 ILE A CA 1
ATOM 2283 C C . ILE A 1 292 ? -10.011 1.870 20.605 1.00 94.62 292 ILE A C 1
ATOM 2285 O O . ILE A 1 292 ? -10.598 2.539 19.751 1.00 94.62 292 ILE A O 1
ATOM 2289 N N . ILE A 1 293 ? -10.631 1.335 21.654 1.00 95.62 293 ILE A N 1
ATOM 2290 C CA . ILE A 1 293 ? -12.043 1.527 21.977 1.00 95.62 293 ILE A CA 1
ATOM 2291 C C . ILE A 1 293 ? -12.134 2.304 23.285 1.00 95.62 293 ILE A C 1
ATOM 2293 O O . ILE A 1 293 ? -11.516 1.921 24.279 1.00 95.62 293 ILE A O 1
ATOM 2297 N N . SER A 1 294 ? -12.926 3.373 23.305 1.00 93.88 294 SER A N 1
ATOM 2298 C CA . SER A 1 294 ? -13.123 4.194 24.498 1.00 93.88 294 SER A CA 1
ATOM 2299 C C . SER A 1 294 ? -14.586 4.557 24.739 1.00 93.88 294 SER A C 1
ATOM 2301 O O . SER A 1 294 ? -15.406 4.631 23.819 1.00 93.88 294 SER A O 1
ATOM 2303 N N . GLY A 1 295 ? -14.920 4.801 26.003 1.00 90.19 295 GLY A N 1
ATOM 2304 C CA . GLY A 1 295 ? -16.233 5.280 26.422 1.00 90.19 295 GLY A CA 1
ATOM 2305 C C . GLY A 1 295 ? -16.186 5.885 27.821 1.00 90.19 295 GLY A C 1
ATOM 2306 O O . GLY A 1 295 ? -15.381 5.473 28.656 1.00 90.19 295 GLY A O 1
ATOM 2307 N N . THR A 1 296 ? -17.051 6.862 28.081 1.00 85.81 296 THR A N 1
ATOM 2308 C CA . THR A 1 296 ? -17.186 7.497 29.396 1.00 85.81 296 THR A CA 1
ATOM 2309 C C . THR A 1 296 ? -18.542 7.156 29.985 1.00 85.81 296 THR A C 1
ATOM 2311 O O . THR A 1 296 ? -19.582 7.460 29.401 1.00 85.81 296 THR A O 1
ATOM 2314 N N . VAL A 1 297 ? -18.526 6.541 31.161 1.00 86.25 297 VAL A N 1
ATOM 2315 C CA . VAL A 1 297 ? -19.729 6.118 31.868 1.00 86.25 297 VAL A CA 1
ATOM 2316 C C . VAL A 1 297 ? -20.132 7.187 32.874 1.00 86.25 297 VAL A C 1
ATOM 2318 O O . VAL A 1 297 ? -19.348 7.563 33.750 1.00 86.25 297 VAL A O 1
ATOM 2321 N N . LEU A 1 298 ? -21.368 7.653 32.751 1.00 76.88 298 LEU A N 1
ATOM 2322 C CA . LEU A 1 298 ? -22.050 8.544 33.682 1.00 76.88 298 LEU A CA 1
ATOM 2323 C C . LEU A 1 298 ? -23.163 7.766 34.396 1.00 76.88 298 LEU A C 1
ATOM 2325 O O . LEU A 1 298 ? -23.545 6.685 33.964 1.00 76.88 298 LEU A O 1
ATOM 2329 N N . LEU A 1 299 ? -23.712 8.300 35.483 1.00 70.00 299 LEU A N 1
ATOM 2330 C CA . LEU A 1 299 ? -24.901 7.715 36.114 1.00 70.00 299 LEU A CA 1
ATOM 2331 C C . LEU A 1 299 ? -26.107 7.813 35.163 1.00 70.00 299 LEU A C 1
ATOM 2333 O O . LEU A 1 299 ? -26.408 8.901 34.672 1.00 70.00 299 LEU A O 1
ATOM 2337 N N . SER A 1 300 ? -26.805 6.698 34.924 1.00 61.44 300 SER A N 1
ATOM 2338 C CA . SER A 1 300 ? -27.997 6.631 34.053 1.00 61.44 300 SER A CA 1
ATOM 2339 C C . SER A 1 300 ? -29.118 7.588 34.464 1.00 61.44 300 SER A C 1
ATOM 2341 O O . SER A 1 300 ? -29.815 8.118 33.602 1.00 61.44 300 SER A O 1
ATOM 2343 N N . ASP A 1 301 ? -29.238 7.871 35.763 1.00 54.03 301 ASP A N 1
ATOM 2344 C CA . ASP A 1 301 ? -30.298 8.715 36.334 1.00 54.03 301 ASP A CA 1
ATOM 2345 C C . ASP A 1 301 ? -29.998 10.223 36.269 1.00 54.03 301 ASP A C 1
ATOM 2347 O O . ASP A 1 301 ? -30.835 11.052 36.634 1.00 54.03 301 ASP A O 1
ATOM 2351 N N . ALA A 1 302 ? -28.823 10.623 35.774 1.00 49.03 302 ALA A N 1
ATOM 2352 C CA . ALA A 1 302 ? -28.404 12.023 35.729 1.00 49.03 302 ALA A CA 1
ATOM 2353 C C . ALA A 1 302 ? -28.970 12.801 34.524 1.00 49.03 302 ALA A C 1
ATOM 2355 O O . ALA A 1 302 ? -28.364 13.776 34.080 1.00 49.03 302 ALA A O 1
ATOM 2356 N N . SER A 1 303 ? -30.131 12.413 33.979 1.00 51.31 303 SER A N 1
ATOM 2357 C CA . SER A 1 303 ? -30.729 13.133 32.843 1.00 51.31 303 SER A CA 1
ATOM 2358 C C . SER A 1 303 ? -31.088 14.588 33.193 1.00 51.31 303 SER A C 1
ATOM 2360 O O . SER A 1 303 ? -31.180 15.418 32.294 1.00 51.31 303 SER A O 1
ATOM 2362 N N . TYR A 1 304 ? -31.275 14.914 34.479 1.00 61.12 304 TYR A N 1
ATOM 2363 C CA . TYR A 1 304 ? -31.193 16.272 35.034 1.00 61.12 304 TYR A CA 1
ATOM 2364 C C . TYR A 1 304 ? -31.190 16.213 36.570 1.00 61.12 304 TYR A C 1
ATOM 2366 O O . TYR A 1 304 ? -31.984 15.492 37.179 1.00 61.12 304 TYR A O 1
ATOM 2374 N N . LEU A 1 305 ? -30.316 16.992 37.213 1.00 69.81 305 LEU A N 1
ATOM 2375 C CA . LEU A 1 305 ? -30.371 17.201 38.661 1.00 69.81 305 LEU A CA 1
ATOM 2376 C C . LEU A 1 305 ? -31.525 18.156 38.982 1.00 69.81 305 LEU A C 1
ATOM 2378 O O . LEU A 1 305 ? -31.553 19.287 38.493 1.00 69.81 305 LEU A O 1
ATOM 2382 N N . ARG A 1 306 ? -32.471 17.716 39.816 1.00 81.06 306 ARG A N 1
ATOM 2383 C CA . ARG A 1 306 ? -33.537 18.572 40.351 1.00 81.06 306 ARG A CA 1
ATOM 2384 C C . ARG A 1 306 ? -33.647 18.434 41.858 1.00 81.06 306 ARG A C 1
ATOM 2386 O O . ARG A 1 306 ? -33.408 17.368 42.418 1.00 81.06 306 ARG A O 1
ATOM 2393 N N . ILE A 1 307 ? -34.078 19.517 42.485 1.00 88.62 307 ILE A N 1
ATOM 2394 C CA . ILE A 1 307 ? -34.471 19.529 43.890 1.00 88.62 307 ILE A CA 1
ATOM 2395 C C . ILE A 1 307 ? -35.797 18.765 44.001 1.00 88.62 307 ILE A C 1
ATOM 2397 O O . ILE A 1 307 ? -36.708 19.000 43.201 1.00 88.62 307 ILE A O 1
ATOM 2401 N N . ILE A 1 308 ? -35.885 17.825 44.939 1.00 83.06 308 ILE A N 1
ATOM 2402 C CA . ILE A 1 308 ? -37.088 17.019 45.199 1.00 83.06 308 ILE A CA 1
ATOM 2403 C C . ILE A 1 308 ? -37.732 17.420 46.525 1.00 83.06 308 ILE A C 1
ATOM 2405 O O . ILE A 1 308 ? -37.101 18.074 47.350 1.00 83.06 308 ILE A O 1
ATOM 2409 N N . ASP A 1 309 ? -39.001 17.050 46.700 1.00 86.56 309 ASP A N 1
ATOM 2410 C CA . ASP A 1 309 ? -39.774 17.225 47.939 1.00 86.56 309 ASP A CA 1
ATOM 2411 C C . ASP A 1 309 ? -39.930 18.675 48.438 1.00 86.56 309 ASP A C 1
ATOM 2413 O O . ASP A 1 309 ? -40.336 18.917 49.574 1.00 86.56 309 ASP A O 1
ATOM 2417 N N . ILE A 1 310 ? -39.700 19.655 47.557 1.00 92.50 310 ILE A N 1
ATOM 2418 C CA . ILE A 1 310 ? -39.955 21.076 47.811 1.00 92.50 310 ILE A CA 1
ATOM 2419 C C . ILE A 1 310 ? -41.221 21.536 47.082 1.00 92.50 310 ILE A C 1
ATOM 2421 O O . ILE A 1 310 ? -41.345 21.407 45.863 1.00 92.50 310 ILE A O 1
ATOM 2425 N N . LYS A 1 311 ? -42.163 22.118 47.831 1.00 90.19 311 LYS A N 1
ATOM 2426 C CA . LYS A 1 311 ? -43.373 22.764 47.294 1.00 90.19 311 LYS A CA 1
ATOM 2427 C C . LYS A 1 311 ? -43.033 24.128 46.688 1.00 90.19 311 LYS A C 1
ATOM 2429 O O . LYS A 1 311 ? -42.069 24.778 47.080 1.00 90.19 311 LYS A O 1
ATOM 2434 N N . SER A 1 312 ? -43.877 24.629 45.788 1.00 88.31 312 SER A N 1
ATOM 2435 C CA . SER A 1 312 ? -43.751 26.001 45.271 1.00 88.31 312 SER A CA 1
ATOM 2436 C C . SER A 1 312 ? -44.088 27.078 46.313 1.00 88.31 312 SER A C 1
ATOM 2438 O O . SER A 1 312 ? -43.703 28.237 46.144 1.00 88.31 312 SER A O 1
ATOM 2440 N N . THR A 1 313 ? -44.815 26.723 47.380 1.00 92.94 313 THR A N 1
ATOM 2441 C CA . THR A 1 313 ? -45.282 27.654 48.418 1.00 92.94 313 THR A CA 1
ATOM 2442 C C . THR A 1 313 ? -45.329 26.983 49.794 1.00 92.94 313 THR A C 1
ATOM 2444 O O . THR A 1 313 ? -45.782 25.841 49.888 1.00 92.94 313 THR A O 1
ATOM 2447 N N . TYR A 1 314 ? -44.901 27.700 50.838 1.00 96.00 314 TYR A N 1
ATOM 2448 C CA . TYR A 1 314 ? -44.946 27.282 52.248 1.00 96.00 314 TYR A CA 1
ATOM 2449 C C . TYR A 1 314 ? -45.499 28.400 53.135 1.00 96.00 314 TYR A C 1
ATOM 2451 O O . TYR A 1 314 ? -45.240 29.576 52.875 1.00 96.00 314 TYR A O 1
ATOM 2459 N N . LYS A 1 315 ? -46.217 28.033 54.199 1.00 94.69 315 LYS A N 1
ATOM 2460 C CA . LYS A 1 315 ? -46.568 28.944 55.300 1.00 94.69 315 LYS A CA 1
ATOM 2461 C C . LYS A 1 315 ? -45.419 29.031 56.293 1.00 94.69 315 LYS A C 1
ATOM 2463 O O . LYS A 1 315 ? -44.679 28.062 56.456 1.00 94.69 315 LYS A O 1
ATOM 2468 N N . LYS A 1 316 ? -45.307 30.132 57.038 1.00 94.38 316 LYS A N 1
ATOM 2469 C CA . LYS A 1 316 ? -44.306 30.238 58.116 1.00 94.38 316 LYS A CA 1
ATOM 2470 C C . LYS A 1 316 ? -44.474 29.176 59.206 1.00 94.38 316 LYS A C 1
ATOM 2472 O O . LYS A 1 316 ? -43.507 28.867 59.895 1.00 94.38 316 LYS A O 1
ATOM 2477 N N . SER A 1 317 ? -45.680 28.628 59.354 1.00 94.25 317 SER A N 1
ATOM 2478 C CA . SER A 1 317 ? -45.996 27.540 60.284 1.00 94.25 317 SER A CA 1
ATOM 2479 C C . SER A 1 317 ? -45.628 26.139 59.780 1.00 94.25 317 SER A C 1
ATOM 2481 O O . SER A 1 317 ? -45.836 25.181 60.517 1.00 94.25 317 SER A O 1
ATOM 2483 N N . ASP A 1 318 ? -45.181 25.984 58.530 1.00 94.69 318 ASP A N 1
ATOM 2484 C CA . ASP A 1 318 ? -44.820 24.670 57.993 1.00 94.69 318 ASP A CA 1
ATOM 2485 C C . ASP A 1 318 ? -43.482 24.182 58.577 1.00 94.69 318 ASP A C 1
ATOM 2487 O O . ASP A 1 318 ? -42.541 24.959 58.760 1.00 94.69 318 ASP A O 1
ATOM 2491 N N . GLU A 1 319 ? -43.396 22.875 58.836 1.00 95.44 319 GLU A N 1
ATOM 2492 C CA . GLU A 1 319 ? -42.196 22.224 59.374 1.00 95.44 319 GLU A CA 1
ATOM 2493 C C . GLU A 1 319 ? -40.990 22.318 58.414 1.00 95.44 319 GLU A C 1
ATOM 2495 O O . GLU A 1 319 ? -41.175 22.344 57.188 1.00 95.44 319 GLU A O 1
ATOM 2500 N N . PRO A 1 320 ? -39.744 22.318 58.932 1.00 95.75 320 PRO A N 1
ATOM 2501 C CA . PRO A 1 320 ? -38.544 22.309 58.105 1.00 95.75 320 PRO A CA 1
ATOM 2502 C C . PRO A 1 320 ? -38.479 21.097 57.169 1.00 95.75 320 PRO A C 1
ATOM 2504 O O . PRO A 1 320 ? -38.740 19.962 57.569 1.00 95.75 320 PRO A O 1
ATOM 2507 N N . VAL A 1 321 ? -38.049 21.321 55.926 1.00 94.75 321 VAL A N 1
ATOM 2508 C CA . VAL A 1 321 ? -37.896 20.263 54.917 1.00 94.75 321 VAL A CA 1
ATOM 2509 C C . VAL A 1 321 ? -36.431 20.106 54.548 1.00 94.75 321 VAL A C 1
ATOM 2511 O O . VAL A 1 321 ? -35.762 21.078 54.203 1.00 94.75 321 VAL A O 1
ATOM 2514 N N . ARG A 1 322 ? -35.916 18.876 54.600 1.00 94.94 322 ARG A N 1
ATOM 2515 C CA . ARG A 1 322 ? -34.536 18.582 54.203 1.00 94.94 322 ARG A CA 1
ATOM 2516 C C . ARG A 1 322 ? -34.344 18.836 52.710 1.00 94.94 322 ARG A C 1
ATOM 2518 O O . ARG A 1 322 ? -35.127 18.366 51.892 1.00 94.94 322 ARG A O 1
ATOM 2525 N N . LEU A 1 323 ? -33.273 19.541 52.355 1.00 95.31 323 LEU A N 1
ATOM 2526 C CA . LEU A 1 323 ? -32.921 19.778 50.959 1.00 95.31 323 LEU A CA 1
ATOM 2527 C C . LEU A 1 323 ? -32.276 18.526 50.366 1.00 95.31 323 LEU A C 1
ATOM 2529 O O . LEU A 1 323 ? -31.281 18.016 50.888 1.00 95.31 323 LEU A O 1
ATOM 2533 N N . MET A 1 324 ? -32.861 18.021 49.283 1.00 90.25 324 MET A N 1
ATOM 2534 C CA . MET A 1 324 ? -32.427 16.794 48.623 1.00 90.25 324 MET A CA 1
ATOM 2535 C C . MET A 1 324 ? -32.522 16.942 47.105 1.00 90.25 324 MET A C 1
ATOM 2537 O O . MET A 1 324 ? -33.386 17.647 46.578 1.00 90.25 324 MET A O 1
ATOM 2541 N N . LEU A 1 325 ? -31.609 16.277 46.398 1.00 85.94 325 LEU A N 1
ATOM 2542 C CA . LEU A 1 325 ? -31.704 16.085 44.956 1.00 85.94 325 LEU A CA 1
ATOM 2543 C C . LEU A 1 325 ? -32.392 14.751 44.667 1.00 85.94 325 LEU A C 1
ATOM 2545 O O . LEU A 1 325 ? -32.461 13.874 45.526 1.00 85.94 325 LEU A O 1
ATOM 2549 N N . ASN A 1 326 ? -32.823 14.561 43.423 1.00 77.06 326 ASN A N 1
ATOM 2550 C CA . ASN A 1 326 ? -33.253 13.263 42.892 1.00 77.06 326 ASN A CA 1
ATOM 2551 C C . ASN A 1 326 ? -32.151 12.181 42.897 1.00 77.06 326 ASN A C 1
ATOM 2553 O O . ASN A 1 326 ? -32.390 11.081 42.412 1.00 77.06 326 ASN A O 1
ATOM 2557 N N . MET A 1 327 ? -30.960 12.487 43.422 1.00 69.44 327 MET A N 1
ATOM 2558 C CA . MET A 1 327 ? -29.807 11.602 43.547 1.00 69.44 327 MET A CA 1
ATOM 2559 C C . MET A 1 327 ? -29.064 11.887 44.862 1.00 69.44 327 MET A C 1
ATOM 2561 O O . MET A 1 327 ? -29.018 13.030 45.321 1.00 69.44 327 MET A O 1
ATOM 2565 N N . ASN A 1 328 ? -28.440 10.866 45.453 1.00 78.12 328 ASN A N 1
ATOM 2566 C CA . ASN A 1 328 ? -27.615 11.023 46.653 1.00 78.12 328 ASN A CA 1
ATOM 2567 C C . ASN A 1 328 ? -26.192 11.461 46.266 1.00 78.12 328 ASN A C 1
ATOM 2569 O O . ASN A 1 328 ? -25.362 10.629 45.905 1.00 78.12 328 ASN A O 1
ATOM 2573 N N . LEU A 1 329 ? -25.939 12.769 46.295 1.00 78.00 329 LEU A N 1
ATOM 2574 C CA . LEU A 1 329 ? -24.669 13.384 45.910 1.00 78.00 329 LEU A CA 1
ATOM 2575 C C . LEU A 1 329 ? -24.144 14.280 47.030 1.00 78.00 329 LEU A C 1
ATOM 2577 O O . LEU A 1 329 ? -24.929 14.958 47.701 1.00 78.00 329 LEU A O 1
ATOM 2581 N N . ASP A 1 330 ? -22.820 14.380 47.146 1.00 83.00 330 ASP A N 1
ATOM 2582 C CA . ASP A 1 330 ? -22.190 15.444 47.925 1.00 83.00 330 ASP A CA 1
ATOM 2583 C C . ASP A 1 330 ? -22.595 16.797 47.335 1.00 83.00 330 ASP A C 1
ATOM 2585 O O . ASP A 1 330 ? -22.217 17.166 46.219 1.00 83.00 330 ASP A O 1
ATOM 2589 N N . THR A 1 331 ? -23.429 17.517 48.084 1.00 90.94 331 THR A N 1
ATOM 2590 C CA . THR A 1 331 ? -24.127 18.703 47.592 1.00 90.94 331 THR A CA 1
ATOM 2591 C C . THR A 1 331 ? -23.967 19.849 48.574 1.00 90.94 331 THR A C 1
ATOM 2593 O O . THR A 1 331 ? -24.313 19.735 49.750 1.00 90.94 331 THR A O 1
ATOM 2596 N N . GLN A 1 332 ? -23.473 20.978 48.072 1.00 95.75 332 GLN A N 1
ATOM 2597 C CA . GLN A 1 332 ? -23.486 22.242 48.797 1.00 95.75 332 GLN A CA 1
ATOM 2598 C C . GLN A 1 332 ? -24.801 22.958 48.509 1.00 95.75 332 GLN A C 1
ATOM 2600 O O . GLN A 1 332 ? -25.156 23.174 47.350 1.00 95.75 332 GLN A O 1
ATOM 2605 N N . TRP A 1 333 ? -25.513 23.328 49.563 1.00 97.12 333 TRP A N 1
ATOM 2606 C CA . TRP A 1 333 ? -26.846 23.912 49.488 1.00 97.12 333 TRP A CA 1
ATOM 2607 C C . TRP A 1 333 ? -26.849 25.318 50.068 1.00 97.12 333 TRP A C 1
ATOM 2609 O O . TRP A 1 333 ? -26.227 25.574 51.100 1.00 97.12 333 TRP A O 1
ATOM 2619 N N . THR A 1 334 ? -27.585 26.222 49.426 1.00 97.06 334 THR A N 1
ATOM 2620 C CA . THR A 1 334 ? -27.830 27.564 49.955 1.00 97.06 334 THR A CA 1
ATOM 2621 C C . THR A 1 334 ? -29.293 27.964 49.827 1.00 97.06 334 THR A C 1
ATOM 2623 O O . THR A 1 334 ? -29.951 27.619 48.844 1.00 97.06 334 THR A O 1
ATOM 2626 N N . VAL A 1 335 ? -29.779 28.726 50.806 1.00 96.75 335 VAL A N 1
ATOM 2627 C CA . VAL A 1 335 ? -31.049 29.459 50.753 1.00 96.75 335 VAL A CA 1
ATOM 2628 C C . VAL A 1 335 ? -30.707 30.945 50.835 1.00 96.75 335 VAL A C 1
ATOM 2630 O O . VAL A 1 335 ? -30.056 31.383 51.782 1.00 96.75 335 VAL A O 1
ATOM 2633 N N . ASP A 1 336 ? -31.042 31.701 49.788 1.00 95.81 336 ASP A N 1
ATOM 2634 C CA . ASP A 1 336 ? -30.634 33.102 49.582 1.00 95.81 336 ASP A CA 1
ATOM 2635 C C . ASP A 1 336 ? -29.130 33.349 49.792 1.00 95.81 336 ASP A C 1
ATOM 2637 O O . ASP A 1 336 ? -28.700 34.329 50.401 1.00 95.81 336 ASP A O 1
ATOM 2641 N N . GLY A 1 337 ? -28.309 32.418 49.299 1.00 93.75 337 GLY A N 1
ATOM 2642 C CA . GLY A 1 337 ? -26.849 32.493 49.379 1.00 93.75 337 GLY A CA 1
ATOM 2643 C C . GLY A 1 337 ? -26.252 32.115 50.739 1.00 93.75 337 GLY A C 1
ATOM 2644 O O . GLY A 1 337 ? -25.029 32.075 50.859 1.00 93.75 337 GLY A O 1
ATOM 2645 N N . LYS A 1 338 ? -27.067 31.790 51.751 1.00 95.69 338 LYS A N 1
ATOM 2646 C CA . LYS A 1 338 ? -26.588 31.283 53.046 1.00 95.69 338 LYS A CA 1
ATOM 2647 C C . LYS A 1 338 ? -26.564 29.752 53.052 1.00 95.69 338 LYS A C 1
ATOM 2649 O O . LYS A 1 338 ? -27.552 29.161 52.615 1.00 95.69 338 LYS A O 1
ATOM 2654 N N . PRO A 1 339 ? -25.494 29.098 53.545 1.00 96.75 339 PRO A N 1
ATOM 2655 C CA . PRO A 1 339 ? -25.444 27.643 53.660 1.00 96.75 339 PRO A CA 1
ATOM 2656 C C . PRO A 1 339 ? -26.614 27.095 54.476 1.00 96.75 339 PRO A C 1
ATOM 2658 O O . PRO A 1 339 ? -26.895 27.597 55.563 1.00 96.75 339 PRO A O 1
ATOM 2661 N N . ALA A 1 340 ? -27.285 26.066 53.966 1.00 95.62 340 ALA A N 1
ATOM 2662 C CA . ALA A 1 340 ? -28.434 25.461 54.632 1.00 95.62 340 ALA A CA 1
ATOM 2663 C C . ALA A 1 340 ? -28.578 23.996 54.228 1.00 95.62 340 ALA A C 1
ATOM 2665 O O . ALA A 1 340 ? -28.377 23.665 53.072 1.00 95.62 340 ALA A O 1
ATOM 2666 N N . THR A 1 341 ? -28.967 23.114 55.145 1.00 94.25 341 THR A N 1
ATOM 2667 C CA . THR A 1 341 ? -29.288 21.705 54.827 1.00 94.25 341 THR A CA 1
ATOM 2668 C C . THR A 1 341 ? -30.795 21.441 54.777 1.00 94.25 341 THR A C 1
ATOM 2670 O O . THR A 1 341 ? -31.225 20.378 54.329 1.00 94.25 341 THR A O 1
ATOM 2673 N N . HIS A 1 342 ? -31.594 22.414 55.223 1.00 96.62 342 HIS A N 1
ATOM 2674 C CA . HIS A 1 342 ? -33.051 22.384 55.280 1.00 96.62 342 HIS A CA 1
ATOM 2675 C C . HIS A 1 342 ? -33.613 23.726 54.792 1.00 96.62 342 HIS A C 1
ATOM 2677 O O . HIS A 1 342 ? -32.980 24.768 54.964 1.00 96.62 342 HIS A O 1
ATOM 2683 N N . LEU A 1 343 ? -34.806 23.701 54.202 1.00 96.62 343 LEU A N 1
ATOM 2684 C CA . LEU A 1 343 ? -35.661 24.873 54.070 1.00 96.62 343 LEU A CA 1
ATOM 2685 C C . LEU A 1 343 ? -36.477 24.997 55.361 1.00 96.62 343 LEU A C 1
ATOM 2687 O O . LEU A 1 343 ? -37.298 24.125 55.632 1.00 96.62 343 LEU A O 1
ATOM 2691 N N . THR A 1 344 ? -36.267 26.070 56.123 1.00 96.94 344 THR A N 1
ATOM 2692 C CA . THR A 1 344 ? -36.975 26.349 57.384 1.00 96.94 344 THR A CA 1
ATOM 2693 C C . THR A 1 344 ? -37.885 27.574 57.206 1.00 96.94 344 THR A C 1
ATOM 2695 O O . THR A 1 344 ? -37.410 28.703 57.348 1.00 96.94 344 THR A O 1
ATOM 2698 N N . PRO A 1 345 ? -39.181 27.407 56.867 1.00 95.94 345 PRO A N 1
ATOM 2699 C CA . PRO A 1 345 ? -40.073 28.530 56.543 1.00 95.94 345 PRO A CA 1
ATOM 2700 C C . PRO A 1 345 ? -40.223 29.573 57.659 1.00 95.94 345 PRO A C 1
ATOM 2702 O O . PRO A 1 345 ? -40.337 30.767 57.379 1.00 95.94 345 PRO A O 1
ATOM 2705 N N . SER A 1 346 ? -40.185 29.148 58.924 1.00 94.56 346 SER A N 1
ATOM 2706 C CA . SER A 1 346 ? -40.321 30.029 60.093 1.00 94.56 346 SER A CA 1
ATOM 2707 C C . SER A 1 346 ? -39.197 31.072 60.206 1.00 94.56 346 SER A C 1
ATOM 2709 O O . SER A 1 346 ? -39.436 32.185 60.687 1.00 94.56 346 SER A O 1
ATOM 2711 N N . GLU A 1 347 ? -38.004 30.756 59.694 1.00 94.62 347 GLU A N 1
ATOM 2712 C CA . GLU A 1 347 ? -36.802 31.602 59.722 1.00 94.62 347 GLU A CA 1
ATOM 2713 C C . GLU A 1 347 ? -36.701 32.567 58.527 1.00 94.62 347 GLU A C 1
ATOM 2715 O O . GLU A 1 347 ? -35.849 33.458 58.516 1.00 94.62 347 GLU A O 1
ATOM 2720 N N . LEU A 1 348 ? -37.577 32.427 57.527 1.00 95.06 348 LEU A N 1
ATOM 2721 C CA . LEU A 1 348 ? -37.591 33.254 56.318 1.00 95.06 348 LEU A CA 1
ATOM 2722 C C . LEU A 1 348 ? -38.643 34.373 56.407 1.00 95.06 348 LEU A C 1
ATOM 2724 O O . LEU A 1 348 ? -39.647 34.274 57.117 1.00 95.06 348 LEU A O 1
ATOM 2728 N N . SER A 1 349 ? -38.419 35.483 55.702 1.00 94.75 349 SER A N 1
ATOM 2729 C CA . SER A 1 349 ? -39.435 36.532 55.520 1.00 94.75 349 SER A CA 1
ATOM 2730 C C . SER A 1 349 ? -40.567 36.048 54.606 1.00 94.75 349 SER A C 1
ATOM 2732 O O . SER A 1 349 ? -40.375 35.123 53.829 1.00 94.75 349 SER A O 1
ATOM 2734 N N . ALA A 1 350 ? -41.742 36.680 54.639 1.00 93.88 350 ALA A N 1
ATOM 2735 C CA . ALA A 1 350 ? -42.727 36.457 53.579 1.00 93.88 350 ALA A CA 1
ATOM 2736 C C . ALA A 1 350 ? -42.175 37.007 52.248 1.00 93.88 350 ALA A C 1
ATOM 2738 O O . ALA A 1 350 ? -41.673 38.132 52.208 1.00 93.88 350 ALA A O 1
ATOM 2739 N N . GLY A 1 351 ? -42.237 36.228 51.166 1.00 94.06 351 GLY A N 1
ATOM 2740 C CA . GLY A 1 351 ? -41.633 36.603 49.884 1.00 94.06 351 GLY A CA 1
ATOM 2741 C C . GLY A 1 351 ? -41.094 35.430 49.062 1.00 94.06 351 GLY A C 1
ATOM 2742 O O . GLY A 1 351 ? -41.287 34.265 49.399 1.00 94.06 351 GLY A O 1
ATOM 2743 N N . LEU A 1 352 ? -40.430 35.750 47.949 1.00 96.06 352 LEU A N 1
ATOM 2744 C CA . LEU A 1 352 ? -39.739 34.780 47.096 1.00 96.06 352 LEU A CA 1
ATOM 2745 C C . LEU A 1 352 ? -38.317 34.542 47.605 1.00 96.06 352 LEU A C 1
ATOM 2747 O O . LEU A 1 352 ? -37.529 35.481 47.687 1.00 96.06 352 LEU A O 1
ATOM 2751 N N . HIS A 1 353 ? -37.976 33.278 47.827 1.00 96.62 353 HIS A N 1
ATOM 2752 C CA . HIS A 1 353 ? -36.657 32.826 48.263 1.00 96.62 353 HIS A CA 1
ATOM 2753 C C . HIS A 1 353 ? -36.039 31.902 47.214 1.00 96.62 353 HIS A C 1
ATOM 2755 O O . HIS A 1 353 ? -36.753 31.199 46.492 1.00 96.62 353 HIS A O 1
ATOM 2761 N N . THR A 1 354 ? -34.711 31.911 47.091 1.00 96.62 354 THR A N 1
ATOM 2762 C CA . THR A 1 354 ? -33.979 31.080 46.124 1.00 96.62 354 THR A CA 1
ATOM 2763 C C . THR A 1 354 ? -33.215 29.977 46.839 1.00 96.62 354 THR A C 1
ATOM 2765 O O . THR A 1 354 ? -32.342 30.252 47.657 1.00 96.62 354 THR A O 1
ATOM 2768 N N . ILE A 1 355 ? -33.500 28.730 46.476 1.00 96.94 355 ILE A N 1
ATOM 2769 C CA . ILE A 1 355 ? -32.730 27.558 46.894 1.00 96.94 355 ILE A CA 1
ATOM 2770 C C . ILE A 1 355 ? -31.771 27.220 45.757 1.00 96.94 355 ILE A C 1
ATOM 2772 O O . ILE A 1 355 ? -32.204 27.083 44.612 1.00 96.94 355 ILE A O 1
ATOM 2776 N N . GLN A 1 356 ? -30.484 27.080 46.054 1.00 95.12 356 GLN A N 1
ATOM 2777 C CA . GLN A 1 356 ? -29.460 26.718 45.077 1.00 95.12 356 GLN A CA 1
ATOM 2778 C C . GLN A 1 356 ? -28.638 25.532 45.575 1.00 95.12 356 GLN A C 1
ATOM 2780 O O . GLN A 1 356 ? -28.270 25.479 46.749 1.00 95.12 356 GLN A O 1
ATOM 2785 N N . PHE A 1 357 ? -28.320 24.617 44.662 1.00 94.12 357 PHE A N 1
ATOM 2786 C CA . PHE A 1 357 ? -27.388 23.522 44.893 1.00 94.12 357 PHE A CA 1
ATOM 2787 C C . PHE A 1 357 ? -26.151 23.655 44.000 1.00 94.12 357 PHE A C 1
ATOM 2789 O O . PHE A 1 357 ? -26.230 24.148 42.870 1.00 94.12 357 PHE A O 1
ATOM 2796 N N . THR A 1 358 ? -25.024 23.158 44.502 1.00 89.94 358 THR A N 1
ATOM 2797 C CA . THR A 1 358 ? -23.769 23.000 43.767 1.00 89.94 358 THR A CA 1
ATOM 2798 C C . THR A 1 358 ? -23.218 21.603 44.026 1.00 89.94 358 THR A C 1
ATOM 2800 O O . THR A 1 358 ? -23.029 21.206 45.176 1.00 89.94 358 THR A O 1
ATOM 2803 N N . THR A 1 359 ? -22.935 20.876 42.950 1.00 84.06 359 THR A N 1
ATOM 2804 C CA . THR A 1 359 ? -22.235 19.584 42.958 1.00 84.06 359 THR A CA 1
ATOM 2805 C C . THR A 1 359 ? -21.026 19.668 42.027 1.00 84.06 359 THR A C 1
ATOM 2807 O O . THR A 1 359 ? -20.895 20.624 41.260 1.00 84.06 359 THR A O 1
ATOM 2810 N N . ILE A 1 360 ? -20.176 18.641 42.019 1.00 75.25 360 ILE A N 1
ATOM 2811 C CA . ILE A 1 360 ? -19.096 18.527 41.023 1.00 75.25 360 ILE A CA 1
ATOM 2812 C C . ILE A 1 360 ? -19.618 18.405 39.578 1.00 75.25 360 ILE A C 1
ATOM 2814 O O . ILE A 1 360 ? -18.873 18.658 38.638 1.00 75.25 360 ILE A O 1
ATOM 2818 N N . TYR A 1 361 ? -20.892 18.037 39.401 1.00 69.31 361 TYR A N 1
ATOM 2819 C CA . TYR A 1 361 ? -21.527 17.818 38.098 1.00 69.31 361 TYR A CA 1
ATOM 2820 C C . TYR A 1 361 ? -22.300 19.041 37.585 1.00 69.31 361 TYR A C 1
ATOM 2822 O O . TYR A 1 361 ? -22.727 19.053 36.433 1.00 69.31 361 TYR A O 1
ATOM 2830 N N . GLY A 1 362 ? -22.497 20.070 38.416 1.00 72.81 362 GLY A N 1
ATOM 2831 C CA . GLY A 1 362 ? -23.196 21.290 38.020 1.00 72.81 362 GLY A CA 1
ATOM 2832 C C . GLY A 1 362 ? -23.918 22.001 39.160 1.00 72.81 362 GLY A C 1
ATOM 2833 O O . GLY A 1 362 ? -23.953 21.539 40.305 1.00 72.81 362 GLY A O 1
ATOM 2834 N N . THR A 1 363 ? -24.509 23.144 38.815 1.00 86.12 363 THR A N 1
ATOM 2835 C CA . THR A 1 363 ? -25.300 23.988 39.713 1.00 86.12 363 THR A CA 1
ATOM 2836 C C . THR A 1 363 ? -26.730 24.122 39.206 1.00 86.12 363 THR A C 1
ATOM 2838 O O . THR A 1 363 ? -26.991 24.089 38.003 1.00 86.12 363 THR A O 1
ATOM 2841 N N . GLY A 1 364 ? -27.672 24.297 40.125 1.00 86.56 364 GLY A N 1
ATOM 2842 C CA . GLY A 1 364 ? -29.070 24.541 39.791 1.00 86.56 364 GLY A CA 1
ATOM 2843 C C . GLY A 1 364 ? -29.771 25.311 40.897 1.00 86.56 364 GLY A C 1
ATOM 2844 O O . GLY A 1 364 ? -29.306 25.354 42.035 1.00 86.56 364 GLY A O 1
ATOM 2845 N N . LYS A 1 365 ? -30.885 25.961 40.559 1.00 92.94 365 LYS A N 1
ATOM 2846 C CA . LYS A 1 365 ? -31.656 26.771 41.503 1.00 92.94 365 LYS A CA 1
ATOM 2847 C C . LYS A 1 365 ? -33.153 26.629 41.280 1.00 92.94 365 LYS A C 1
ATOM 2849 O O . LYS A 1 365 ? -33.595 26.448 40.148 1.00 92.94 365 LYS A O 1
ATOM 2854 N N . MET A 1 366 ? -33.922 26.788 42.347 1.00 90.94 366 MET A N 1
ATOM 2855 C CA . MET A 1 366 ? -35.376 26.927 42.307 1.00 90.94 366 MET A CA 1
ATOM 2856 C C . MET A 1 366 ? -35.821 28.096 43.183 1.00 90.94 366 MET A C 1
ATOM 2858 O O . MET A 1 366 ? -35.095 28.521 44.082 1.00 90.94 366 MET A O 1
ATOM 2862 N N . ARG A 1 367 ? -37.027 28.606 42.930 1.00 93.81 367 ARG A N 1
ATOM 2863 C CA . ARG A 1 367 ? -37.663 29.605 43.790 1.00 93.81 367 ARG A CA 1
ATOM 2864 C C . ARG A 1 367 ? -38.818 28.991 44.562 1.00 93.81 367 ARG A C 1
ATOM 2866 O O . ARG A 1 367 ? -39.553 28.172 44.017 1.00 93.81 367 ARG A O 1
ATOM 2873 N N . VAL A 1 368 ? -38.978 29.437 45.800 1.00 94.75 368 VAL A N 1
ATOM 2874 C CA . VAL A 1 368 ? -40.084 29.075 46.685 1.00 94.75 368 VAL A CA 1
ATOM 2875 C C . VAL A 1 368 ? -40.711 30.344 47.251 1.00 94.75 368 VAL A C 1
ATOM 2877 O O . VAL A 1 368 ? -40.005 31.302 47.561 1.00 94.75 368 VAL A O 1
ATOM 2880 N N . GLN A 1 369 ? -42.037 30.376 47.349 1.00 95.50 369 GLN A N 1
ATOM 2881 C CA . GLN A 1 369 ? -42.771 31.473 47.975 1.00 95.50 369 GLN A CA 1
ATOM 2882 C C . GLN A 1 369 ? -43.052 31.138 49.444 1.00 95.50 369 GLN A C 1
ATOM 2884 O O . GLN A 1 369 ? -43.668 30.116 49.736 1.00 95.50 369 GLN A O 1
ATOM 2889 N N . ILE A 1 370 ? -42.664 32.019 50.360 1.00 97.06 370 ILE A N 1
ATOM 2890 C CA . ILE A 1 370 ? -43.077 31.972 51.764 1.00 97.06 370 ILE A CA 1
ATOM 2891 C C . ILE A 1 370 ? -44.250 32.936 51.950 1.00 97.06 370 ILE A C 1
ATOM 2893 O O . ILE A 1 370 ? -44.183 34.095 51.528 1.00 97.06 370 ILE A O 1
ATOM 2897 N N . ILE A 1 371 ? -45.339 32.441 52.530 1.00 93.38 371 ILE A N 1
ATOM 2898 C CA . ILE A 1 371 ? -46.522 33.216 52.925 1.00 93.38 371 ILE A CA 1
ATOM 2899 C C . ILE A 1 371 ? -46.675 33.169 54.446 1.00 93.38 371 ILE A C 1
ATOM 2901 O O . ILE A 1 371 ? -46.084 32.302 55.093 1.00 93.38 371 ILE A O 1
ATOM 2905 N N . GLU A 1 372 ? -47.436 34.112 55.003 1.00 90.94 372 GLU A N 1
ATOM 2906 C CA . GLU A 1 372 ? -47.713 34.161 56.447 1.00 90.94 372 GLU A CA 1
ATOM 2907 C C . GLU A 1 372 ? -48.317 32.861 56.994 1.00 90.94 372 GLU A C 1
ATOM 2909 O O . GLU A 1 372 ? -49.195 32.256 56.326 1.00 90.94 372 GLU A O 1
#

Solvent-accessible surface area (backbone atoms only — not comparable to full-atom values): 21324 Å² total; per-residue (Å²): 130,64,59,93,70,38,35,78,35,52,74,69,41,60,63,23,56,46,81,72,65,84,83,78,83,77,71,81,81,61,82,63,80,46,74,76,70,70,43,61,81,37,49,43,85,32,51,42,67,57,50,64,65,38,63,68,43,49,79,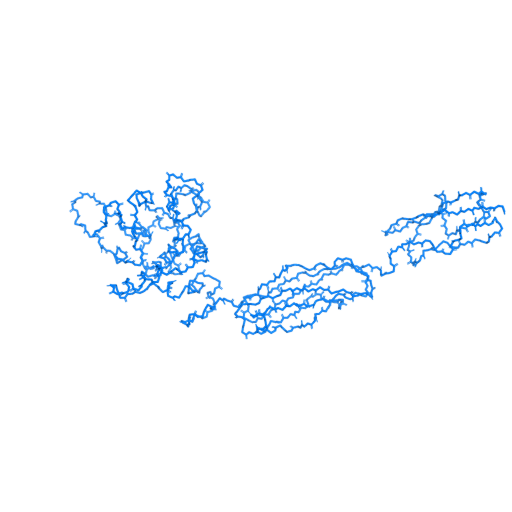43,66,54,76,46,67,79,41,72,78,88,50,47,35,21,19,40,22,69,52,89,91,36,86,36,64,19,24,24,63,33,70,96,42,33,14,57,55,22,45,29,48,57,45,47,47,65,78,48,46,87,56,65,69,32,80,71,30,54,74,33,30,39,99,52,88,71,76,38,50,27,74,56,31,47,53,50,34,52,51,28,36,72,75,24,63,88,45,70,70,55,55,56,47,41,56,52,43,25,78,76,71,75,54,71,57,60,50,70,77,38,52,63,55,51,31,42,73,76,47,90,26,57,90,54,88,87,67,91,81,73,64,79,77,57,60,37,43,75,48,64,78,60,75,59,45,77,70,49,77,44,34,34,81,38,75,50,77,48,71,46,48,36,35,34,36,69,44,88,59,51,36,37,46,43,76,40,76,52,84,82,59,30,65,48,64,77,63,47,72,44,54,20,69,44,20,46,71,77,33,42,71,50,41,37,38,43,48,32,83,58,70,48,77,47,65,32,33,44,35,40,38,45,94,71,36,97,64,70,48,75,29,50,35,36,35,36,31,38,67,56,79,63,86,62,89,43,80,42,99,71,65,66,62,46,37,35,86,42,77,69,40,72,66,42,51,84,56,100,63,81,64,51,37,23,50,75,82,40,81,42,68,49,52,49,40,64,84,49,70,74,43,81,43,41,42,35,44,40,42,98,89,51,71,52,72,51,69,33,36,35,41,117

pLDDT: mean 88.29, std 12.36, range [42.75, 98.5]

Foldseek 3Di:
DDDPQKDWAQLQDCVFFHPPPPPPVPDPPPCVPDPSSPQLLRIDIDGPVLRVLQPNFAADDAPDFPDDPPAKTWHWDDFPRDTGIHIYGPLQCLLSSLLSVVLCQVVVVVTDTDPSNQSFFDDDNPDGGDPRNLVSSVVSNVSHDQDPVSVVSQVVSCVPPVDGSVCNQQVLVSCCRRNPNVPDDDDSPNPNCDQWDKDKPDLEAEPEEDAAQDKDKDWIWMAIANDPAWKAKDKAPCPQVQKDKPDGTHDRVCNHPPTDTIMMMGHGHDFAKDKIWIWIDDPRDPDIRIGIYIYGYDHPPPPDKDWPPDDQEDELPDAKAFTDIPDDAPKFKDKQNHTDRIDRLVPDDFAKIKIKIDGPVGIDIDIHGYDD

Mean predicted aligned error: 16.9 Å

Secondary structure (DSSP, 8-state):
-PPTTEEEEESS-GGGTS------SSS---TTSSGGGG-TTSEEEEEHHHHHHHTTPPB---SEEEEE-SSEEEEEEEETTEEEEEEEE-HHHHHHHHHHHHHHHHHTTTS---GGGGGTB-SSSS--B-HHHHHHHHHHHHHSPPPHHHHHHHHHHHHHHS---HHHHSTTHHHHHHSTTTTS---TTS------EEEES-SEEEEEEEETT--EEEEEEEEEES--SPEEEEEES-TT--EEES-SEE-HHHHHHT-EEEEEEE--SSSEEEEEEEEEE-TTSSS-EEEEEEEEEE-TTTT---EES--SEEETTSPPEE-EESS----EEEETTEE-SEE-GGGSPSEEEEEEEEETTEEEEEEEEEE-

Sequence (372 aa):
GATKGMNIEHSVPKSWWGDAANYNGTNALTRFKYDGSYDLHHLTPSDADANMAKSNYPLGVVDSPSFDNGVTKVGTGQANGRATNLFEPADEYKGDFARMYLYFVTCYQDYSWKSSALSMFAQNSYPTLNAYGQSLLLKWHRQDPVSQKEIDRNNAVYSFQGNRNPFIDYPNMVEYIWGDSTNYEFSFSGQSTSAPSISISNDKIEFGYIGTETSKDKEIYIKGKNLTTDITAKLLNNDSGDFSLGMSNLPAHELNTTGINLVITFSPRSIGTRNVTLRLSSDELSAPIDIIISGTVLLSDASYLRIIDIKSTYKKSDEPVRLMLNMNLDTQWTVDGKPATHLTPSELSAGLHTIQFTTIYGTGKMRVQIIE

Radius of gyration: 36.92 Å; Cα contacts (8 Å, |Δi|>4): 705; chains: 1; bounding box: 87×56×99 Å

Nearest PDB structures (foldseek):
  2e6j-assembly1_A  TM=7.325E-01  e=1.506E-06  Homo sapiens
  7sqc-assembly1_F0  TM=5.283E-01  e=1.906E-07  Chlamydomonas reinhardtii
  7sqc-assembly1_F3  TM=5.213E-01  e=1.431E-07  Chlamydomonas reinhardtii
  7sqc-assembly1_M1  TM=4.398E-01  e=1.067E-06  Chlamydomonas reinhardtii
  7n6g-assembly1_3K  TM=3.997E-01  e=7.140E-07  Chlamydomonas reinhardtii